Protein 3IQW (pdb70)

Structure (mmCIF, N/CA/C/O backbone):
data_3IQW
#
_entry.id   3IQW
#
_cell.length_a   46.570
_cell.length_b   105.730
_cell.length_c   136.930
_cell.angle_alpha   90.00
_cell.angle_beta   90.00
_cell.angle_gamma   90.00
#
_symmetry.space_group_name_H-M   'P 21 21 21'
#
loop_
_entity.id
_entity.type
_entity.pdbx_description
1 polymer 'Tail-anchored protein targeting factor Get3'
2 non-polymer 'PHOSPHOAMINOPHOSPHONIC ACID-ADENYLATE ESTER'
3 non-polymer 'MAGNESIUM ION'
4 non-polymer 'ZINC ION'
5 water water
#
loop_
_atom_site.group_PDB
_atom_site.id
_atom_site.type_symbol
_atom_site.label_atom_id
_atom_site.label_alt_id
_atom_site.label_comp_id
_atom_site.label_asym_id
_atom_site.label_entity_id
_atom_site.label_seq_id
_atom_site.pdbx_PDB_ins_code
_atom_site.Cartn_x
_atom_site.Cartn_y
_atom_site.Cartn_z
_atom_site.occupancy
_atom_site.B_iso_or_equiv
_atom_site.auth_seq_id
_atom_site.auth_comp_id
_atom_site.auth_asym_id
_atom_site.auth_atom_id
_atom_site.pdbx_PDB_model_num
ATOM 1 N N . SER A 1 2 ? -40.006 22.316 -11.414 1.00 45.52 13 SER A N 1
ATOM 2 C CA . SER A 1 2 ? -38.793 22.583 -12.283 1.00 41.65 13 SER A CA 1
ATOM 3 C C . SER A 1 2 ? -37.644 23.326 -11.539 1.00 38.65 13 SER A C 1
ATOM 4 O O . SER A 1 2 ? -37.809 23.897 -10.430 1.00 40.11 13 SER A O 1
ATOM 7 N N . MET A 1 3 ? -36.478 23.342 -12.147 1.00 34.83 14 MET A N 1
ATOM 8 C CA . MET A 1 3 ? -35.349 23.773 -11.382 1.00 32.17 14 MET A CA 1
ATOM 9 C C . MET A 1 3 ? -34.506 24.770 -12.108 1.00 30.56 14 MET A C 1
ATOM 10 O O . MET A 1 3 ? -34.307 24.680 -13.319 1.00 30.33 14 MET A O 1
ATOM 15 N N . GLU A 1 4 ? -34.005 25.730 -11.354 1.00 29.91 15 GLU A N 1
ATOM 16 C CA . GLU A 1 4 ? -33.275 26.799 -11.942 1.00 28.75 15 GLU A CA 1
ATOM 17 C C . GLU A 1 4 ? -32.146 26.213 -12.767 1.00 25.92 15 GLU A C 1
ATOM 18 O O . GLU A 1 4 ? -31.434 25.333 -12.278 1.00 24.01 15 GLU A O 1
ATOM 24 N N . PRO A 1 5 ? -32.022 26.651 -14.047 1.00 26.09 16 PRO A N 1
ATOM 25 C CA . PRO A 1 5 ? -31.021 26.143 -15.002 1.00 23.94 16 PRO A CA 1
ATOM 26 C C . PRO A 1 5 ? -29.609 26.700 -14.780 1.00 21.89 16 PRO A C 1
ATOM 27 O O . PRO A 1 5 ? -29.032 27.217 -15.736 1.00 21.95 16 PRO A O 1
ATOM 31 N N . THR A 1 6 ? -29.070 26.571 -13.563 1.00 20.32 17 THR A N 1
ATOM 32 C CA . THR A 1 6 ? -27.823 27.225 -13.153 1.00 18.99 17 THR A CA 1
ATOM 33 C C . THR A 1 6 ? -27.111 26.451 -12.039 1.00 17.16 17 THR A C 1
ATOM 34 O O . THR A 1 6 ? -27.679 25.569 -11.435 1.00 17.85 17 THR A O 1
ATOM 38 N N . LEU A 1 7 ? -25.884 26.797 -11.723 1.00 15.58 18 LEU A N 1
ATOM 39 C CA . LEU A 1 7 ? -25.177 26.062 -10.678 1.00 14.50 18 LEU A CA 1
ATOM 40 C C . LEU A 1 7 ? -25.088 26.873 -9.378 1.00 15.37 18 LEU A C 1
ATOM 41 O O . LEU A 1 7 ? -24.182 26.670 -8.532 1.00 14.29 18 LEU A O 1
ATOM 46 N N . GLN A 1 8 ? -26.052 27.778 -9.210 1.00 17.12 19 GLN A N 1
ATOM 47 C CA . GLN A 1 8 ? -26.130 28.568 -8.003 1.00 17.83 19 GLN A CA 1
ATOM 48 C C . GLN A 1 8 ? -26.122 27.668 -6.772 1.00 17.76 19 GLN A C 1
ATOM 49 O O . GLN A 1 8 ? -25.409 27.941 -5.788 1.00 17.37 19 GLN A O 1
ATOM 55 N N . SER A 1 9 ? -26.889 26.571 -6.829 1.00 18.16 20 SER A N 1
ATOM 56 C CA . SER A 1 9 ? -26.980 25.659 -5.671 1.00 18.11 20 SER A CA 1
ATOM 57 C C . SER A 1 9 ? -25.633 25.135 -5.279 1.00 16.10 20 SER A C 1
ATOM 58 O O . SER A 1 9 ? -25.338 25.091 -4.118 1.00 16.40 20 SER A O 1
ATOM 61 N N . ILE A 1 10 ? -24.797 24.762 -6.242 1.00 14.52 21 ILE A N 1
ATOM 62 C CA . ILE A 1 10 ? -23.471 24.330 -5.883 1.00 13.24 21 ILE A CA 1
ATOM 63 C C . ILE A 1 10 ? -22.808 25.430 -5.083 1.00 13.57 21 ILE A C 1
ATOM 64 O O . ILE A 1 10 ? -22.284 25.155 -4.020 1.00 13.85 21 ILE A O 1
ATOM 69 N N . LEU A 1 11 ? -22.829 26.673 -5.555 1.00 13.58 22 LEU A N 1
ATOM 70 C CA . LEU A 1 11 ? -22.223 27.715 -4.734 1.00 14.23 22 LEU A CA 1
ATOM 71 C C . LEU A 1 11 ? -22.877 27.808 -3.372 1.00 16.12 22 LEU A C 1
ATOM 72 O O . LEU A 1 11 ? -22.249 28.192 -2.425 1.00 16.80 22 LEU A O 1
ATOM 77 N N . ASP A 1 12 ? -24.153 27.492 -3.257 1.00 17.78 23 ASP A N 1
ATOM 78 C CA . ASP A 1 12 ? -24.834 27.740 -1.994 1.00 19.95 23 ASP A CA 1
ATOM 79 C C . ASP A 1 12 ? -24.658 26.613 -1.002 1.00 20.23 23 ASP A C 1
ATOM 80 O O . ASP A 1 12 ? -24.911 26.774 0.186 1.00 22.18 23 ASP A O 1
ATOM 85 N N . GLN A 1 13 ? -24.210 25.470 -1.515 1.00 18.85 24 GLN A N 1
ATOM 86 C CA . GLN A 1 13 ? -24.158 24.218 -0.766 1.00 19.25 24 GLN A CA 1
ATOM 87 C C . GLN A 1 13 ? -22.788 24.096 -0.142 1.00 18.60 24 GLN A C 1
ATOM 88 O O . GLN A 1 13 ? -21.864 23.455 -0.676 1.00 16.89 24 GLN A O 1
ATOM 94 N N . ARG A 1 14 ? -22.674 24.734 1.010 1.00 19.84 25 ARG A N 1
ATOM 95 C CA . ARG A 1 14 ? -21.396 25.001 1.577 1.00 19.36 25 ARG A CA 1
ATOM 96 C C . ARG A 1 14 ? -20.609 23.850 2.192 1.00 19.69 25 ARG A C 1
ATOM 97 O O . ARG A 1 14 ? -19.388 23.959 2.348 1.00 19.35 25 ARG A O 1
ATOM 105 N N . SER A 1 15 ? -21.279 22.754 2.521 1.00 20.72 26 SER A N 1
ATOM 106 C CA . SER A 1 15 ? -20.586 21.565 2.961 1.00 21.08 26 SER A CA 1
ATOM 107 C C . SER A 1 15 ? -19.876 20.811 1.854 1.00 19.61 26 SER A C 1
ATOM 108 O O . SER A 1 15 ? -19.015 19.997 2.146 1.00 20.60 26 SER A O 1
ATOM 111 N N . LEU A 1 16 ? -20.228 21.050 0.591 1.00 17.74 27 LEU A N 1
ATOM 112 C CA . LEU A 1 16 ? -19.625 20.302 -0.469 1.00 16.27 27 LEU A CA 1
ATOM 113 C C . LEU A 1 16 ? -18.124 20.413 -0.359 1.00 15.85 27 LEU A C 1
ATOM 114 O O . LEU A 1 16 ? -17.551 21.522 -0.266 1.00 14.91 27 LEU A O 1
ATOM 119 N N . ARG A 1 17 ? -17.499 19.245 -0.383 1.00 16.49 28 ARG A N 1
ATOM 120 C CA . ARG A 1 17 ? -16.062 19.124 -0.283 1.00 16.88 28 ARG A CA 1
ATOM 121 C C . ARG A 1 17 ? -15.473 18.556 -1.584 1.00 16.42 28 ARG A C 1
ATOM 122 O O . ARG A 1 17 ? -14.396 18.958 -2.038 1.00 15.88 28 ARG A O 1
ATOM 130 N N . TRP A 1 18 ? -16.202 17.632 -2.199 1.00 16.90 29 TRP A N 1
ATOM 131 C CA . TRP A 1 18 ? -15.745 16.949 -3.415 1.00 16.80 29 TRP A CA 1
ATOM 132 C C . TRP A 1 18 ? -16.752 17.083 -4.524 1.00 15.72 29 TRP A C 1
ATOM 133 O O . TRP A 1 18 ? -17.835 16.480 -4.445 1.00 17.05 29 TRP A O 1
ATOM 144 N N . ILE A 1 19 ? -16.413 17.828 -5.563 1.00 13.94 30 ILE A N 1
ATOM 145 C CA . ILE A 1 19 ? -17.287 17.947 -6.734 1.00 13.25 30 ILE A CA 1
ATOM 146 C C . ILE A 1 19 ? -16.640 17.324 -7.977 1.00 13.63 30 ILE A C 1
ATOM 147 O O . ILE A 1 19 ? -15.663 17.852 -8.522 1.00 13.33 30 ILE A O 1
ATOM 152 N N . PHE A 1 20 ? -17.185 16.197 -8.412 1.00 14.72 31 PHE A N 1
ATOM 153 C CA . PHE A 1 20 ? -16.666 15.448 -9.560 1.00 15.66 31 PHE A CA 1
ATOM 154 C C . PHE A 1 20 ? -17.289 15.876 -10.894 1.00 14.97 31 PHE A C 1
ATOM 155 O O . PHE A 1 20 ? -18.527 15.948 -11.020 1.00 14.67 31 PHE A O 1
ATOM 163 N N . VAL A 1 21 ? -16.447 16.149 -11.896 1.00 14.68 32 VAL A N 1
ATOM 164 C CA . VAL A 1 21 ? -16.976 16.555 -13.178 1.00 14.40 32 VAL A CA 1
ATOM 165 C C . VAL A 1 21 ? -16.818 15.425 -14.171 1.00 16.29 32 VAL A C 1
ATOM 166 O O . VAL A 1 21 ? -15.720 14.995 -14.430 1.00 18.40 32 VAL A O 1
ATOM 170 N N . GLY A 1 22 ? -17.910 14.916 -14.717 1.00 16.94 33 GLY A N 1
ATOM 171 C CA . GLY A 1 22 ? -17.858 13.691 -15.524 1.00 19.46 33 GLY A CA 1
ATOM 172 C C . GLY A 1 22 ? -18.627 13.843 -16.825 1.00 20.09 33 GLY A C 1
ATOM 173 O O . GLY A 1 22 ? -19.353 14.833 -16.987 1.00 19.18 33 GLY A O 1
ATOM 174 N N . GLY A 1 23 ? -18.462 12.891 -17.753 1.00 22.19 34 GLY A N 1
ATOM 175 C CA . GLY A 1 23 ? -19.026 12.988 -19.113 1.00 22.98 34 GLY A CA 1
ATOM 176 C C . GLY A 1 23 ? -18.180 12.349 -20.205 1.00 25.36 34 GLY A C 1
ATOM 177 O O . GLY A 1 23 ? -17.028 12.072 -19.982 1.00 26.38 34 GLY A O 1
ATOM 178 N N . LYS A 1 24 ? -18.752 12.098 -21.386 1.00 27.21 35 LYS A N 1
ATOM 179 C CA . LYS A 1 24 ? -17.989 11.513 -22.511 1.00 29.87 35 LYS A CA 1
ATOM 180 C C . LYS A 1 24 ? -16.801 12.346 -22.922 1.00 29.62 35 LYS A C 1
ATOM 181 O O . LYS A 1 24 ? -16.740 13.544 -22.676 1.00 27.44 35 LYS A O 1
ATOM 187 N N . GLY A 1 25 ? -15.853 11.713 -23.578 1.00 32.54 36 GLY A N 1
ATOM 188 C CA . GLY A 1 25 ? -14.697 12.440 -24.034 1.00 33.01 36 GLY A CA 1
ATOM 189 C C . GLY A 1 25 ? -15.087 13.585 -24.921 1.00 32.00 36 GLY A C 1
ATOM 190 O O . GLY A 1 25 ? -15.886 13.437 -25.833 1.00 33.23 36 GLY A O 1
ATOM 191 N N . GLY A 1 26 ? -14.521 14.740 -24.642 1.00 30.36 37 GLY A N 1
ATOM 192 C CA . GLY A 1 26 ? -14.648 15.853 -25.533 1.00 30.48 37 GLY A CA 1
ATOM 193 C C . GLY A 1 26 ? -15.787 16.774 -25.214 1.00 28.05 37 GLY A C 1
ATOM 194 O O . GLY A 1 26 ? -15.873 17.850 -25.781 1.00 28.38 37 GLY A O 1
ATOM 195 N N . VAL A 1 27 ? -16.674 16.392 -24.308 1.00 26.32 38 VAL A N 1
ATOM 196 C CA . VAL A 1 27 ? -17.857 17.214 -24.124 1.00 24.54 38 VAL A CA 1
ATOM 197 C C . VAL A 1 27 ? -17.570 18.546 -23.486 1.00 22.52 38 VAL A C 1
ATOM 198 O O . VAL A 1 27 ? -18.372 19.456 -23.598 1.00 21.86 38 VAL A O 1
ATOM 202 N N . GLY A 1 28 ? -16.431 18.666 -22.815 1.00 22.14 39 GLY A N 1
ATOM 203 C CA . GLY A 1 28 ? -16.065 19.921 -22.151 1.00 20.62 39 GLY A CA 1
ATOM 204 C C . GLY A 1 28 ? -15.975 19.732 -20.648 1.00 18.90 39 GLY A C 1
ATOM 205 O O . GLY A 1 28 ? -16.387 20.600 -19.858 1.00 17.23 39 GLY A O 1
ATOM 206 N N . LYS A 1 29 ? -15.437 18.588 -20.239 1.00 19.22 40 LYS A N 1
ATOM 207 C CA . LYS A 1 29 ? -15.292 18.337 -18.840 1.00 17.71 40 LYS A CA 1
ATOM 208 C C . LYS A 1 29 ? -14.300 19.301 -18.220 1.00 17.26 40 LYS A C 1
ATOM 209 O O . LYS A 1 29 ? -14.656 20.029 -17.315 1.00 16.06 40 LYS A O 1
ATOM 215 N N . THR A 1 30 ? -13.070 19.355 -18.700 1.00 18.88 41 THR A N 1
ATOM 216 C CA . THR A 1 30 ? -12.127 20.384 -18.199 1.00 18.71 41 THR A CA 1
ATOM 217 C C . THR A 1 30 ? -12.632 21.855 -18.227 1.00 17.75 41 THR A C 1
ATOM 218 O O . THR A 1 30 ? -12.602 22.548 -17.196 1.00 16.39 41 THR A O 1
ATOM 222 N N . THR A 1 31 ? -13.029 22.335 -19.409 1.00 18.39 42 THR A N 1
ATOM 223 C CA . THR A 1 31 ? -13.578 23.659 -19.533 1.00 17.96 42 THR A CA 1
ATOM 224 C C . THR A 1 31 ? -14.621 23.926 -18.446 1.00 16.18 42 THR A C 1
ATOM 225 O O . THR A 1 31 ? -14.733 25.030 -17.935 1.00 15.94 42 THR A O 1
ATOM 229 N N . THR A 1 32 ? -15.406 22.927 -18.074 1.00 15.10 43 THR A N 1
ATOM 230 C CA . THR A 1 32 ? -16.365 23.149 -17.006 1.00 13.37 43 THR A CA 1
ATOM 231 C C . THR A 1 32 ? -15.712 23.153 -15.623 1.00 12.67 43 THR A C 1
ATOM 232 O O . THR A 1 32 ? -15.853 24.134 -14.887 1.00 12.76 43 THR A O 1
ATOM 236 N N . SER A 1 33 ? -15.003 22.081 -15.261 1.00 12.70 44 SER A N 1
ATOM 237 C CA . SER A 1 33 ? -14.207 22.057 -14.043 1.00 12.29 44 SER A CA 1
ATOM 238 C C . SER A 1 33 ? -13.542 23.399 -13.796 1.00 12.73 44 SER A C 1
ATOM 239 O O . SER A 1 33 ? -13.838 24.098 -12.819 1.00 12.37 44 SER A O 1
ATOM 242 N N . CYS A 1 34 ? -12.667 23.807 -14.694 1.00 13.85 45 CYS A N 1
ATOM 243 C CA . CYS A 1 34 ? -12.126 25.150 -14.577 1.00 14.27 45 CYS A CA 1
ATOM 244 C C . CYS A 1 34 ? -13.163 26.223 -14.256 1.00 13.43 45 CYS A C 1
ATOM 245 O O . CYS A 1 34 ? -13.066 26.906 -13.216 1.00 12.90 45 CYS A O 1
ATOM 248 N N . SER A 1 35 ? -14.126 26.391 -15.156 1.00 13.38 46 SER A N 1
ATOM 249 C CA . SER A 1 35 ? -15.153 27.398 -14.965 1.00 13.64 46 SER A CA 1
ATOM 250 C C . SER A 1 35 ? -15.763 27.319 -13.564 1.00 12.79 46 SER A C 1
ATOM 251 O O . SER A 1 35 ? -15.806 28.350 -12.835 1.00 12.97 46 SER A O 1
ATOM 254 N N . LEU A 1 36 ? -16.206 26.107 -13.190 1.00 11.26 47 LEU A N 1
ATOM 255 C CA . LEU A 1 36 ? -16.839 25.901 -11.920 1.00 10.43 47 LEU A CA 1
ATOM 256 C C . LEU A 1 36 ? -15.953 26.347 -10.774 1.00 10.30 47 LEU A C 1
ATOM 257 O O . LEU A 1 36 ? -16.413 26.966 -9.843 1.00 10.20 47 LEU A O 1
ATOM 262 N N . ALA A 1 37 ? -14.673 26.031 -10.835 1.00 10.79 48 ALA A N 1
ATOM 263 C CA . ALA A 1 37 ? -13.802 26.332 -9.718 1.00 11.00 48 ALA A CA 1
ATOM 264 C C . ALA A 1 37 ? -13.691 27.833 -9.623 1.00 12.02 48 ALA A C 1
ATOM 265 O O . ALA A 1 37 ? -13.790 28.405 -8.559 1.00 12.37 48 ALA A O 1
ATOM 267 N N . ILE A 1 38 ? -13.495 28.494 -10.756 1.00 13.30 49 ILE A N 1
ATOM 268 C CA . ILE A 1 38 ? -13.421 29.969 -10.765 1.00 14.41 49 ILE A CA 1
ATOM 269 C C . ILE A 1 38 ? -14.626 30.599 -10.042 1.00 14.38 49 ILE A C 1
ATOM 270 O O . ILE A 1 38 ? -14.535 31.513 -9.255 1.00 15.10 49 ILE A O 1
ATOM 275 N N . GLN A 1 39 ? -15.792 30.084 -10.332 1.00 13.89 50 GLN A N 1
ATOM 276 C CA . GLN A 1 39 ? -16.960 30.604 -9.692 1.00 14.12 50 GLN A CA 1
ATOM 277 C C . GLN A 1 39 ? -16.935 30.315 -8.168 1.00 13.54 50 GLN A C 1
ATOM 278 O O . GLN A 1 39 ? -17.208 31.213 -7.365 1.00 14.97 50 GLN A O 1
ATOM 284 N N . LEU A 1 40 ? -16.608 29.088 -7.772 1.00 12.11 51 LEU A N 1
ATOM 285 C CA . LEU A 1 40 ? -16.627 28.720 -6.357 1.00 11.81 51 LEU A CA 1
ATOM 286 C C . LEU A 1 40 ? -15.620 29.565 -5.632 1.00 13.05 51 LEU A C 1
ATOM 287 O O . LEU A 1 40 ? -15.877 30.037 -4.545 1.00 14.20 51 LEU A O 1
ATOM 292 N N . ALA A 1 41 ? -14.460 29.751 -6.249 1.00 13.46 52 ALA A N 1
ATOM 293 C CA . ALA A 1 41 ? -13.327 30.375 -5.604 1.00 14.36 52 ALA A CA 1
ATOM 294 C C . ALA A 1 41 ? -13.773 31.762 -5.267 1.00 16.01 52 ALA A C 1
ATOM 295 O O . ALA A 1 41 ? -13.167 32.484 -4.498 1.00 17.77 52 ALA A O 1
ATOM 297 N N . LYS A 1 42 ? -14.865 32.156 -5.857 1.00 15.93 53 LYS A N 1
ATOM 298 C CA . LYS A 1 42 ? -15.238 33.515 -5.694 1.00 17.92 53 LYS A CA 1
ATOM 299 C C . LYS A 1 42 ? -16.037 33.634 -4.395 1.00 18.67 53 LYS A C 1
ATOM 300 O O . LYS A 1 42 ? -16.286 34.730 -3.910 1.00 20.98 53 LYS A O 1
ATOM 306 N N . VAL A 1 43 ? -16.426 32.494 -3.833 1.00 17.24 54 VAL A N 1
ATOM 307 C CA . VAL A 1 43 ? -17.339 32.448 -2.702 1.00 17.70 54 VAL A CA 1
ATOM 308 C C . VAL A 1 43 ? -16.929 31.287 -1.815 1.00 16.80 54 VAL A C 1
ATOM 309 O O . VAL A 1 43 ? -17.765 30.652 -1.182 1.00 17.16 54 VAL A O 1
ATOM 313 N N . ARG A 1 44 ? -15.634 30.996 -1.790 1.00 16.35 55 ARG A N 1
ATOM 314 C CA . ARG A 1 44 ? -15.071 30.098 -0.791 1.00 16.06 55 ARG A CA 1
ATOM 315 C C . ARG A 1 44 ? -13.736 30.603 -0.319 1.00 16.93 55 ARG A C 1
ATOM 316 O O . ARG A 1 44 ? -13.122 31.464 -0.940 1.00 16.99 55 ARG A O 1
ATOM 324 N N . ARG A 1 45 ? -13.290 30.047 0.792 1.00 17.71 56 ARG A N 1
ATOM 325 C CA . ARG A 1 45 ? -12.038 30.452 1.352 1.00 19.22 56 ARG A CA 1
ATOM 326 C C . ARG A 1 45 ? -10.928 30.087 0.391 1.00 18.49 56 ARG A C 1
ATOM 327 O O . ARG A 1 45 ? -9.969 30.806 0.263 1.00 19.47 56 ARG A O 1
ATOM 335 N N . SER A 1 46 ? -11.063 28.962 -0.290 1.00 17.05 57 SER A N 1
ATOM 336 C CA . SER A 1 46 ? -10.061 28.537 -1.240 1.00 16.66 57 SER A CA 1
ATOM 337 C C . SER A 1 46 ? -10.669 27.331 -1.901 1.00 15.37 57 SER A C 1
ATOM 338 O O . SER A 1 46 ? -11.585 26.749 -1.354 1.00 14.46 57 SER A O 1
ATOM 341 N N . VAL A 1 47 ? -10.138 26.975 -3.073 1.00 15.16 58 VAL A N 1
ATOM 342 C CA . VAL A 1 47 ? -10.644 25.904 -3.943 1.00 14.00 58 VAL A CA 1
ATOM 343 C C . VAL A 1 47 ? -9.510 25.194 -4.727 1.00 15.29 58 VAL A C 1
ATOM 344 O O . VAL A 1 47 ? -8.589 25.815 -5.315 1.00 16.71 58 VAL A O 1
ATOM 348 N N . LEU A 1 48 ? -9.558 23.884 -4.780 1.00 15.11 59 LEU A N 1
ATOM 349 C CA . LEU A 1 48 ? -8.467 23.211 -5.388 1.00 16.17 59 LEU A CA 1
ATOM 350 C C . LEU A 1 48 ? -9.070 22.590 -6.589 1.00 15.65 59 LEU A C 1
ATOM 351 O O . LEU A 1 48 ? -10.160 22.038 -6.506 1.00 14.60 59 LEU A O 1
ATOM 356 N N . LEU A 1 49 ? -8.340 22.657 -7.700 1.00 16.62 60 LEU A N 1
ATOM 357 C CA . LEU A 1 49 ? -8.768 22.124 -8.966 1.00 15.94 60 LEU A CA 1
ATOM 358 C C . LEU A 1 49 ? -7.828 20.997 -9.247 1.00 17.65 60 LEU A C 1
ATOM 359 O O . LEU A 1 49 ? -6.659 21.215 -9.478 1.00 19.58 60 LEU A O 1
ATOM 364 N N . LEU A 1 50 ? -8.337 19.780 -9.209 1.00 17.78 61 LEU A N 1
ATOM 365 C CA . LEU A 1 50 ? -7.482 18.623 -9.198 1.00 20.19 61 LEU A CA 1
ATOM 366 C C . LEU A 1 50 ? -7.745 17.792 -10.408 1.00 21.31 61 LEU A C 1
ATOM 367 O O . LEU A 1 50 ? -8.846 17.296 -10.547 1.00 20.73 61 LEU A O 1
ATOM 372 N N . SER A 1 51 ? -6.754 17.625 -11.280 1.00 23.63 62 SER A N 1
ATOM 373 C CA . SER A 1 51 ? -6.948 16.828 -12.483 1.00 24.97 62 SER A CA 1
ATOM 374 C C . SER A 1 51 ? -6.135 15.549 -12.455 1.00 28.59 62 SER A C 1
ATOM 375 O O . SER A 1 51 ? -4.935 15.564 -12.183 1.00 30.76 62 SER A O 1
ATOM 378 N N . THR A 1 52 ? -6.792 14.438 -12.777 1.00 29.85 63 THR A N 1
ATOM 379 C CA . THR A 1 52 ? -6.101 13.146 -12.897 1.00 34.07 63 THR A CA 1
ATOM 380 C C . THR A 1 52 ? -5.843 12.758 -14.349 1.00 37.31 63 THR A C 1
ATOM 381 O O . THR A 1 52 ? -5.126 11.780 -14.611 1.00 40.53 63 THR A O 1
ATOM 385 N N . ASP A 1 53 ? -6.441 13.470 -15.306 1.00 37.92 64 ASP A N 1
ATOM 386 C CA . ASP A 1 53 ? -6.168 13.055 -16.666 1.00 42.69 64 ASP A CA 1
ATOM 387 C C . ASP A 1 53 ? -4.641 12.975 -16.817 1.00 47.14 64 ASP A C 1
ATOM 388 O O . ASP A 1 53 ? -3.907 13.923 -16.462 1.00 47.31 64 ASP A O 1
ATOM 393 N N . PRO A 1 54 ? -4.157 11.813 -17.282 1.00 52.00 65 PRO A N 1
ATOM 394 C CA . PRO A 1 54 ? -2.719 11.672 -17.605 1.00 56.75 65 PRO A CA 1
ATOM 395 C C . PRO A 1 54 ? -2.415 12.767 -18.620 1.00 56.77 65 PRO A C 1
ATOM 396 O O . PRO A 1 54 ? -1.256 13.087 -18.932 1.00 59.58 65 PRO A O 1
ATOM 400 N N . ALA A 1 55 ? -3.494 13.341 -19.136 1.00 53.85 66 ALA A N 1
ATOM 401 C CA . ALA A 1 55 ? -3.395 14.573 -19.904 1.00 53.39 66 ALA A CA 1
ATOM 402 C C . ALA A 1 55 ? -3.05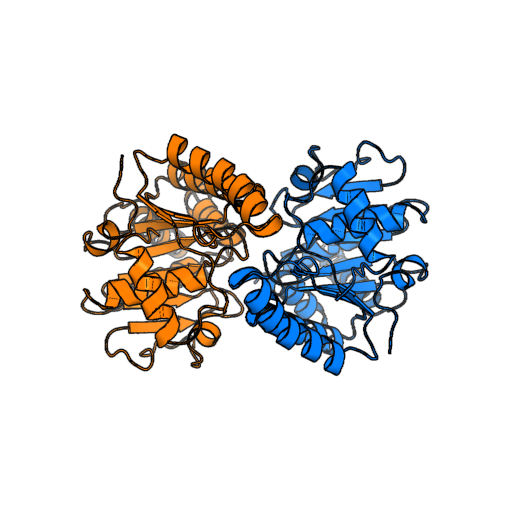1 15.809 -18.989 1.00 50.61 66 ALA A C 1
ATOM 403 O O . ALA A 1 55 ? -3.513 15.946 -17.823 1.00 47.00 66 ALA A O 1
ATOM 405 N N . HIS A 1 56 ? -2.196 16.685 -19.524 1.00 51.30 67 HIS A N 1
ATOM 406 C CA . HIS A 1 56 ? -1.949 17.938 -18.854 1.00 47.72 67 HIS A CA 1
ATOM 407 C C . HIS A 1 56 ? -2.944 19.003 -19.332 1.00 43.13 67 HIS A C 1
ATOM 408 O O . HIS A 1 56 ? -2.513 20.069 -19.782 1.00 44.13 67 HIS A O 1
ATOM 415 N N . ASN A 1 57 ? -4.256 18.734 -19.259 1.00 37.15 68 ASN A N 1
ATOM 416 C CA . ASN A 1 57 ? -5.215 19.716 -19.789 1.00 33.75 68 ASN A CA 1
ATOM 417 C C . ASN A 1 57 ? -5.503 20.940 -18.900 1.00 30.60 68 ASN A C 1
ATOM 418 O O . ASN A 1 57 ? -5.902 21.996 -19.387 1.00 29.93 68 ASN A O 1
ATOM 423 N N . LEU A 1 58 ? -5.276 20.802 -17.603 1.00 28.93 69 LEU A N 1
ATOM 424 C CA . LEU A 1 58 ? -5.363 21.937 -16.692 1.00 26.73 69 LEU A CA 1
ATOM 425 C C . LEU A 1 58 ? -4.371 23.026 -17.043 1.00 28.80 69 LEU A C 1
ATOM 426 O O . LEU A 1 58 ? -4.713 24.200 -17.084 1.00 27.93 69 LEU A O 1
ATOM 431 N N . SER A 1 59 ? -3.130 22.649 -17.294 1.00 31.97 70 SER A N 1
ATOM 432 C CA . SER A 1 59 ? -2.166 23.647 -17.644 1.00 34.21 70 SER A CA 1
ATOM 433 C C . SER A 1 59 ? -2.551 24.186 -18.997 1.00 35.10 70 SER A C 1
ATOM 434 O O . SER A 1 59 ? -2.461 25.367 -19.247 1.00 35.73 70 SER A O 1
ATOM 437 N N . ASP A 1 60 ? -3.001 23.327 -19.884 1.00 35.49 71 ASP A N 1
ATOM 438 C CA . ASP A 1 60 ? -3.316 23.833 -21.199 1.00 37.28 71 ASP A CA 1
ATOM 439 C C . ASP A 1 60 ? -4.436 24.846 -21.081 1.00 34.41 71 ASP A C 1
ATOM 440 O O . ASP A 1 60 ? -4.431 25.876 -21.755 1.00 35.89 71 ASP A O 1
ATOM 445 N N . ALA A 1 61 ? -5.386 24.548 -20.205 1.00 30.72 72 ALA A N 1
ATOM 446 C CA . ALA A 1 61 ? -6.549 25.397 -20.036 1.00 28.35 72 ALA A CA 1
ATOM 447 C C . ALA A 1 61 ? -6.147 26.790 -19.616 1.00 29.05 72 ALA A C 1
ATOM 448 O O . ALA A 1 61 ? -6.738 27.761 -20.055 1.00 29.43 72 ALA A O 1
ATOM 450 N N . PHE A 1 62 ? -5.150 26.880 -18.746 1.00 29.67 73 PHE A N 1
ATOM 451 C CA . PHE A 1 62 ? -4.791 28.134 -18.137 1.00 30.10 73 PHE A CA 1
ATOM 452 C C . PHE A 1 62 ? -3.459 28.658 -18.632 1.00 34.35 73 PHE A C 1
ATOM 453 O O . PHE A 1 62 ? -2.929 29.612 -18.073 1.00 35.57 73 PHE A O 1
ATOM 461 N N . SER A 1 63 ? -2.896 28.042 -19.660 1.00 36.89 74 SER A N 1
ATOM 462 C CA . SER A 1 63 ? -1.563 28.425 -20.093 1.00 40.94 74 SER A CA 1
ATOM 463 C C . SER A 1 63 ? -0.642 28.667 -18.905 1.00 41.22 74 SER A C 1
ATOM 464 O O . SER A 1 63 ? -0.030 29.724 -18.776 1.00 43.24 74 SER A O 1
ATOM 467 N N . GLN A 1 64 ? -0.542 27.657 -18.049 1.00 39.56 75 GLN A N 1
ATOM 468 C CA . GLN A 1 64 ? 0.328 27.701 -16.887 1.00 40.37 75 GLN A CA 1
ATOM 469 C C . GLN A 1 64 ? 0.689 26.296 -16.423 1.00 40.29 75 GLN A C 1
ATOM 470 O O . GLN A 1 64 ? -0.149 25.405 -16.412 1.00 37.80 75 GLN A O 1
ATOM 476 N N . LYS A 1 65 ? 1.950 26.109 -16.045 1.00 43.49 76 LYS A N 1
ATOM 477 C CA . LYS A 1 65 ? 2.497 24.788 -15.781 1.00 44.77 76 LYS A CA 1
ATOM 478 C C . LYS A 1 65 ? 1.975 24.319 -14.441 1.00 41.90 76 LYS A C 1
ATOM 479 O O . LYS A 1 65 ? 2.319 24.914 -13.418 1.00 42.30 76 LYS A O 1
ATOM 485 N N . PHE A 1 66 ? 1.160 23.270 -14.400 1.00 39.64 77 PHE A N 1
ATOM 486 C CA . PHE A 1 66 ? 0.802 22.690 -13.102 1.00 37.42 77 PHE A CA 1
ATOM 487 C C . PHE A 1 66 ? 1.442 21.351 -12.929 1.00 39.96 77 PHE A C 1
ATOM 488 O O . PHE A 1 66 ? 2.094 20.856 -13.827 1.00 43.17 77 PHE A O 1
ATOM 496 N N . GLY A 1 67 ? 1.243 20.758 -11.763 1.00 39.04 78 GLY A N 1
ATOM 497 C CA . GLY A 1 67 ? 1.977 19.557 -11.401 1.00 42.08 78 GLY A CA 1
ATOM 498 C C . GLY A 1 67 ? 1.454 18.928 -10.136 1.00 40.51 78 GLY A C 1
ATOM 499 O O . GLY A 1 67 ? 0.408 19.330 -9.641 1.00 36.78 78 GLY A O 1
ATOM 500 N N . LYS A 1 68 ? 2.185 17.948 -9.607 1.00 43.76 79 LYS A N 1
ATOM 501 C CA . LYS A 1 68 ? 1.690 17.138 -8.487 1.00 43.23 79 LYS A CA 1
ATOM 502 C C . LYS A 1 68 ? 1.709 17.933 -7.186 1.00 41.89 79 LYS A C 1
ATOM 503 O O . LYS A 1 68 ? 1.331 17.470 -6.122 1.00 41.31 79 LYS A O 1
ATOM 509 N N . GLU A 1 69 ? 2.131 19.171 -7.323 1.00 41.75 80 GLU A N 1
ATOM 510 C CA . GLU A 1 69 ? 2.304 20.087 -6.235 1.00 40.96 80 GLU A CA 1
ATOM 511 C C . GLU A 1 69 ? 1.313 21.181 -6.455 1.00 36.82 80 GLU A C 1
ATOM 512 O O . GLU A 1 69 ? 1.391 21.893 -7.456 1.00 36.63 80 GLU A O 1
ATOM 518 N N . ALA A 1 70 ? 0.395 21.368 -5.535 1.00 34.09 81 ALA A N 1
ATOM 519 C CA . ALA A 1 70 ? -0.614 22.394 -5.784 1.00 30.81 81 ALA A CA 1
ATOM 520 C C . ALA A 1 70 ? 0.054 23.731 -5.973 1.00 31.76 81 ALA A C 1
ATOM 521 O O . ALA A 1 70 ? 1.072 23.992 -5.346 1.00 34.38 81 ALA A O 1
ATOM 523 N N . ARG A 1 71 ? -0.499 24.564 -6.853 1.00 30.17 82 ARG A N 1
ATOM 524 C CA . ARG A 1 71 ? -0.131 25.969 -6.851 1.00 30.80 82 ARG A CA 1
ATOM 525 C C . ARG A 1 71 ? -1.221 26.950 -7.226 1.00 28.23 82 ARG A C 1
ATOM 526 O O . ARG A 1 71 ? -2.260 26.589 -7.765 1.00 26.06 82 ARG A O 1
ATOM 534 N N . LEU A 1 72 ? -0.964 28.207 -6.903 1.00 29.12 83 LEU A N 1
ATOM 535 C CA . LEU A 1 72 ? -1.925 29.268 -7.096 1.00 27.45 83 LEU A CA 1
ATOM 536 C C . LEU A 1 72 ? -2.077 29.498 -8.571 1.00 27.55 83 LEU A C 1
ATOM 537 O O . LEU A 1 72 ? -1.083 29.632 -9.278 1.00 30.36 83 LEU A O 1
ATOM 542 N N . VAL A 1 73 ? -3.304 29.534 -9.048 1.00 25.14 84 VAL A N 1
ATOM 543 C CA . VAL A 1 73 ? -3.535 29.838 -10.448 1.00 25.90 84 VAL A CA 1
ATOM 544 C C . VAL A 1 73 ? -3.283 31.322 -10.668 1.00 27.75 84 VAL A C 1
ATOM 545 O O . VAL A 1 73 ? -3.875 32.134 -9.974 1.00 26.97 84 VAL A O 1
ATOM 549 N N . GLU A 1 74 ? -2.427 31.672 -11.631 1.00 30.27 85 GLU A N 1
ATOM 550 C CA . GLU A 1 74 ? -2.090 33.065 -11.874 1.00 32.94 85 GLU A CA 1
ATOM 551 C C . GLU A 1 74 ? -3.295 33.929 -12.104 1.00 32.02 85 GLU A C 1
ATOM 552 O O . GLU A 1 74 ? -4.123 33.629 -12.940 1.00 31.06 85 GLU A O 1
ATOM 558 N N . GLY A 1 75 ? -3.406 35.008 -11.354 1.00 33.00 86 GLY A N 1
ATOM 559 C CA . GLY A 1 75 ? -4.551 35.887 -11.496 1.00 32.84 86 GLY A CA 1
ATOM 560 C C . GLY A 1 75 ? -5.633 35.703 -10.451 1.00 30.06 86 GLY A C 1
ATOM 561 O O . GLY A 1 75 ? -6.610 36.417 -10.450 1.00 30.16 86 GLY A O 1
ATOM 562 N N . PHE A 1 76 ? -5.456 34.72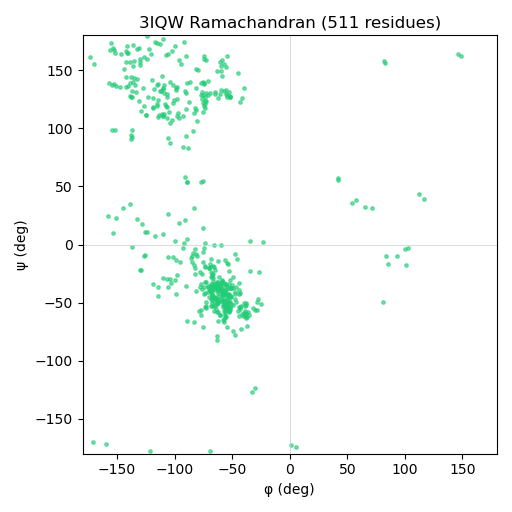5 -9.577 1.00 28.42 87 PHE A N 1
ATOM 563 C CA . PHE A 1 76 ? -6.345 34.471 -8.441 1.00 26.16 87 PHE A CA 1
ATOM 564 C C . PHE A 1 76 ? -5.492 34.420 -7.174 1.00 26.88 87 PHE A C 1
ATOM 565 O O . PHE A 1 76 ? -4.274 34.263 -7.258 1.00 28.87 87 PHE A O 1
ATOM 573 N N . ASP A 1 77 ? -6.089 34.570 -6.007 1.00 25.72 88 ASP A N 1
ATOM 574 C CA . ASP A 1 77 ? -5.285 34.465 -4.812 1.00 27.07 88 ASP A CA 1
ATOM 575 C C . ASP A 1 77 ? -5.865 33.448 -3.879 1.00 25.07 88 ASP A C 1
ATOM 576 O O . ASP A 1 77 ? -5.420 33.273 -2.773 1.00 25.73 88 ASP A O 1
ATOM 581 N N . ASN A 1 78 ? -6.816 32.726 -4.429 1.00 22.93 89 ASN A N 1
ATOM 582 C CA . ASN A 1 78 ? -7.703 31.832 -3.787 1.00 20.59 89 ASN A CA 1
ATOM 583 C C . ASN A 1 78 ? -7.792 30.439 -4.454 1.00 19.49 89 ASN A C 1
ATOM 584 O O . ASN A 1 78 ? -8.265 29.474 -3.846 1.00 18.36 89 ASN A O 1
ATOM 589 N N . LEU A 1 79 ? -7.420 30.347 -5.738 1.00 19.85 90 LEU A N 1
ATOM 590 C CA . LEU A 1 79 ? -7.648 29.130 -6.535 1.00 18.34 90 LEU A CA 1
ATOM 591 C C . LEU A 1 79 ? -6.348 28.397 -6.831 1.00 19.70 90 LEU A C 1
ATOM 592 O O . LEU A 1 79 ? -5.405 29.009 -7.280 1.00 21.37 90 LEU A O 1
ATOM 597 N N . TYR A 1 80 ? -6.308 27.090 -6.584 1.00 19.06 91 TYR A N 1
ATOM 598 C CA . TYR A 1 80 ? -5.095 26.317 -6.788 1.00 20.59 91 TYR A CA 1
ATOM 599 C C . TYR A 1 80 ? -5.400 25.188 -7.720 1.00 20.00 91 TYR A C 1
ATOM 600 O O . TYR A 1 80 ? -6.538 24.804 -7.866 1.00 18.46 91 TYR A O 1
ATOM 609 N N . ALA A 1 81 ? -4.388 24.625 -8.341 1.00 21.81 92 ALA A N 1
ATOM 610 C CA . ALA A 1 81 ? -4.634 23.474 -9.167 1.00 21.65 92 ALA A CA 1
ATOM 611 C C . ALA A 1 81 ? -3.492 22.499 -9.071 1.00 24.21 92 ALA A C 1
ATOM 612 O O . ALA A 1 81 ? -2.339 22.865 -8.806 1.00 26.24 92 ALA A O 1
ATOM 614 N N . MET A 1 82 ? -3.822 21.236 -9.260 1.00 24.38 93 MET A N 1
ATOM 615 C CA . MET A 1 82 ? -2.781 20.253 -9.380 1.00 27.78 93 MET A CA 1
ATOM 616 C C . MET A 1 82 ? -3.093 19.190 -10.409 1.00 28.45 93 MET A C 1
ATOM 617 O O . MET A 1 82 ? -4.245 18.973 -10.763 1.00 26.22 93 MET A O 1
ATOM 622 N N . GLU A 1 83 ? -2.035 18.565 -10.907 1.00 31.94 94 GLU A N 1
ATOM 623 C CA . GLU A 1 83 ? -2.140 17.489 -11.863 1.00 33.54 94 GLU A CA 1
ATOM 624 C C . GLU A 1 83 ? -1.321 16.300 -11.398 1.00 37.06 94 GLU A C 1
ATOM 625 O O . GLU A 1 83 ? -0.111 16.381 -11.307 1.00 40.25 94 GLU A O 1
ATOM 631 N N . ILE A 1 84 ? -1.981 15.191 -11.100 1.00 37.13 95 ILE A N 1
ATOM 632 C CA . ILE A 1 84 ? -1.273 14.001 -10.661 1.00 41.25 95 ILE A CA 1
ATOM 633 C C . ILE A 1 84 ? -1.507 12.769 -11.534 1.00 43.78 95 ILE A C 1
ATOM 634 O O . ILE A 1 84 ? -2.218 12.828 -12.558 1.00 42.56 95 ILE A O 1
ATOM 639 N N . ASP A 1 85 ? -0.894 11.665 -11.093 1.00 47.78 96 ASP A N 1
ATOM 640 C CA . ASP A 1 85 ? -1.107 10.309 -11.626 1.00 50.99 96 ASP A CA 1
ATOM 641 C C . ASP A 1 85 ? -1.211 9.213 -10.530 1.00 53.44 96 ASP A C 1
ATOM 642 O O . ASP A 1 85 ? -0.175 8.670 -10.097 1.00 57.82 96 ASP A O 1
ATOM 647 N N . PRO A 1 86 ? -2.453 8.873 -10.087 1.00 51.14 97 PRO A N 1
ATOM 648 C CA . PRO A 1 86 ? -2.660 7.798 -9.106 1.00 53.55 97 PRO A CA 1
ATOM 649 C C . PRO A 1 86 ? -1.605 6.706 -9.208 1.00 60.04 97 PRO A C 1
ATOM 650 O O . PRO A 1 86 ? -1.820 5.724 -9.934 1.00 63.32 97 PRO A O 1
ATOM 654 N N . PRO A 1 119 ? -5.565 -7.379 -11.484 1.00 159.71 130 PRO A N 1
ATOM 655 C CA . PRO A 1 119 ? -6.608 -6.444 -11.931 1.00 153.40 130 PRO A CA 1
ATOM 656 C C . PRO A 1 119 ? -6.196 -4.975 -11.716 1.00 142.52 130 PRO A C 1
ATOM 657 O O . PRO A 1 119 ? -5.038 -4.715 -11.362 1.00 140.83 130 PRO A O 1
ATOM 661 N N . GLY A 1 120 ? -7.136 -4.029 -11.940 1.00 136.06 131 GLY A N 1
ATOM 662 C CA . GLY A 1 120 ? -6.876 -2.597 -11.727 1.00 126.28 131 GLY A CA 1
ATOM 663 C C . GLY A 1 120 ? -7.042 -2.177 -10.272 1.00 117.16 131 GLY A C 1
ATOM 664 O O . GLY A 1 120 ? -7.410 -1.033 -9.961 1.00 108.75 131 GLY A O 1
ATOM 665 N N . ILE A 1 121 ? -6.736 -3.122 -9.387 1.00 119.87 132 ILE A N 1
ATOM 666 C CA . ILE A 1 121 ? -6.988 -3.003 -7.956 1.00 113.67 132 ILE A CA 1
ATOM 667 C C . ILE A 1 121 ? -6.239 -1.891 -7.227 1.00 105.61 132 ILE A C 1
ATOM 668 O O . ILE A 1 121 ? -6.802 -0.791 -6.961 1.00 97.57 132 ILE A O 1
ATOM 673 N N . ASP A 1 122 ? -4.981 -2.190 -6.874 1.00 108.49 133 ASP A N 1
ATOM 674 C CA . ASP A 1 122 ? -4.203 -1.211 -6.128 1.00 102.19 133 ASP A CA 1
ATOM 675 C C . ASP A 1 122 ? -4.499 0.184 -6.681 1.00 95.38 133 ASP A C 1
ATOM 676 O O . ASP A 1 122 ? -4.822 1.104 -5.927 1.00 87.95 133 ASP A O 1
ATOM 681 N N . GLU A 1 123 ? -4.404 0.330 -8.000 1.00 98.80 134 GLU A N 1
ATOM 682 C CA . GLU A 1 123 ? -4.553 1.636 -8.639 1.00 94.08 134 GLU A CA 1
ATOM 683 C C . GLU A 1 123 ? -5.815 2.353 -8.205 1.00 86.97 134 GLU A C 1
ATOM 684 O O . GLU A 1 123 ? -5.805 3.563 -7.942 1.00 80.70 134 GLU A O 1
ATOM 690 N N . ALA A 1 124 ? -6.918 1.618 -8.167 1.00 88.65 135 ALA A N 1
ATOM 691 C CA . ALA A 1 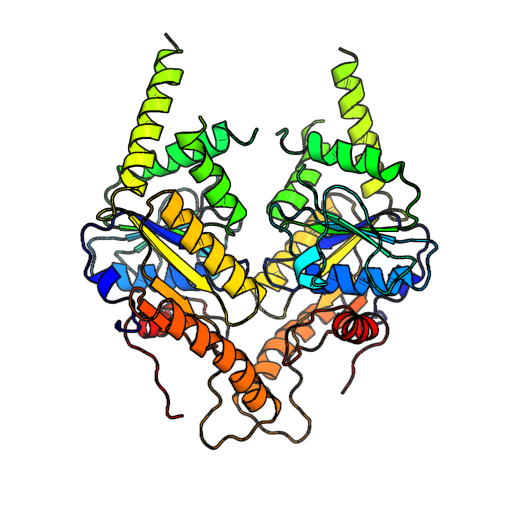124 ? -8.102 2.136 -7.515 1.00 82.39 135 ALA A CA 1
ATOM 692 C C . ALA A 1 124 ? -7.717 2.313 -6.052 1.00 77.59 135 ALA A C 1
ATOM 693 O O . ALA A 1 124 ? -8.129 3.259 -5.389 1.00 70.93 135 ALA A O 1
ATOM 695 N N . MET A 1 125 ? -6.893 1.399 -5.561 1.00 81.90 136 MET A N 1
ATOM 696 C CA . MET A 1 125 ? -6.381 1.508 -4.219 1.00 79.07 136 MET A CA 1
ATOM 697 C C . MET A 1 125 ? -5.648 2.835 -4.090 1.00 73.83 136 MET A C 1
ATOM 698 O O . MET A 1 125 ? -5.960 3.627 -3.215 1.00 68.08 136 MET A O 1
ATOM 703 N N . SER A 1 126 ? -4.689 3.075 -4.985 1.00 76.57 137 SER A N 1
ATOM 704 C CA . SER A 1 126 ? -3.969 4.349 -5.054 1.00 72.85 137 SER A CA 1
ATOM 705 C C . SER A 1 126 ? -4.904 5.512 -5.179 1.00 66.67 137 SER A C 1
ATOM 706 O O . SER A 1 126 ? -4.746 6.497 -4.491 1.00 61.93 137 SER A O 1
ATOM 709 N N . PHE A 1 127 ? -5.871 5.414 -6.077 1.00 67.51 138 PHE A N 1
ATOM 710 C CA . PHE A 1 127 ? -6.816 6.499 -6.249 1.00 62.53 138 PHE A CA 1
ATOM 711 C C . PHE A 1 127 ? -7.366 6.919 -4.912 1.00 56.72 138 PHE A C 1
ATOM 712 O O . PHE A 1 127 ? -7.607 8.094 -4.678 1.00 52.12 138 PHE A O 1
ATOM 720 N N . ALA A 1 128 ? -7.583 5.960 -4.026 1.00 57.65 139 ALA A N 1
ATOM 721 C CA . ALA A 1 128 ? -8.128 6.291 -2.712 1.00 53.10 139 ALA A CA 1
ATOM 722 C C . ALA A 1 128 ? -7.119 7.054 -1.879 1.00 50.84 139 ALA A C 1
ATOM 723 O O . ALA A 1 128 ? -7.491 7.975 -1.180 1.00 46.38 139 ALA A O 1
ATOM 725 N N . GLU A 1 129 ? -5.846 6.682 -1.961 1.00 54.59 140 GLU A N 1
ATOM 726 C CA . GLU A 1 129 ? -4.797 7.402 -1.258 1.00 53.62 140 GLU A CA 1
ATOM 727 C C . GLU A 1 129 ? -4.743 8.839 -1.660 1.00 49.98 140 GLU A C 1
ATOM 728 O O . GLU A 1 129 ? -4.605 9.706 -0.840 1.00 47.16 140 GLU A O 1
ATOM 734 N N . VAL A 1 130 ? -4.832 9.103 -2.942 1.00 50.94 141 VAL A N 1
ATOM 735 C CA . VAL A 1 130 ? -4.885 10.475 -3.405 1.00 48.34 141 VAL A CA 1
ATOM 736 C C . VAL A 1 130 ? -6.047 11.199 -2.758 1.00 43.28 141 VAL A C 1
ATOM 737 O O . VAL A 1 130 ? -5.873 12.267 -2.178 1.00 40.75 141 VAL A O 1
ATOM 741 N N . LEU A 1 131 ? -7.234 10.622 -2.852 1.00 42.45 142 LEU A N 1
ATOM 742 C CA . LEU A 1 131 ? -8.387 11.255 -2.244 1.00 38.21 142 LEU A CA 1
ATOM 743 C C . LEU A 1 131 ? -8.126 11.566 -0.802 1.00 36.00 142 LEU A C 1
ATOM 744 O O . LEU A 1 131 ? -8.360 12.687 -0.378 1.00 33.19 142 LEU A O 1
ATOM 749 N N . LYS A 1 132 ? -7.640 10.594 -0.042 1.00 38.09 143 LYS A N 1
ATOM 750 C CA . LYS A 1 132 ? -7.432 10.808 1.374 1.00 37.14 143 LYS A CA 1
ATOM 751 C C . LYS A 1 132 ? -6.403 11.918 1.620 1.00 36.93 143 LYS A C 1
ATOM 752 O O . LYS A 1 132 ? -6.641 12.865 2.390 1.00 34.73 143 LYS A O 1
ATOM 758 N N . GLN A 1 133 ? -5.264 11.800 0.951 1.00 39.91 144 GLN A N 1
ATOM 759 C CA . GLN A 1 133 ? -4.179 12.726 1.134 1.00 40.93 144 GLN A CA 1
ATOM 760 C C . GLN A 1 133 ? -4.697 14.138 0.948 1.00 37.81 144 GLN A C 1
ATOM 761 O O . GLN A 1 133 ? -4.601 15.001 1.815 1.00 36.97 144 GLN A O 1
ATOM 767 N N . VAL A 1 134 ? -5.271 14.347 -0.215 1.00 36.94 145 VAL A N 1
ATOM 768 C CA . VAL A 1 134 ? -5.816 15.624 -0.579 1.00 34.98 145 VAL A CA 1
ATOM 769 C C . VAL A 1 134 ? -6.816 16.127 0.435 1.00 31.70 145 VAL A C 1
ATOM 770 O O . VAL A 1 134 ? -6.716 17.253 0.889 1.00 31.23 145 VAL A O 1
ATOM 774 N N . ASN A 1 135 ? -7.785 15.300 0.787 1.00 30.12 146 ASN A N 1
ATOM 775 C CA . ASN A 1 135 ? -8.844 15.703 1.705 1.00 27.48 146 ASN A CA 1
ATOM 776 C C . ASN A 1 135 ? -8.422 16.309 3.063 1.00 27.66 146 ASN A C 1
ATOM 777 O O . ASN A 1 135 ? -9.192 17.012 3.726 1.00 26.10 146 ASN A O 1
ATOM 782 N N . SER A 1 136 ? -7.207 16.007 3.494 1.00 30.33 147 SER A N 1
ATOM 783 C CA . SER A 1 136 ? -6.711 16.510 4.746 1.00 31.81 147 SER A CA 1
ATOM 784 C C . SER A 1 136 ? -6.027 17.852 4.572 1.00 32.97 147 SER A C 1
ATOM 785 O O . SER A 1 136 ? -5.467 18.357 5.506 1.00 35.22 147 SER A O 1
ATOM 788 N N . LEU A 1 137 ? -6.040 18.432 3.384 1.00 32.38 148 LEU A N 1
ATOM 789 C CA . LEU A 1 137 ? -5.459 19.754 3.223 1.00 34.24 148 LEU A CA 1
ATOM 790 C C . LEU A 1 137 ? -6.562 20.743 3.437 1.00 32.37 148 LEU A C 1
ATOM 791 O O . LEU A 1 137 ? -7.704 20.377 3.550 1.00 29.61 148 LEU A O 1
ATOM 796 N N . SER A 1 138 ? -6.219 22.015 3.444 1.00 34.52 149 SER A N 1
ATOM 797 C CA . SER A 1 138 ? -7.097 23.004 4.024 1.00 34.08 149 SER A CA 1
ATOM 798 C C . SER A 1 138 ? -8.056 23.615 3.012 1.00 33.65 149 SER A C 1
ATOM 799 O O . SER A 1 138 ? -8.874 24.479 3.364 1.00 34.10 149 SER A O 1
ATOM 802 N N . TYR A 1 139 ? -7.971 23.137 1.766 1.00 20.28 150 TYR A N 1
ATOM 803 C CA . TYR A 1 139 ? -8.810 23.642 0.677 1.00 18.73 150 TYR A CA 1
ATOM 804 C C . TYR A 1 139 ? -10.280 23.394 0.943 1.00 17.72 150 TYR A C 1
ATOM 805 O O . TYR A 1 139 ? -10.717 22.301 1.211 1.00 18.33 150 TYR A O 1
ATOM 814 N N . GLU A 1 140 ? -11.060 24.431 0.887 1.00 17.00 151 GLU A N 1
ATOM 815 C CA . GLU A 1 140 ? -12.392 24.280 1.395 1.00 17.27 151 GLU A CA 1
ATOM 816 C C . GLU A 1 140 ? -13.166 23.375 0.466 1.00 16.22 151 GLU A C 1
ATOM 817 O O . GLU A 1 140 ? -13.949 22.572 0.915 1.00 17.15 151 GLU A O 1
ATOM 823 N N . THR A 1 141 ? -12.947 23.512 -0.832 1.00 15.21 152 THR A N 1
ATOM 824 C CA . THR A 1 141 ? -13.672 22.742 -1.841 1.00 14.34 152 THR A CA 1
ATOM 825 C C . THR A 1 141 ? -12.737 22.190 -2.950 1.00 14.35 152 THR A C 1
ATOM 826 O O . THR A 1 141 ? -11.810 22.860 -3.409 1.00 14.29 152 THR A O 1
ATOM 830 N N . ILE A 1 142 ? -12.985 20.959 -3.384 1.00 14.60 153 ILE A N 1
ATOM 831 C CA . ILE A 1 142 ? -12.184 20.366 -4.445 1.00 14.70 153 ILE A CA 1
ATOM 832 C C . ILE A 1 142 ? -13.046 20.032 -5.655 1.00 13.84 153 ILE A C 1
ATOM 833 O O . ILE A 1 142 ? -14.050 19.353 -5.544 1.00 14.43 153 ILE A O 1
ATOM 838 N N . VAL A 1 143 ? -12.650 20.521 -6.811 1.00 13.39 154 VAL A N 1
ATOM 839 C CA . VAL A 1 143 ? -13.291 20.188 -8.070 1.00 12.74 154 VAL A CA 1
ATOM 840 C C . VAL A 1 143 ? -12.382 19.240 -8.876 1.00 14.29 154 VAL A C 1
ATOM 841 O O . VAL A 1 143 ? -11.311 19.632 -9.370 1.00 14.62 154 VAL A O 1
ATOM 845 N N . PHE A 1 144 ? -12.821 17.989 -8.970 1.00 15.05 155 PHE A N 1
ATOM 846 C CA . PHE A 1 144 ? -12.081 16.947 -9.645 1.00 16.98 155 PHE A CA 1
ATOM 847 C C . PHE A 1 144 ? -12.411 16.915 -11.120 1.00 17.22 155 PHE A C 1
ATOM 848 O O . PHE A 1 144 ? -13.578 16.744 -11.523 1.00 16.65 155 PHE A O 1
ATOM 856 N N . ASP A 1 145 ? -11.386 17.060 -11.937 1.00 18.49 156 ASP A N 1
ATOM 857 C CA . ASP A 1 145 ? -11.529 16.815 -13.352 1.00 19.80 156 ASP A CA 1
ATOM 858 C C . ASP A 1 145 ? -11.133 15.362 -13.563 1.00 23.31 156 ASP A C 1
ATOM 859 O O . ASP A 1 145 ? -9.964 14.979 -13.396 1.00 25.15 156 ASP A O 1
ATOM 864 N N . THR A 1 146 ? -12.082 14.515 -13.896 1.00 26.23 157 THR A N 1
ATOM 865 C CA . THR A 1 146 ? -11.653 13.138 -14.129 1.00 32.18 157 THR A CA 1
ATOM 866 C C . THR A 1 146 ? -12.207 12.593 -15.441 1.00 34.97 157 THR A C 1
ATOM 867 O O . THR A 1 146 ? -13.085 13.241 -16.064 1.00 33.73 157 THR A O 1
ATOM 871 N N . ALA A 1 147 ? -11.683 11.428 -15.832 1.00 104.80 158 ALA A N 1
ATOM 872 C CA . ALA A 1 147 ? -11.805 10.875 -17.187 1.00 116.06 158 ALA A CA 1
ATOM 873 C C . ALA A 1 147 ? -13.214 10.423 -17.573 1.00 120.64 158 ALA A C 1
ATOM 874 O O . ALA A 1 147 ? -14.161 10.580 -16.793 1.00 115.16 158 ALA A O 1
ATOM 876 N N . PRO A 1 148 ? -13.355 9.869 -18.800 1.00 131.70 159 PRO A N 1
ATOM 877 C CA . PRO A 1 148 ? -14.647 9.351 -19.278 1.00 137.87 159 PRO A CA 1
ATOM 878 C C . PRO A 1 148 ? -15.202 8.215 -18.384 1.00 135.32 159 PRO A C 1
ATOM 879 O O . PRO A 1 148 ? -14.422 7.494 -17.703 1.00 132.16 159 PRO A O 1
ATOM 883 N N . THR A 1 149 ? -16.543 8.077 -18.384 1.00 137.56 160 THR A N 1
ATOM 884 C CA . THR A 1 149 ? -17.256 7.214 -17.420 1.00 134.18 160 THR A CA 1
ATOM 885 C C . THR A 1 149 ? -16.408 6.013 -16.985 1.00 134.27 160 THR A C 1
ATOM 886 O O . THR A 1 149 ? -16.172 5.806 -15.768 1.00 126.60 160 THR A O 1
ATOM 890 N N . GLY A 1 150 ? -15.960 5.232 -17.983 1.00 143.62 161 GLY A N 1
ATOM 891 C CA . GLY A 1 150 ? -15.119 4.064 -17.728 1.00 145.34 161 GLY A CA 1
ATOM 892 C C . GLY A 1 150 ? -14.207 4.201 -16.518 1.00 135.80 161 GLY A C 1
ATOM 893 O O . GLY A 1 150 ? -14.261 3.365 -15.609 1.00 133.66 161 GLY A O 1
ATOM 894 N N . HIS A 1 151 ? -13.390 5.260 -16.474 1.00 130.60 162 HIS A N 1
ATOM 895 C CA . HIS A 1 151 ? -12.283 5.320 -15.490 1.00 123.31 162 HIS A CA 1
ATOM 896 C C . HIS A 1 151 ? -12.563 5.609 -14.001 1.00 112.76 162 HIS A C 1
ATOM 897 O O . HIS A 1 151 ? -11.893 5.053 -13.132 1.00 110.21 162 HIS A O 1
ATOM 904 N N . THR A 1 152 ? -13.520 6.469 -13.680 1.00 107.19 163 THR A N 1
ATOM 905 C CA . THR A 1 152 ? -13.863 6.580 -12.265 1.00 98.21 163 THR A CA 1
ATOM 906 C C . THR A 1 152 ? -14.622 5.296 -11.923 1.00 100.83 163 THR A C 1
ATOM 907 O O . THR A 1 152 ? -14.237 4.566 -11.000 1.00 99.14 163 THR A O 1
ATOM 911 N N . LEU A 1 153 ? -15.661 5.001 -12.710 1.00 105.90 164 LEU A N 1
ATOM 912 C CA . LEU A 1 153 ? -16.549 3.866 -12.449 1.00 109.21 164 LEU A CA 1
ATOM 913 C C . LEU A 1 153 ? -15.829 2.631 -11.903 1.00 111.04 164 LEU A C 1
ATOM 914 O O . LEU A 1 153 ? -16.009 2.248 -10.727 1.00 107.27 164 LEU A O 1
ATOM 919 N N . ARG A 1 154 ? -15.031 1.992 -12.763 1.00 117.58 165 ARG A N 1
ATOM 920 C CA . ARG A 1 154 ? -14.290 0.825 -12.333 1.00 120.00 165 ARG A CA 1
ATOM 921 C C . ARG A 1 154 ? -14.017 0.960 -10.842 1.00 111.24 165 ARG A C 1
ATOM 922 O O . ARG A 1 154 ? -14.395 0.086 -10.063 1.00 111.94 165 ARG A O 1
ATOM 930 N N . PHE A 1 155 ? -13.373 2.059 -10.443 1.00 103.26 166 PHE A N 1
ATOM 931 C CA . PHE A 1 155 ? -13.090 2.252 -9.021 1.00 96.04 166 PHE A CA 1
ATOM 932 C C . PHE A 1 155 ? -14.330 2.202 -8.122 1.00 91.82 166 PHE A C 1
ATOM 933 O O . PHE A 1 155 ? -14.369 1.474 -7.149 1.00 91.67 166 PHE A O 1
ATOM 941 N N . LEU A 1 156 ? -15.332 3.002 -8.430 1.00 88.77 167 LEU A N 1
ATOM 942 C CA . LEU A 1 156 ? -16.568 2.967 -7.676 1.00 86.06 167 LEU A CA 1
ATOM 943 C C . LEU A 1 156 ? -17.015 1.535 -7.508 1.00 92.54 167 LEU A C 1
ATOM 944 O O . LEU A 1 156 ? -17.381 1.104 -6.421 1.00 90.95 167 LEU A O 1
ATOM 949 N N . GLN A 1 157 ? -16.988 0.791 -8.601 1.00 100.84 168 GLN A N 1
ATOM 950 C CA . GLN A 1 157 ? -17.413 -0.592 -8.557 1.00 108.60 168 GLN A CA 1
ATOM 951 C C . GLN A 1 157 ? -16.646 -1.328 -7.484 1.00 108.03 168 GLN A C 1
ATOM 952 O O . GLN A 1 157 ? -17.034 -2.409 -7.060 1.00 113.35 168 GLN A O 1
ATOM 958 N N . PHE A 1 158 ? -15.559 -0.725 -7.035 1.00 102.41 169 PHE A N 1
ATOM 959 C CA . PHE A 1 158 ? -14.605 -1.443 -6.223 1.00 103.76 169 PHE A CA 1
ATOM 960 C C . PHE A 1 158 ? -15.017 -1.745 -4.780 1.00 101.76 169 PHE A C 1
ATOM 961 O O . PHE A 1 158 ? -14.963 -2.898 -4.364 1.00 108.10 169 PHE A O 1
ATOM 969 N N . PRO A 1 159 ? -15.413 -0.726 -3.997 1.00 94.08 170 PRO A N 1
ATOM 970 C CA . PRO A 1 159 ? -15.734 -1.062 -2.602 1.00 93.24 170 PRO A CA 1
ATOM 971 C C . PRO A 1 159 ? -16.646 -2.296 -2.448 1.00 101.01 170 PRO A C 1
ATOM 972 O O . PRO A 1 159 ? -16.173 -3.410 -2.116 1.00 107.05 170 PRO A O 1
ATOM 976 N N . THR A 1 160 ? -17.942 -2.109 -2.684 1.00 101.21 171 THR A N 1
ATOM 977 C CA . THR A 1 160 ? -18.859 -3.222 -2.514 1.00 108.79 171 THR A CA 1
ATOM 978 C C . THR A 1 160 ? -18.151 -4.541 -2.766 1.00 117.89 171 THR A C 1
ATOM 979 O O . THR A 1 160 ? -18.242 -5.450 -1.939 1.00 123.07 171 THR A O 1
ATOM 983 N N . VAL A 1 161 ? -17.430 -4.626 -3.893 1.00 120.85 172 VAL A N 1
ATOM 984 C CA . VAL A 1 161 ? -16.903 -5.917 -4.422 1.00 131.25 172 VAL A CA 1
ATOM 985 C C . VAL A 1 161 ? -15.602 -6.387 -3.745 1.00 132.63 172 VAL A C 1
ATOM 986 O O . VAL A 1 161 ? -15.409 -7.594 -3.498 1.00 141.29 172 VAL A O 1
ATOM 990 N N . LEU A 1 162 ? -14.712 -5.431 -3.486 1.00 124.68 173 LEU A N 1
ATOM 991 C CA . LEU A 1 162 ? -13.514 -5.662 -2.693 1.00 124.71 173 LEU A CA 1
ATOM 992 C C . LEU A 1 162 ? -13.333 -7.137 -2.303 1.00 135.08 173 LEU A C 1
ATOM 993 O O . LEU A 1 162 ? -12.384 -7.496 -1.583 1.00 137.05 173 LEU A O 1
ATOM 998 N N . ASP A 1 198 ? 4.063 -7.157 11.244 1.00 185.07 209 ASP A N 1
ATOM 999 C CA . ASP A 1 198 ? 4.201 -5.718 11.454 1.00 175.71 209 ASP A CA 1
ATOM 1000 C C . ASP A 1 198 ? 3.834 -4.936 10.193 1.00 164.02 209 ASP A C 1
ATOM 1001 O O . ASP A 1 198 ? 3.922 -3.707 10.165 1.00 155.89 209 ASP A O 1
ATOM 1006 N N . VAL A 1 199 ? 3.401 -5.658 9.162 1.00 164.13 210 VAL A N 1
ATOM 1007 C CA . VAL A 1 199 ? 3.073 -5.054 7.869 1.00 154.95 210 VAL A CA 1
ATOM 1008 C C . VAL A 1 199 ? 1.581 -5.164 7.523 1.00 149.03 210 VAL A C 1
ATOM 1009 O O . VAL A 1 199 ? 0.979 -4.188 7.042 1.00 139.04 210 VAL A O 1
ATOM 1013 N N . MET A 1 200 ? 0.994 -6.346 7.755 1.00 155.97 211 MET A N 1
ATOM 1014 C CA . MET A 1 200 ? -0.445 -6.547 7.547 1.00 151.98 211 MET A CA 1
ATOM 1015 C C . MET A 1 200 ? -1.242 -5.368 8.114 1.00 142.05 211 MET A C 1
ATOM 1016 O O . MET A 1 200 ? -2.291 -5.001 7.584 1.00 134.57 211 MET A O 1
ATOM 1021 N N . GLU A 1 201 ? -0.734 -4.794 9.204 1.00 142.78 212 GLU A N 1
ATOM 1022 C CA . GLU A 1 201 ? -1.291 -3.577 9.787 1.00 134.39 212 GLU A CA 1
ATOM 1023 C C . GLU A 1 201 ? -1.576 -2.550 8.689 1.00 123.94 212 GLU A C 1
ATOM 1024 O O . GLU A 1 201 ? -2.249 -1.517 8.926 1.00 115.93 212 GLU A O 1
ATOM 1030 N N . LYS A 1 202 ? -1.053 -2.816 7.488 1.00 124.55 213 LYS A N 1
ATOM 1031 C CA . LYS A 1 202 ? -1.340 -1.907 6.385 1.00 115.89 213 LYS A CA 1
ATOM 1032 C C . LYS A 1 202 ? -2.470 -2.453 5.512 1.00 114.09 213 LYS A C 1
ATOM 1033 O O . LYS A 1 202 ? -3.381 -1.705 5.120 1.00 106.20 213 LYS A O 1
ATOM 1039 N N . LEU A 1 203 ? -2.427 -3.758 5.235 1.00 121.69 214 LEU A N 1
ATOM 1040 C CA . LEU A 1 203 ? -3.567 -4.413 4.608 1.00 121.60 214 LEU A CA 1
ATOM 1041 C C . LEU A 1 203 ? -4.825 -3.767 5.214 1.00 114.54 214 LEU A C 1
ATOM 1042 O O . LEU A 1 203 ? -5.620 -3.114 4.522 1.00 107.59 214 LEU A O 1
ATOM 1047 N N . ASP A 1 204 ? -4.968 -3.924 6.528 1.00 116.82 215 ASP A N 1
ATOM 1048 C CA . ASP A 1 204 ? -6.070 -3.333 7.278 1.00 111.02 215 ASP A CA 1
ATOM 1049 C C . ASP A 1 204 ? -6.153 -1.821 7.077 1.00 100.62 215 ASP A C 1
ATOM 1050 O O . ASP A 1 204 ? -7.152 -1.331 6.547 1.00 94.63 215 ASP A O 1
ATOM 1055 N N . SER A 1 205 ? -5.111 -1.088 7.478 1.00 99.16 216 SER A N 1
ATOM 1056 C CA . SER A 1 205 ? -5.123 0.389 7.377 1.00 90.34 216 SER A CA 1
ATOM 1057 C C . SER A 1 205 ? -5.602 0.848 6.004 1.00 84.02 216 SER A C 1
ATOM 1058 O O . SER A 1 205 ? -5.832 2.033 5.762 1.00 77.10 216 SER A O 1
ATOM 1061 N N . LEU A 1 206 ? -5.756 -0.115 5.107 1.00 87.29 217 LEU A N 1
ATOM 1062 C CA . LEU A 1 206 ? -6.181 0.175 3.766 1.00 83.01 217 LEU A CA 1
ATOM 1063 C C . LEU A 1 206 ? -7.702 0.134 3.749 1.00 79.83 217 LEU A C 1
ATOM 1064 O O . LEU A 1 206 ? -8.364 1.162 3.539 1.00 72.67 217 LEU A O 1
ATOM 1069 N N . ARG A 1 207 ? -8.247 -1.058 3.988 1.00 85.44 218 ARG A N 1
ATOM 1070 C CA . ARG A 1 207 ? -9.686 -1.236 3.958 1.00 83.81 218 A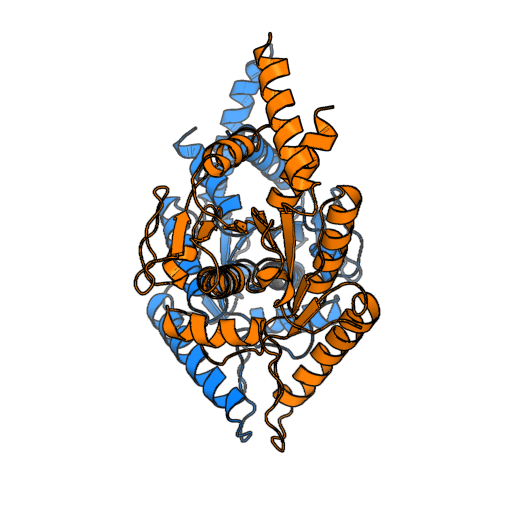RG A CA 1
ATOM 1071 C C . ARG A 1 207 ? -10.331 -0.072 4.687 1.00 76.03 218 ARG A C 1
ATOM 1072 O O . ARG A 1 207 ? -11.361 0.459 4.296 1.00 70.98 218 ARG A O 1
ATOM 1080 N N . VAL A 1 208 ? -9.679 0.319 5.761 1.00 75.61 219 VAL A N 1
ATOM 1081 C CA . VAL A 1 208 ? -10.137 1.401 6.585 1.00 69.97 219 VAL A CA 1
ATOM 1082 C C . VAL A 1 208 ? -10.278 2.670 5.790 1.00 62.28 219 VAL A C 1
ATOM 1083 O O . VAL A 1 208 ? -11.319 3.309 5.852 1.00 58.16 219 VAL A O 1
ATOM 1087 N N . THR A 1 209 ? -9.230 3.056 5.059 1.00 61.20 220 THR A N 1
ATOM 1088 C CA . THR A 1 209 ? -9.278 4.335 4.352 1.00 54.94 220 THR A CA 1
ATOM 1089 C C . THR A 1 209 ? -10.158 4.207 3.124 1.00 53.68 220 THR A C 1
ATOM 1090 O O . THR A 1 209 ? -10.570 5.216 2.567 1.00 48.98 220 THR A O 1
ATOM 1094 N N . ILE A 1 210 ? -10.468 2.979 2.713 1.00 58.68 221 ILE A N 1
ATOM 1095 C CA . ILE A 1 210 ? -11.454 2.801 1.648 1.00 58.57 221 ILE A CA 1
ATOM 1096 C C . ILE A 1 210 ? -12.876 2.975 2.175 1.00 56.30 221 ILE A C 1
ATOM 1097 O O . ILE A 1 210 ? -13.748 3.520 1.496 1.00 53.51 221 ILE A O 1
ATOM 1102 N N . SER A 1 211 ? -13.095 2.507 3.398 1.00 58.24 222 SER A N 1
ATOM 1103 C CA . SER A 1 211 ? -14.342 2.745 4.121 1.00 56.40 222 SER A CA 1
ATOM 1104 C C . SER A 1 211 ? -14.668 4.215 4.128 1.00 49.56 222 SER A C 1
ATOM 1105 O O . SER A 1 211 ? -15.757 4.631 3.759 1.00 47.27 222 SER A O 1
ATOM 1108 N N . GLU A 1 212 ? -13.701 4.996 4.577 1.00 47.07 223 GLU A N 1
ATOM 1109 C CA . GLU A 1 212 ? -13.874 6.414 4.684 1.00 41.54 223 GLU A CA 1
ATOM 1110 C C . GLU A 1 212 ? -14.125 7.076 3.334 1.00 38.72 223 GLU A C 1
ATOM 1111 O O . GLU A 1 212 ? -14.930 7.992 3.218 1.00 35.28 223 GLU A O 1
ATOM 1117 N N . VAL A 1 213 ? -13.431 6.640 2.300 1.00 40.86 224 VAL A N 1
ATOM 1118 C CA . VAL A 1 213 ? -13.678 7.270 1.039 1.00 39.22 224 VAL A CA 1
ATOM 1119 C C . VAL A 1 213 ? -15.108 6.978 0.692 1.00 39.86 224 VAL A C 1
ATOM 1120 O O . VAL A 1 213 ? -15.900 7.881 0.514 1.00 36.90 224 VAL A O 1
ATOM 1124 N N . ASN A 1 214 ? -15.434 5.700 0.625 1.00 44.47 225 ASN A N 1
ATOM 1125 C CA . ASN A 1 214 ? -16.725 5.294 0.140 1.00 46.49 225 ASN A CA 1
ATOM 1126 C C . ASN A 1 214 ? -17.838 5.933 0.955 1.00 43.31 225 ASN A C 1
ATOM 1127 O O . ASN A 1 214 ? -18.881 6.257 0.443 1.00 43.05 225 ASN A O 1
ATOM 1132 N N . ALA A 1 215 ? -17.583 6.139 2.234 1.00 41.51 226 ALA A N 1
ATOM 1133 C CA . ALA A 1 215 ? -18.514 6.824 3.118 1.00 38.83 226 ALA A CA 1
ATOM 1134 C C . ALA A 1 215 ? -18.809 8.199 2.603 1.00 34.55 226 ALA A C 1
ATOM 1135 O O . ALA A 1 215 ? -19.947 8.609 2.558 1.00 33.84 226 ALA A O 1
ATOM 1137 N N . GLN A 1 216 ? -17.751 8.910 2.243 1.00 32.38 227 GLN A N 1
ATOM 1138 C CA . GLN A 1 216 ? -17.814 10.290 1.847 1.00 28.97 227 GLN A CA 1
ATOM 1139 C C . GLN A 1 216 ? -18.428 10.496 0.501 1.00 29.95 227 GLN A C 1
ATOM 1140 O O . GLN A 1 216 ? -18.996 11.524 0.242 1.00 28.23 227 GLN A O 1
ATOM 1146 N N . PHE A 1 217 ? -18.245 9.546 -0.394 1.00 33.50 228 PHE A N 1
ATOM 1147 C CA . PHE A 1 217 ? -18.840 9.650 -1.692 1.00 35.76 228 PHE A CA 1
ATOM 1148 C C . PHE A 1 217 ? -20.317 9.567 -1.487 1.00 36.60 228 PHE A C 1
ATOM 1149 O O . PHE A 1 217 ? -21.075 10.107 -2.284 1.00 37.62 228 PHE A O 1
ATOM 1157 N N . LYS A 1 218 ? -20.729 8.863 -0.438 1.00 36.99 229 LYS A N 1
ATOM 1158 C CA . LYS A 1 218 ? -22.139 8.540 -0.249 1.00 39.05 229 LYS A CA 1
ATOM 1159 C C . LYS A 1 218 ? -22.853 9.566 0.610 1.00 35.65 229 LYS A C 1
ATOM 1160 O O . LYS A 1 218 ? -24.064 9.497 0.807 1.00 37.20 229 LYS A O 1
ATOM 1166 N N . ASP A 1 219 ? -22.109 10.539 1.090 1.00 31.68 230 ASP A N 1
ATOM 1167 C CA . ASP A 1 219 ? -22.670 11.572 1.909 1.00 29.05 230 ASP A CA 1
ATOM 1168 C C . ASP A 1 219 ? -22.951 12.722 1.017 1.00 28.19 230 ASP A C 1
ATOM 1169 O O . ASP A 1 219 ? -22.052 13.329 0.487 1.00 26.92 230 ASP A O 1
ATOM 1174 N N . GLU A 1 220 ? -24.210 13.040 0.834 1.00 29.57 231 GLU A N 1
ATOM 1175 C CA . GLU A 1 220 ? -24.548 14.056 -0.135 1.00 30.13 231 GLU A CA 1
ATOM 1176 C C . GLU A 1 220 ? -24.228 15.446 0.366 1.00 28.49 231 GLU A C 1
ATOM 1177 O O . GLU A 1 220 ? -24.349 16.417 -0.358 1.00 29.69 231 GLU A O 1
ATOM 1183 N N . ARG A 1 221 ? -23.832 15.586 1.605 1.00 26.13 232 ARG A N 1
ATOM 1184 C CA . ARG A 1 221 ? -23.517 16.916 1.984 1.00 25.32 232 ARG A CA 1
ATOM 1185 C C . ARG A 1 221 ? -22.135 17.156 1.529 1.00 23.23 232 ARG A C 1
ATOM 1186 O O . ARG A 1 221 ? -21.719 18.269 1.442 1.00 21.96 232 ARG A O 1
ATOM 1194 N N . LEU A 1 222 ? -21.402 16.096 1.249 1.00 24.09 233 LEU A N 1
ATOM 1195 C CA . LEU A 1 222 ? -19.968 16.231 1.031 1.00 22.90 233 LEU A CA 1
ATOM 1196 C C . LEU A 1 222 ? -19.568 16.091 -0.430 1.00 21.34 233 LEU A C 1
ATOM 1197 O O . LEU A 1 222 ? -18.596 16.728 -0.861 1.00 19.94 233 LEU A O 1
ATOM 1202 N N . THR A 1 223 ? -20.330 15.303 -1.203 1.00 21.76 234 THR A N 1
ATOM 1203 C CA . THR A 1 223 ? -19.966 14.984 -2.605 1.00 20.48 234 THR A CA 1
ATOM 1204 C C . THR A 1 223 ? -21.119 15.096 -3.633 1.00 19.79 234 THR A C 1
ATOM 1205 O O . THR A 1 223 ? -22.223 14.635 -3.386 1.00 21.66 234 THR A O 1
ATOM 1209 N N . THR A 1 224 ? -20.895 15.666 -4.799 1.00 17.64 235 THR A N 1
ATOM 1210 C CA . THR A 1 224 ? -21.906 15.523 -5.846 1.00 17.69 235 THR A CA 1
ATOM 1211 C C . THR A 1 224 ? -21.143 15.344 -7.115 1.00 17.03 235 THR A C 1
ATOM 1212 O O . THR A 1 224 ? -19.951 15.656 -7.172 1.00 16.22 235 THR A O 1
ATOM 1216 N N . PHE A 1 225 ? -21.848 14.889 -8.144 1.00 17.51 236 PHE A N 1
ATOM 1217 C CA . PHE A 1 225 ? -21.304 14.884 -9.478 1.00 16.99 236 PHE A CA 1
ATOM 1218 C C . PHE A 1 225 ? -22.039 15.894 -10.332 1.00 16.03 236 PHE A C 1
ATOM 1219 O O . PHE A 1 225 ? -23.289 16.068 -10.188 1.00 16.65 236 PHE A O 1
ATOM 1227 N N . VAL A 1 226 ? -21.273 16.519 -11.233 1.00 14.67 237 VAL A N 1
ATOM 1228 C CA . VAL A 1 226 ? -21.830 17.307 -12.313 1.00 13.85 237 VAL A CA 1
ATOM 1229 C C . VAL A 1 226 ? -21.669 16.527 -13.608 1.00 14.77 237 VAL A C 1
ATOM 1230 O O . VAL A 1 226 ? -20.579 16.091 -13.911 1.00 15.08 237 VAL A O 1
ATOM 1234 N N . CYS A 1 227 ? -22.746 16.326 -14.358 1.00 15.53 238 CYS A N 1
ATOM 1235 C CA . CYS A 1 227 ? -22.634 15.663 -15.638 1.00 16.65 238 CYS A CA 1
ATOM 1236 C C . CYS A 1 227 ? -22.580 16.633 -16.763 1.00 16.58 238 CYS A C 1
ATOM 1237 O O . CYS A 1 227 ? -23.486 17.476 -16.897 1.00 16.65 238 CYS A O 1
ATOM 1240 N N . VAL A 1 228 ? -21.536 16.510 -17.587 1.00 16.79 239 VAL A N 1
ATOM 1241 C CA . VAL A 1 228 ? -21.405 17.347 -18.759 1.00 17.09 239 VAL A CA 1
ATOM 1242 C C . VAL A 1 228 ? -21.755 16.533 -19.983 1.00 19.24 239 VAL A C 1
ATOM 1243 O O . VAL A 1 228 ? -21.404 15.376 -20.065 1.00 21.00 239 VAL A O 1
ATOM 1247 N N . CYS A 1 229 ? -22.465 17.128 -20.930 1.00 19.82 240 CYS A N 1
ATOM 1248 C CA . CYS A 1 229 ? -22.722 16.444 -22.176 1.00 22.05 240 CYS A CA 1
ATOM 1249 C C . CYS A 1 229 ? -23.005 17.460 -23.266 1.00 22.65 240 CYS A C 1
ATOM 1250 O O . CYS A 1 229 ? -23.234 18.635 -22.983 1.00 21.46 240 CYS A O 1
ATOM 1253 N N . ILE A 1 230 ? -23.001 16.996 -24.507 1.00 24.67 241 ILE A N 1
ATOM 1254 C CA . ILE A 1 230 ? -23.461 17.805 -25.599 1.00 25.88 241 ILE A CA 1
ATOM 1255 C C . ILE A 1 230 ? -24.681 17.148 -26.174 1.00 27.75 241 ILE A C 1
ATOM 1256 O O . ILE A 1 230 ? -25.051 16.050 -25.765 1.00 27.88 241 ILE A O 1
ATOM 1261 N N . PRO A 1 231 ? -25.333 17.830 -27.111 1.00 29.42 242 PRO A N 1
ATOM 1262 C CA . PRO A 1 231 ? -26.600 17.309 -27.517 1.00 31.56 242 PRO A CA 1
ATOM 1263 C C . PRO A 1 231 ? -26.435 16.375 -28.684 1.00 34.49 242 PRO A C 1
ATOM 1264 O O . PRO A 1 231 ? -27.010 16.626 -29.727 1.00 37.32 242 PRO A O 1
ATOM 1268 N N . GLU A 1 232 ? -25.648 15.318 -28.530 1.00 34.55 243 GLU A N 1
ATOM 1269 C CA . GLU A 1 232 ? -25.660 14.253 -29.524 1.00 37.54 243 GLU A CA 1
ATOM 1270 C C . GLU A 1 232 ? -26.013 12.912 -28.893 1.00 38.06 243 GLU A C 1
ATOM 1271 O O . GLU A 1 232 ? -26.055 12.759 -27.682 1.00 35.81 243 GLU A O 1
ATOM 1277 N N . PHE A 1 233 ? -26.287 11.933 -29.735 1.00 41.40 244 PHE A N 1
ATOM 1278 C CA . PHE A 1 233 ? -26.833 10.702 -29.237 1.00 42.75 244 PHE A CA 1
ATOM 1279 C C . PHE A 1 233 ? -25.969 10.053 -28.164 1.00 41.51 244 PHE A C 1
ATOM 1280 O O . PHE A 1 233 ? -26.411 9.857 -27.038 1.00 40.07 244 PHE A O 1
ATOM 1288 N N . LEU A 1 234 ? -24.736 9.711 -28.521 1.00 42.46 245 LEU A N 1
ATOM 1289 C CA . LEU A 1 234 ? -23.879 8.956 -27.614 1.00 42.07 245 LEU A CA 1
ATOM 1290 C C . LEU A 1 234 ? -23.648 9.683 -26.292 1.00 38.26 245 LEU A C 1
ATOM 1291 O O . LEU A 1 234 ? -23.481 9.065 -25.266 1.00 38.10 245 LEU A O 1
ATOM 1296 N N . SER A 1 235 ? -23.644 11.000 -26.311 1.00 35.81 246 SER A N 1
ATOM 1297 C CA . SER A 1 235 ? -23.305 11.718 -25.115 1.00 32.62 246 SER A CA 1
ATOM 1298 C C . SER A 1 235 ? -24.455 11.600 -24.157 1.00 31.82 246 SER A C 1
ATOM 1299 O O . SER A 1 235 ? -24.248 11.274 -23.003 1.00 31.30 246 SER A O 1
ATOM 1302 N N . LEU A 1 236 ? -25.671 11.867 -24.613 1.00 32.45 247 LEU A N 1
ATOM 1303 C CA . LEU A 1 236 ? -26.826 11.768 -23.721 1.00 32.07 247 LEU A CA 1
ATOM 1304 C C . LEU A 1 236 ? -26.982 10.381 -23.171 1.00 33.98 247 LEU A C 1
ATOM 1305 O O . LEU A 1 236 ? -27.432 10.193 -22.049 1.00 33.92 247 LEU A O 1
ATOM 1310 N N . TYR A 1 237 ? -26.627 9.400 -23.967 1.00 36.35 248 TYR A N 1
ATOM 1311 C CA . TYR A 1 237 ? -26.864 8.050 -23.583 1.00 38.97 248 TYR A CA 1
ATOM 1312 C C . TYR A 1 237 ? -25.945 7.685 -22.473 1.00 37.81 248 TYR A C 1
ATOM 1313 O O . TYR A 1 237 ? -26.292 6.916 -21.599 1.00 39.05 248 TYR A O 1
ATOM 1322 N N . GLU A 1 238 ? -24.741 8.206 -22.533 1.00 36.15 249 GLU A N 1
ATOM 1323 C CA . GLU A 1 238 ? -23.792 7.943 -21.478 1.00 35.79 249 GLU A CA 1
ATOM 1324 C C . GLU A 1 238 ? -24.173 8.677 -20.191 1.00 33.01 249 GLU A C 1
ATOM 1325 O O . GLU A 1 238 ? -24.057 8.131 -19.090 1.00 33.46 249 GLU A O 1
ATOM 1331 N N . THR A 1 239 ? -24.628 9.914 -20.339 1.00 30.47 250 THR A N 1
ATOM 1332 C CA . THR A 1 239 ? -25.151 10.671 -19.232 1.00 28.10 250 THR A CA 1
ATOM 1333 C C . THR A 1 239 ? -26.281 9.909 -18.556 1.00 29.67 250 THR A C 1
ATOM 1334 O O . THR A 1 239 ? -26.385 9.861 -17.350 1.00 29.11 250 THR A O 1
ATOM 1338 N N . GLU A 1 240 ? -27.121 9.272 -19.328 1.00 32.12 251 GLU A N 1
ATOM 1339 C CA . GLU A 1 240 ? -28.105 8.474 -18.684 1.00 34.62 251 GLU A CA 1
ATOM 1340 C C . GLU A 1 240 ? -27.437 7.415 -17.857 1.00 35.99 251 GLU A C 1
ATOM 1341 O O . GLU A 1 240 ? -27.772 7.231 -16.717 1.00 36.58 251 GLU A O 1
ATOM 1347 N N . ARG A 1 241 ? -26.486 6.710 -18.428 1.00 37.37 252 ARG A N 1
ATOM 1348 C CA . ARG A 1 241 ? -25.926 5.566 -17.748 1.00 39.74 252 ARG A CA 1
ATOM 1349 C C . ARG A 1 241 ? -25.264 6.009 -16.470 1.00 37.33 252 ARG A C 1
ATOM 1350 O O . ARG A 1 241 ? -25.314 5.341 -15.450 1.00 39.01 252 ARG A O 1
ATOM 1358 N N . MET A 1 242 ? -24.633 7.156 -16.532 1.00 34.05 253 MET A N 1
ATOM 1359 C CA . MET A 1 242 ? -23.876 7.632 -15.404 1.00 32.21 253 MET A CA 1
ATOM 1360 C C . MET A 1 242 ? -24.836 7.976 -14.269 1.00 31.74 253 MET A C 1
ATOM 1361 O O . MET A 1 242 ? -24.671 7.497 -13.140 1.00 32.85 253 MET A O 1
ATOM 1366 N N . ILE A 1 243 ? -25.838 8.806 -14.571 1.00 30.43 254 ILE A N 1
ATOM 1367 C CA . ILE A 1 243 ? -26.850 9.182 -13.598 1.00 30.09 254 ILE A CA 1
ATOM 1368 C C . ILE A 1 243 ? -27.394 7.956 -12.877 1.00 33.44 254 ILE A C 1
ATOM 1369 O O . ILE A 1 243 ? -27.565 7.960 -11.676 1.00 33.76 254 ILE A O 1
ATOM 1374 N N . GLN A 1 244 ? -27.639 6.906 -13.638 1.00 36.26 255 GLN A N 1
ATOM 1375 C CA . GLN A 1 244 ? -28.138 5.637 -13.153 1.00 40.36 255 GLN A CA 1
ATOM 1376 C C . GLN A 1 244 ? -27.135 4.875 -12.298 1.00 41.79 255 GLN A C 1
ATOM 1377 O O . GLN A 1 244 ? -27.509 4.189 -11.353 1.00 44.30 255 GLN A O 1
ATOM 1383 N N . GLU A 1 245 ? -25.861 4.962 -12.667 1.00 40.70 256 GLU A N 1
ATOM 1384 C CA . GLU A 1 245 ? -24.796 4.346 -11.896 1.00 41.96 256 GLU A CA 1
ATOM 1385 C C . GLU A 1 245 ? -24.721 5.049 -10.578 1.00 40.02 256 GLU A C 1
ATOM 1386 O O . GLU A 1 245 ? -24.747 4.414 -9.538 1.00 42.65 256 GLU A O 1
ATOM 1392 N N . LEU A 1 246 ? -24.614 6.367 -10.625 1.00 35.75 257 LEU A N 1
ATOM 1393 C CA . LEU A 1 246 ? -24.452 7.117 -9.405 1.00 34.09 257 LEU A CA 1
ATOM 1394 C C . LEU A 1 246 ? -25.600 6.810 -8.446 1.00 36.32 257 LEU A C 1
ATOM 1395 O O . LEU A 1 246 ? -25.398 6.717 -7.249 1.00 37.10 257 LEU A O 1
ATOM 1400 N N . ALA A 1 247 ? -26.801 6.624 -8.979 1.00 37.64 258 ALA A N 1
ATOM 1401 C CA . ALA A 1 247 ? -27.931 6.270 -8.159 1.00 40.27 258 ALA A CA 1
ATOM 1402 C C . ALA A 1 247 ? -27.670 4.935 -7.502 1.00 44.50 258 ALA A C 1
ATOM 1403 O O . ALA A 1 247 ? -27.828 4.781 -6.298 1.00 46.22 258 ALA A O 1
ATOM 1405 N N . ASN A 1 248 ? -27.265 3.959 -8.294 1.00 46.61 259 ASN A N 1
ATOM 1406 C CA . ASN A 1 248 ? -27.061 2.627 -7.757 1.00 51.29 259 ASN A CA 1
ATOM 1407 C C . ASN A 1 248 ? -26.039 2.621 -6.669 1.00 51.17 259 ASN A C 1
ATOM 1408 O O . ASN A 1 248 ? -26.164 1.890 -5.716 1.00 54.92 259 ASN A O 1
ATOM 1413 N N . TYR A 1 249 ? -25.007 3.426 -6.829 1.00 47.58 260 TYR A N 1
ATOM 1414 C CA . TYR A 1 249 ? -23.967 3.538 -5.816 1.00 47.48 260 TYR A CA 1
ATOM 1415 C C . TYR A 1 249 ? -24.362 4.478 -4.706 1.00 45.78 260 TYR A C 1
ATOM 1416 O O . TYR A 1 249 ? -23.633 4.615 -3.739 1.00 46.23 260 TYR A O 1
ATOM 1425 N N . GLY A 1 250 ? -25.516 5.123 -4.832 1.00 44.48 261 GLY A N 1
ATOM 1426 C CA . GLY A 1 250 ? -25.942 6.100 -3.834 1.00 42.95 261 GLY A CA 1
ATOM 1427 C C . GLY A 1 250 ? -25.048 7.337 -3.775 1.00 38.65 261 GLY A C 1
ATOM 1428 O O . GLY A 1 250 ? -24.869 7.937 -2.719 1.00 38.19 261 GLY A O 1
ATOM 1429 N N . ILE A 1 251 ? -24.488 7.723 -4.913 1.00 35.88 262 ILE A N 1
ATOM 1430 C CA . ILE A 1 251 ? -23.789 8.996 -5.016 1.00 32.03 262 ILE A CA 1
ATOM 1431 C C . ILE A 1 251 ? -24.675 10.084 -5.611 1.00 29.27 262 ILE A C 1
ATOM 1432 O O . ILE A 1 251 ? -25.378 9.860 -6.575 1.00 29.73 262 ILE A O 1
ATOM 1437 N N . ASP A 1 252 ? -24.636 11.258 -5.009 1.00 27.18 263 ASP A N 1
ATOM 1438 C CA . ASP A 1 252 ? -25.568 12.304 -5.334 1.00 25.71 263 ASP A CA 1
ATOM 1439 C C . ASP A 1 252 ? -25.260 12.971 -6.624 1.00 23.44 263 ASP A C 1
ATOM 1440 O O . ASP A 1 252 ? -24.116 13.263 -6.965 1.00 21.79 263 ASP A O 1
ATOM 1445 N N . THR A 1 253 ? -26.294 13.264 -7.370 1.00 23.94 264 THR A N 1
ATOM 1446 C CA . THR A 1 253 ? -26.064 14.061 -8.553 1.00 22.01 264 THR A CA 1
ATOM 1447 C C . THR A 1 253 ? -27.322 14.825 -8.881 1.00 22.28 264 THR A C 1
ATOM 1448 O O . THR A 1 253 ? -28.426 14.292 -8.762 1.00 24.59 264 THR A O 1
ATOM 1452 N N . HIS A 1 254 ? -27.162 16.087 -9.251 1.00 20.23 265 HIS A N 1
ATOM 1453 C CA . HIS A 1 254 ? -28.334 16.884 -9.500 1.00 20.66 265 HIS A CA 1
ATOM 1454 C C . HIS A 1 254 ? -28.023 18.052 -10.400 1.00 19.16 265 HIS A C 1
ATOM 1455 O O . HIS A 1 254 ? -28.723 19.038 -10.382 1.00 19.97 265 HIS A O 1
ATOM 1462 N N . CYS A 1 255 ? -26.979 17.947 -11.199 1.00 17.53 266 CYS A N 1
ATOM 1463 C CA . CYS A 1 255 ? -26.704 18.981 -12.174 1.00 16.36 266 CYS A CA 1
ATOM 1464 C C . CYS A 1 255 ? -26.304 18.434 -13.521 1.00 16.79 266 CYS A C 1
ATOM 1465 O O . CYS A 1 255 ? -25.337 17.675 -13.605 1.00 16.59 266 CYS A O 1
ATOM 1468 N N . ILE A 1 256 ? -26.973 18.856 -14.590 1.00 17.41 267 ILE A N 1
ATOM 1469 C CA . ILE A 1 256 ? -26.454 18.567 -15.907 1.00 16.97 267 ILE A CA 1
ATOM 1470 C C . ILE A 1 256 ? -26.022 19.848 -16.593 1.00 16.26 267 ILE A C 1
ATOM 1471 O O . ILE A 1 256 ? -26.743 20.845 -16.603 1.00 16.65 267 ILE A O 1
ATOM 1476 N N . VAL A 1 257 ? -24.826 19.836 -17.151 1.00 15.59 268 VAL A N 1
ATOM 1477 C CA . VAL A 1 257 ? -24.416 20.949 -17.973 1.00 15.76 268 VAL A CA 1
ATOM 1478 C C . VAL A 1 257 ? -24.473 20.540 -19.446 1.00 17.37 268 VAL A C 1
ATOM 1479 O O . VAL A 1 257 ? -23.725 19.651 -19.887 1.00 17.75 268 VAL A O 1
ATOM 1483 N N . VAL A 1 258 ? -25.365 21.156 -20.214 1.00 18.56 269 VAL A N 1
ATOM 1484 C CA . VAL A 1 258 ? -25.439 20.800 -21.613 1.00 20.22 269 VAL A CA 1
ATOM 1485 C C . VAL A 1 258 ? -24.650 21.819 -22.385 1.00 20.66 269 VAL A C 1
ATOM 1486 O O . VAL A 1 258 ? -25.043 22.979 -22.519 1.00 21.24 269 VAL A O 1
ATOM 1490 N N . ASN A 1 259 ? -23.530 21.362 -22.909 1.00 20.72 270 ASN A N 1
ATOM 1491 C CA . ASN A 1 259 ? -22.570 22.242 -23.453 1.00 20.89 270 ASN A CA 1
ATOM 1492 C C . ASN A 1 259 ? -22.636 22.269 -24.954 1.00 23.41 270 ASN A C 1
ATOM 1493 O O . ASN A 1 259 ? -23.254 21.419 -25.560 1.00 24.66 270 ASN A O 1
ATOM 1498 N N . GLN A 1 260 ? -21.975 23.268 -25.532 1.00 24.77 271 GLN A N 1
ATOM 1499 C CA . GLN A 1 260 ? -21.811 23.483 -26.987 1.00 27.22 271 GLN A CA 1
ATOM 1500 C C . GLN A 1 260 ? -23.104 23.597 -27.748 1.00 29.07 271 GLN A C 1
ATOM 1501 O O . GLN A 1 260 ? -23.213 23.122 -28.857 1.00 31.44 271 GLN A O 1
ATOM 1507 N N . LEU A 1 261 ? -24.086 24.254 -27.149 1.00 28.80 272 LEU A N 1
ATOM 1508 C CA . LEU A 1 261 ? -25.350 24.518 -27.829 1.00 30.99 272 LEU A CA 1
ATOM 1509 C C . LEU A 1 261 ? -25.242 25.645 -28.844 1.00 33.79 272 LEU A C 1
ATOM 1510 O O . LEU A 1 261 ? -24.805 26.744 -28.529 1.00 33.72 272 LEU A O 1
ATOM 1515 N N . LEU A 1 262 ? -25.628 25.351 -30.076 1.00 36.63 273 LEU A N 1
ATOM 1516 C CA . LEU A 1 262 ? -25.629 26.349 -31.131 1.00 40.11 273 LEU A CA 1
ATOM 1517 C C . LEU A 1 262 ? -26.932 27.122 -30.987 1.00 41.59 273 LEU A C 1
ATOM 1518 O O . LEU A 1 262 ? -27.986 26.549 -31.140 1.00 42.54 273 LEU A O 1
ATOM 1523 N N . PHE A 1 263 ? -26.880 28.400 -30.639 1.00 42.23 274 PHE A N 1
ATOM 1524 C CA . PHE A 1 263 ? -28.082 29.228 -30.711 1.00 44.75 274 PHE A CA 1
ATOM 1525 C C . PHE A 1 263 ? -27.924 30.100 -31.946 1.00 49.16 274 PHE A C 1
ATOM 1526 O O . PHE A 1 263 ? -27.157 31.055 -31.892 1.00 50.39 274 PHE A O 1
ATOM 1534 N N . PRO A 1 264 ? -28.630 29.812 -33.058 1.00 52.23 275 PRO A N 1
ATOM 1535 C CA . PRO A 1 264 ? -28.429 30.727 -34.189 1.00 56.58 275 PRO A CA 1
ATOM 1536 C C . PRO A 1 264 ? -28.719 32.163 -33.759 1.00 58.61 275 PRO A C 1
ATOM 1537 O O . PRO A 1 264 ? -29.506 32.388 -32.831 1.00 57.73 275 PRO A O 1
ATOM 1541 N N . LYS A 1 265 ? -28.092 33.132 -34.412 1.00 61.83 276 LYS A N 1
ATOM 1542 C CA . LYS A 1 265 ? -28.451 34.518 -34.162 1.00 64.84 276 LYS A CA 1
ATOM 1543 C C . LYS A 1 265 ? -29.801 34.868 -34.824 1.00 69.36 276 LYS A C 1
ATOM 1544 O O . LYS A 1 265 ? -30.079 34.471 -35.963 1.00 71.87 276 LYS A O 1
ATOM 1550 N N . PRO A 1 266 ? -30.626 35.618 -34.084 1.00 70.42 277 PRO A N 1
ATOM 1551 C CA . PRO A 1 266 ? -32.018 35.934 -34.337 1.00 74.14 277 PRO A CA 1
ATOM 1552 C C . PRO A 1 266 ? -32.083 36.755 -35.574 1.00 80.07 277 PRO A C 1
ATOM 1553 O O . PRO A 1 266 ? -31.330 37.722 -35.689 1.00 81.99 277 PRO A O 1
ATOM 1557 N N . GLY A 1 267 ? -32.980 36.370 -36.482 1.00 83.24 278 GLY A N 1
ATOM 1558 C CA . GLY A 1 267 ? -33.126 37.051 -37.762 1.00 89.55 278 GLY A CA 1
ATOM 1559 C C . GLY A 1 267 ? -32.160 36.516 -38.786 1.00 89.67 278 GLY A C 1
ATOM 1560 O O . GLY A 1 267 ? -32.297 36.714 -39.976 1.00 94.62 278 GLY A O 1
ATOM 1561 N N . SER A 1 268 ? -31.146 35.821 -38.309 1.00 84.92 279 SER A N 1
ATOM 1562 C CA . SER A 1 268 ? -30.146 35.207 -39.172 1.00 84.88 279 SER A CA 1
ATOM 1563 C C . SER A 1 268 ? -30.748 33.910 -39.672 1.00 83.95 279 SER A C 1
ATOM 1564 O O . SER A 1 268 ? -30.996 32.990 -38.871 1.00 79.41 279 SER A O 1
ATOM 1567 N N . ASP A 1 269 ? -30.962 33.813 -40.979 1.00 88.17 280 ASP A N 1
ATOM 1568 C CA . ASP A 1 269 ? -31.419 32.563 -41.520 1.00 87.70 280 ASP A CA 1
ATOM 1569 C C . ASP A 1 269 ? -30.228 31.834 -42.137 1.00 86.86 280 ASP A C 1
ATOM 1570 O O . ASP A 1 269 ? -29.540 32.374 -43.000 1.00 90.45 280 ASP A O 1
ATOM 1575 N N . CYS A 1 270 ? -30.001 30.603 -41.686 1.00 82.36 281 CYS A N 1
ATOM 1576 C CA . CYS A 1 270 ? -28.919 29.775 -42.154 1.00 81.23 281 CYS A CA 1
ATOM 1577 C C . CYS A 1 270 ? -29.498 28.383 -42.311 1.00 80.47 281 CYS A C 1
ATOM 1578 O O . CYS A 1 270 ? -30.089 27.874 -41.370 1.00 77.23 281 CYS A O 1
ATOM 1581 N N . GLU A 1 271 ? -29.362 27.753 -43.472 1.00 83.79 282 GLU A N 1
ATOM 1582 C CA . GLU A 1 271 ? -29.566 26.309 -43.522 1.00 82.27 282 GLU A CA 1
ATOM 1583 C C . GLU A 1 271 ? -28.913 25.597 -42.305 1.00 76.45 282 GLU A C 1
ATOM 1584 O O . GLU A 1 271 ? -29.580 25.108 -41.387 1.00 73.24 282 GLU A O 1
ATOM 1590 N N . GLN A 1 272 ? -27.586 25.533 -42.320 1.00 75.27 283 GLN A N 1
ATOM 1591 C CA . GLN A 1 272 ? -26.876 24.702 -41.390 1.00 70.57 283 GLN A CA 1
ATOM 1592 C C . GLN A 1 272 ? -27.267 25.161 -40.019 1.00 66.49 283 GLN A C 1
ATOM 1593 O O . GLN A 1 272 ? -27.866 24.428 -39.234 1.00 63.77 283 GLN A O 1
ATOM 1599 N N . CYS A 1 273 ? -26.886 26.389 -39.713 1.00 66.45 284 CYS A N 1
ATOM 1600 C CA . CYS A 1 273 ? -27.221 26.943 -38.437 1.00 62.66 284 CYS A CA 1
ATOM 1601 C C . CYS A 1 273 ? -28.628 26.553 -37.997 1.00 62.02 284 CYS A C 1
ATOM 1602 O O . CYS A 1 273 ? -28.817 26.030 -36.906 1.00 58.26 284 CYS A O 1
ATOM 1605 N N . THR A 1 274 ? -29.619 26.783 -38.841 1.00 65.90 285 THR A N 1
ATOM 1606 C CA . THR A 1 274 ? -30.976 26.479 -38.426 1.00 65.88 285 THR A CA 1
ATOM 1607 C C . THR A 1 274 ? -31.155 25.011 -38.103 1.00 63.64 285 THR A C 1
ATOM 1608 O O . THR A 1 274 ? -31.523 24.654 -36.984 1.00 60.46 285 THR A O 1
ATOM 1612 N N . ALA A 1 275 ? -30.910 24.175 -39.108 1.00 65.75 286 ALA A N 1
ATOM 1613 C CA . ALA A 1 275 ? -31.058 22.732 -39.009 1.00 64.35 286 ALA A CA 1
ATOM 1614 C C . ALA A 1 275 ? -30.341 22.223 -37.810 1.00 59.65 286 ALA A C 1
ATOM 1615 O O . ALA A 1 275 ? -30.753 21.266 -37.182 1.00 58.03 286 ALA A O 1
ATOM 1617 N N . ARG A 1 276 ? -29.229 22.847 -37.499 1.00 57.77 287 ARG A N 1
ATOM 1618 C CA . ARG A 1 276 ? -28.413 22.282 -36.505 1.00 53.79 287 ARG A CA 1
ATOM 1619 C C . ARG A 1 276 ? -29.014 22.535 -35.133 1.00 50.74 287 ARG A C 1
ATOM 1620 O O . ARG A 1 276 ? -28.981 21.677 -34.257 1.00 48.36 287 ARG A O 1
ATOM 1628 N N . ARG A 1 277 ? -29.584 23.717 -34.951 1.00 51.46 288 ARG A N 1
ATOM 1629 C CA . ARG A 1 277 ? -30.312 24.037 -33.745 1.00 48.97 288 ARG A CA 1
ATOM 1630 C C . ARG A 1 277 ? -31.561 23.176 -33.708 1.00 49.91 288 ARG A C 1
ATOM 1631 O O . ARG A 1 277 ? -32.078 22.845 -32.668 1.00 47.92 288 ARG A O 1
ATOM 1639 N N . ARG A 1 278 ? -32.044 22.786 -34.867 1.00 53.47 289 ARG A N 1
ATOM 1640 C CA . ARG A 1 278 ? -33.215 21.955 -34.896 1.00 54.99 289 ARG A CA 1
ATOM 1641 C C . ARG A 1 278 ? -32.910 20.627 -34.225 1.00 52.32 289 ARG A C 1
ATOM 1642 O O . ARG A 1 278 ? -33.632 20.221 -33.345 1.00 51.22 289 ARG A O 1
ATOM 1650 N N . MET A 1 279 ? -31.827 19.964 -34.624 1.00 51.83 290 MET A N 1
ATOM 1651 C CA . MET A 1 279 ? -31.505 18.619 -34.114 1.00 50.20 290 MET A CA 1
ATOM 1652 C C . MET A 1 279 ? -31.115 18.640 -32.640 1.00 46.01 290 MET A C 1
ATOM 1653 O O . MET A 1 279 ? -31.596 17.847 -31.856 1.00 45.08 290 MET A O 1
ATOM 1658 N N . GLN A 1 280 ? -30.250 19.557 -32.257 1.00 43.83 291 GLN A N 1
ATOM 1659 C CA . GLN A 1 280 ? -29.956 19.734 -30.848 1.00 40.68 291 GLN A CA 1
ATOM 1660 C C . GLN A 1 280 ? -31.196 19.978 -29.985 1.00 40.50 291 GLN A C 1
ATOM 1661 O O . GLN A 1 280 ? -31.274 19.524 -28.833 1.00 38.37 291 GLN A O 1
ATOM 1667 N N . LYS A 1 281 ? -32.145 20.743 -30.515 1.00 43.09 292 LYS A N 1
ATOM 1668 C CA . LYS A 1 281 ? -33.276 21.172 -29.701 1.00 43.21 292 LYS A CA 1
ATOM 1669 C C . LYS A 1 281 ? -34.131 19.966 -29.378 1.00 43.72 292 LYS A C 1
ATOM 1670 O O . LYS A 1 281 ? -34.663 19.840 -28.280 1.00 42.57 292 LYS A O 1
ATOM 1676 N N . LYS A 1 282 ? -34.209 19.060 -30.333 1.00 45.55 293 LYS A N 1
ATOM 1677 C CA . LYS A 1 282 ? -34.844 17.802 -30.099 1.00 46.65 293 LYS A CA 1
ATOM 1678 C C . LYS A 1 282 ? -34.161 16.993 -28.995 1.00 43.54 293 LYS A C 1
ATOM 1679 O O . LYS A 1 282 ? -34.811 16.207 -28.357 1.00 44.18 293 LYS A O 1
ATOM 1685 N N . TYR A 1 283 ? -32.866 17.165 -28.769 1.00 40.82 294 TYR A N 1
ATOM 1686 C CA . TYR A 1 283 ? -32.237 16.528 -27.615 1.00 38.16 294 TYR A CA 1
ATOM 1687 C C . TYR A 1 283 ? -32.538 17.256 -26.324 1.00 36.21 294 TYR A C 1
ATOM 1688 O O . TYR A 1 283 ? -33.111 16.693 -25.412 1.00 36.38 294 TYR A O 1
ATOM 1697 N N . LEU A 1 284 ? -32.139 18.515 -26.238 1.00 35.02 295 LEU A N 1
ATOM 1698 C CA . LEU A 1 284 ? -32.507 19.387 -25.107 1.00 33.61 295 LEU A CA 1
ATOM 1699 C C . LEU A 1 284 ? -33.908 19.166 -24.536 1.00 35.23 295 LEU A C 1
ATOM 1700 O O . LEU A 1 284 ? -34.061 18.870 -23.365 1.00 33.50 295 LEU A O 1
ATOM 1705 N N . ASP A 1 285 ? -34.924 19.364 -25.380 1.00 38.52 296 ASP A N 1
ATOM 1706 C CA . ASP A 1 285 ? -36.309 19.059 -25.031 1.00 41.17 296 ASP A CA 1
ATOM 1707 C C . ASP A 1 285 ? -36.405 17.784 -24.208 1.00 40.70 296 ASP A C 1
ATOM 1708 O O . ASP A 1 285 ? -37.032 17.758 -23.138 1.00 40.82 296 ASP A O 1
ATOM 1713 N N . GLN A 1 286 ? -35.791 16.725 -24.719 1.00 40.27 297 GLN A N 1
ATOM 1714 C CA . GLN A 1 286 ? -35.760 15.463 -24.013 1.00 40.42 297 GLN A CA 1
ATOM 1715 C C . GLN A 1 286 ? -35.005 15.539 -22.697 1.00 37.56 297 GLN A C 1
ATOM 1716 O O . GLN A 1 286 ? -35.473 15.070 -21.657 1.00 38.05 297 GLN A O 1
ATOM 1722 N N . ILE A 1 287 ? -33.831 16.143 -22.723 1.00 34.88 298 ILE A N 1
ATOM 1723 C CA . ILE A 1 287 ? -33.107 16.280 -21.489 1.00 32.15 298 ILE A CA 1
ATOM 1724 C C . ILE A 1 287 ? -33.975 16.933 -20.423 1.00 32.36 298 ILE A C 1
ATOM 1725 O O . ILE A 1 287 ? -34.036 16.450 -19.309 1.00 32.20 298 ILE A O 1
ATOM 1730 N N . GLU A 1 288 ? -34.677 18.006 -20.747 1.00 33.40 299 GLU A N 1
ATOM 1731 C CA . GLU A 1 288 ? -35.462 18.647 -19.694 1.00 34.17 299 GLU A CA 1
ATOM 1732 C C . GLU A 1 288 ? -36.686 17.848 -19.333 1.00 37.05 299 GLU A C 1
ATOM 1733 O O . GLU A 1 288 ? -37.121 17.860 -18.188 1.00 37.74 299 GLU A O 1
ATOM 1739 N N . GLU A 1 289 ? -37.262 17.151 -20.298 1.00 39.44 300 GLU A N 1
ATOM 1740 C CA . GLU A 1 289 ? -38.471 16.419 -19.972 1.00 42.73 300 GLU A CA 1
ATOM 1741 C C . GLU A 1 289 ? -38.139 15.329 -18.991 1.00 42.08 300 GLU A C 1
ATOM 1742 O O . GLU A 1 289 ? -38.979 14.830 -18.283 1.00 44.56 300 GLU A O 1
ATOM 1748 N N . LEU A 1 290 ? -36.876 14.986 -18.923 1.00 39.26 301 LEU A N 1
ATOM 1749 C CA . LEU A 1 290 ? -36.488 13.845 -18.141 1.00 39.29 301 LEU A CA 1
ATOM 1750 C C . LEU A 1 290 ? -35.845 14.165 -16.803 1.00 37.06 301 LEU A C 1
ATOM 1751 O O . LEU A 1 290 ? -35.950 13.369 -15.877 1.00 38.35 301 LEU A O 1
ATOM 1756 N N . TYR A 1 291 ? -35.164 15.303 -16.710 1.00 33.99 302 TYR A N 1
ATOM 1757 C CA . TYR A 1 291 ? -34.357 15.600 -15.553 1.00 31.77 302 TYR A CA 1
ATOM 1758 C C . TYR A 1 291 ? -34.758 16.958 -14.998 1.00 31.66 302 TYR A C 1
ATOM 1759 O O . TYR A 1 291 ? -34.320 17.385 -13.905 1.00 30.37 302 TYR A O 1
ATOM 1768 N N . ASP A 1 292 ? -35.575 17.638 -15.793 1.00 33.15 303 ASP A N 1
ATOM 1769 C CA . ASP A 1 292 ? -36.239 18.875 -15.422 1.00 34.04 303 ASP A CA 1
ATOM 1770 C C . ASP A 1 292 ? -36.448 19.087 -13.939 1.00 34.39 303 ASP A C 1
ATOM 1771 O O . ASP A 1 292 ? -36.143 20.149 -13.408 1.00 33.68 303 ASP A O 1
ATOM 1776 N N . GLU A 1 293 ? -37.026 18.099 -13.273 1.00 36.19 304 GLU A N 1
ATOM 1777 C CA . GLU A 1 293 ? -37.495 18.332 -11.945 1.00 37.32 304 GLU A CA 1
ATOM 1778 C C . GLU A 1 293 ? -36.521 17.930 -10.898 1.00 35.45 304 GLU A C 1
ATOM 1779 O O . GLU A 1 293 ? -36.656 18.355 -9.776 1.00 36.55 304 GLU A O 1
ATOM 1785 N N . GLU A 1 294 ? -35.510 17.148 -11.223 1.00 33.35 305 GLU A N 1
ATOM 1786 C CA . GLU A 1 294 ? -34.513 16.900 -10.189 1.00 31.77 305 GLU A CA 1
ATOM 1787 C C . GLU A 1 294 ? -33.092 17.147 -10.579 1.00 28.35 305 GLU A C 1
ATOM 1788 O O . GLU A 1 294 ? -32.192 16.663 -9.902 1.00 27.38 305 GLU A O 1
ATOM 1794 N N .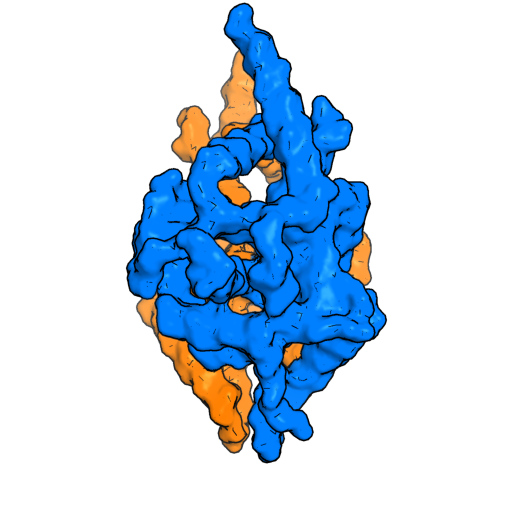 PHE A 1 295 ? -32.890 17.894 -11.662 1.00 27.12 306 PHE A N 1
ATOM 1795 C CA . PHE A 1 295 ? -31.577 18.408 -11.980 1.00 23.72 306 PHE A CA 1
ATOM 1796 C C . PHE A 1 295 ? -31.634 19.856 -12.388 1.00 22.96 306 PHE A C 1
ATOM 1797 O O . PHE A 1 295 ? -32.590 20.295 -13.043 1.00 24.61 306 PHE A O 1
ATOM 1805 N N . ASN A 1 296 ? -30.611 20.599 -11.988 1.00 20.71 307 ASN A N 1
ATOM 1806 C CA . ASN A 1 296 ? -30.340 21.852 -12.624 1.00 20.31 307 ASN A CA 1
ATOM 1807 C C . ASN A 1 296 ? -29.741 21.545 -13.951 1.00 19.69 307 ASN A C 1
ATOM 1808 O O . ASN A 1 296 ? -28.700 20.888 -14.019 1.00 18.27 307 ASN A O 1
ATOM 1813 N N . VAL A 1 297 ? -30.418 21.978 -15.015 1.00 21.05 308 VAL A N 1
ATOM 1814 C CA . VAL A 1 297 ? -29.944 21.736 -16.376 1.00 20.42 308 VAL A CA 1
ATOM 1815 C C . VAL A 1 297 ? -29.394 23.050 -16.948 1.00 19.93 308 VAL A C 1
ATOM 1816 O O . VAL A 1 297 ? -30.125 23.857 -17.484 1.00 21.72 308 VAL A O 1
ATOM 1820 N N . VAL A 1 298 ? -28.106 23.290 -16.789 1.00 17.86 309 VAL A N 1
ATOM 1821 C CA . VAL A 1 298 ? -27.504 24.483 -17.364 1.00 18.53 309 VAL A CA 1
ATOM 1822 C C . VAL A 1 298 ? -27.317 24.379 -18.893 1.00 19.97 309 VAL A C 1
ATOM 1823 O O . VAL A 1 298 ? -27.281 23.277 -19.477 1.00 20.63 309 VAL A O 1
ATOM 1827 N N . LYS A 1 299 ? -27.180 25.497 -19.584 1.00 20.96 310 LYS A N 1
ATOM 1828 C CA . LYS A 1 299 ? -27.098 25.382 -21.048 1.00 22.25 310 LYS A CA 1
ATOM 1829 C C . LYS A 1 299 ? -26.020 26.288 -21.632 1.00 22.35 310 LYS A C 1
ATOM 1830 O O . LYS A 1 299 ? -26.275 27.426 -21.912 1.00 24.38 310 LYS A O 1
ATOM 1836 N N . MET A 1 300 ? -24.811 25.808 -21.814 1.00 21.02 311 MET A N 1
ATOM 1837 C CA . MET A 1 300 ? -23.770 26.699 -22.269 1.00 21.57 311 MET A CA 1
ATOM 1838 C C . MET A 1 300 ? -23.797 26.763 -23.760 1.00 24.15 311 MET A C 1
ATOM 1839 O O . MET A 1 300 ? -23.973 25.725 -24.409 1.00 24.68 311 MET A O 1
ATOM 1844 N N . PRO A 1 301 ? -23.598 27.973 -24.324 1.00 26.16 312 PRO A N 1
ATOM 1845 C CA . PRO A 1 301 ? -23.562 28.160 -25.765 1.00 28.86 312 PRO A CA 1
ATOM 1846 C C . PRO A 1 301 ? -22.202 27.792 -26.314 1.00 28.85 312 PRO A C 1
ATOM 1847 O O . PRO A 1 301 ? -21.196 27.904 -25.633 1.00 27.19 312 PRO A O 1
ATOM 1851 N N . LEU A 1 302 ? -22.189 27.351 -27.556 1.00 31.12 313 LEU A N 1
ATOM 1852 C CA . LEU A 1 302 ? -20.966 27.080 -28.284 1.00 32.20 313 LEU A CA 1
ATOM 1853 C C . LEU A 1 302 ? -20.308 28.387 -28.681 1.00 34.24 313 LEU A C 1
ATOM 1854 O O . LEU A 1 302 ? -20.921 29.189 -29.363 1.00 36.54 313 LEU A O 1
ATOM 1859 N N . LEU A 1 303 ? -19.065 28.602 -28.285 1.00 33.52 314 LEU A N 1
ATOM 1860 C CA . LEU A 1 303 ? -18.405 29.848 -28.646 1.00 36.45 314 LEU A CA 1
ATOM 1861 C C . LEU A 1 303 ? -17.519 29.740 -29.896 1.00 39.87 314 LEU A C 1
ATOM 1862 O O . LEU A 1 303 ? -17.086 28.647 -30.273 1.00 40.04 314 LEU A O 1
ATOM 1867 N N . VAL A 1 304 ? -17.231 30.862 -30.544 1.00 43.07 315 VAL A N 1
ATOM 1868 C CA . VAL A 1 304 ? -16.449 30.756 -31.750 1.00 46.70 315 VAL A CA 1
ATOM 1869 C C . VAL A 1 304 ? -15.001 30.392 -31.469 1.00 46.59 315 VAL A C 1
ATOM 1870 O O . VAL A 1 304 ? -14.390 29.659 -32.231 1.00 48.63 315 VAL A O 1
ATOM 1874 N N . GLU A 1 305 ? -14.433 30.878 -30.378 1.00 44.89 316 GLU A N 1
ATOM 1875 C CA . GLU A 1 305 ? -13.080 30.428 -30.061 1.00 44.64 316 GLU A CA 1
ATOM 1876 C C . GLU A 1 305 ? -13.001 29.434 -28.897 1.00 40.62 316 GLU A C 1
ATOM 1877 O O . GLU A 1 305 ? -13.987 29.242 -28.151 1.00 37.43 316 GLU A O 1
ATOM 1883 N N . GLU A 1 306 ? -11.866 28.739 -28.776 1.00 40.70 317 GLU A N 1
ATOM 1884 C CA . GLU A 1 306 ? -11.768 27.781 -27.691 1.00 37.31 317 GLU A CA 1
ATOM 1885 C C . GLU A 1 306 ? -11.866 28.652 -26.450 1.00 35.05 317 GLU A C 1
ATOM 1886 O O . GLU A 1 306 ? -11.449 29.803 -26.490 1.00 37.16 317 GLU A O 1
ATOM 1892 N N . VAL A 1 307 ? -12.410 28.115 -25.372 1.00 31.13 318 VAL A N 1
ATOM 1893 C CA . VAL A 1 307 ? -12.383 28.799 -24.111 1.00 29.38 318 VAL A CA 1
ATOM 1894 C C . VAL A 1 307 ? -11.041 28.521 -23.411 1.00 29.45 318 VAL A C 1
ATOM 1895 O O . VAL A 1 307 ? -10.873 27.479 -22.774 1.00 28.19 318 VAL A O 1
ATOM 1899 N N . ARG A 1 308 ? -10.085 29.439 -23.525 1.00 31.60 319 ARG A N 1
ATOM 1900 C CA . ARG A 1 308 ? -8.804 29.284 -22.838 1.00 31.86 319 ARG A CA 1
ATOM 1901 C C . ARG A 1 308 ? -8.330 30.548 -22.150 1.00 32.70 319 ARG A C 1
ATOM 1902 O O . ARG A 1 308 ? -8.706 31.659 -22.515 1.00 34.33 319 ARG A O 1
ATOM 1910 N N . GLY A 1 309 ? -7.460 30.388 -21.167 1.00 32.07 320 GLY A N 1
ATOM 1911 C CA . GLY A 1 309 ? -6.951 31.542 -20.460 1.00 33.04 320 GLY A CA 1
ATOM 1912 C C . GLY A 1 309 ? -7.913 32.003 -19.393 1.00 30.41 320 GLY A C 1
ATOM 1913 O O . GLY A 1 309 ? -9.107 31.727 -19.427 1.00 28.38 320 GLY A O 1
ATOM 1914 N N . LYS A 1 310 ? -7.381 32.717 -18.424 1.00 30.94 321 LYS A N 1
ATOM 1915 C CA . LYS A 1 310 ? -8.178 33.138 -17.292 1.00 28.73 321 LYS A CA 1
ATOM 1916 C C . LYS A 1 310 ? -9.398 33.866 -17.790 1.00 28.82 321 LYS A C 1
ATOM 1917 O O . LYS A 1 310 ? -10.514 33.577 -17.388 1.00 26.37 321 LYS A O 1
ATOM 1923 N N . GLU A 1 311 ? -9.164 34.818 -18.680 1.00 32.12 322 GLU A N 1
ATOM 1924 C CA . GLU A 1 311 ? -10.185 35.754 -19.069 1.00 33.34 322 GLU A CA 1
ATOM 1925 C C . GLU A 1 311 ? -11.353 35.030 -19.721 1.00 32.13 322 GLU A C 1
ATOM 1926 O O . GLU A 1 311 ? -12.490 34.992 -19.178 1.00 30.32 322 GLU A O 1
ATOM 1932 N N . ARG A 1 312 ? -11.098 34.436 -20.883 1.00 32.94 323 ARG A N 1
ATOM 1933 C CA . ARG A 1 312 ? -12.173 33.715 -21.515 1.00 31.42 323 ARG A CA 1
ATOM 1934 C C . ARG A 1 312 ? -12.804 32.695 -20.549 1.00 27.57 323 ARG A C 1
ATOM 1935 O O . ARG A 1 312 ? -14.002 32.497 -20.558 1.00 26.95 323 ARG A O 1
ATOM 1943 N N . LEU A 1 313 ? -12.045 32.029 -19.707 1.00 25.47 324 LEU A N 1
ATOM 1944 C CA . LEU A 1 313 ? -12.729 31.047 -18.928 1.00 22.42 324 LEU A CA 1
ATOM 1945 C C . LEU A 1 313 ? -13.649 31.730 -17.947 1.00 21.43 324 LEU A C 1
ATOM 1946 O O . LEU A 1 313 ? -14.755 31.291 -17.737 1.00 20.00 324 LEU A O 1
ATOM 1951 N N . GLU A 1 314 ? -13.212 32.827 -17.355 1.00 22.89 325 GLU A N 1
ATOM 1952 C CA . GLU A 1 314 ? -14.114 33.599 -16.491 1.00 22.91 325 GLU A CA 1
ATOM 1953 C C . GLU A 1 314 ? -15.438 33.996 -17.136 1.00 23.75 325 GLU A C 1
ATOM 1954 O O . GLU A 1 314 ? -16.496 33.768 -16.551 1.00 22.21 325 GLU A O 1
ATOM 1960 N N . LYS A 1 315 ? -15.384 34.610 -18.320 1.00 26.26 326 LYS A N 1
ATOM 1961 C CA . LYS A 1 315 ? -16.624 34.981 -18.971 1.00 27.58 326 LYS A CA 1
ATOM 1962 C C . LYS A 1 315 ? -17.491 33.782 -19.156 1.00 25.56 326 LYS A C 1
ATOM 1963 O O . LYS A 1 315 ? -18.675 33.821 -18.872 1.00 25.93 326 LYS A O 1
ATOM 1969 N N . PHE A 1 316 ? -16.919 32.696 -19.626 1.00 24.30 327 PHE A N 1
ATOM 1970 C CA . PHE A 1 316 ? -17.706 31.515 -19.830 1.00 22.41 327 PHE A CA 1
ATOM 1971 C C . PHE A 1 316 ? -18.374 31.123 -18.511 1.00 20.15 327 PHE A C 1
ATOM 1972 O O . PHE A 1 316 ? -19.575 30.929 -18.483 1.00 20.13 327 PHE A O 1
ATOM 1980 N N . SER A 1 317 ? -17.620 31.054 -17.414 1.00 18.68 328 SER A N 1
ATOM 1981 C CA . SER A 1 317 ? -18.163 30.554 -16.149 1.00 16.53 328 SER A CA 1
ATOM 1982 C C . SER A 1 317 ? -19.367 31.360 -15.656 1.00 17.48 328 SER A C 1
ATOM 1983 O O . SER A 1 317 ? -20.281 30.824 -15.041 1.00 16.58 328 SER A O 1
ATOM 1986 N N . GLU A 1 318 ? -19.393 32.646 -15.943 1.00 19.65 329 GLU A N 1
ATOM 1987 C CA . GLU A 1 318 ? -20.526 33.455 -15.563 1.00 21.28 329 GLU A CA 1
ATOM 1988 C C . GLU A 1 318 ? -21.842 32.827 -16.021 1.00 21.56 329 GLU A C 1
ATOM 1989 O O . GLU A 1 318 ? -22.864 32.907 -15.342 1.00 21.95 329 GLU A O 1
ATOM 1995 N N . MET A 1 319 ? -21.831 32.226 -17.202 1.00 21.63 330 MET A N 1
ATOM 1996 C CA . MET A 1 319 ? -23.045 31.652 -17.761 1.00 21.90 330 MET A CA 1
ATOM 1997 C C . MET A 1 319 ? -23.535 30.393 -17.028 1.00 19.94 330 MET A C 1
ATOM 1998 O O . MET A 1 319 ? -24.705 29.999 -17.149 1.00 20.82 330 MET A O 1
ATOM 2003 N N . LEU A 1 320 ? -22.615 29.770 -16.294 1.00 17.83 331 LEU A N 1
ATOM 2004 C CA . LEU A 1 320 ? -22.881 28.657 -15.402 1.00 16.13 331 LEU A CA 1
ATOM 2005 C C . LEU A 1 320 ? -23.828 29.164 -14.278 1.00 16.95 331 LEU A C 1
ATOM 2006 O O . LEU A 1 320 ? -24.659 28.453 -13.760 1.00 17.15 331 LEU A O 1
ATOM 2011 N N . ILE A 1 321 ? -23.720 30.415 -13.893 1.00 18.20 332 ILE A N 1
ATOM 2012 C CA . ILE A 1 321 ? -24.444 30.858 -12.719 1.00 18.92 332 ILE A CA 1
ATOM 2013 C C . ILE A 1 321 ? -25.581 31.798 -13.105 1.00 22.04 332 ILE A C 1
ATOM 2014 O O . ILE A 1 321 ? -26.584 31.919 -12.406 1.00 23.33 332 ILE A O 1
ATOM 2019 N N . LYS A 1 322 ? -25.405 32.513 -14.206 1.00 23.65 333 LYS A N 1
ATOM 2020 C CA . LYS A 1 322 ? -26.538 33.212 -14.795 1.00 26.67 333 LYS A CA 1
ATOM 2021 C C . LYS A 1 322 ? -26.860 32.657 -16.125 1.00 26.99 333 LYS A C 1
ATOM 2022 O O . LYS A 1 322 ? -26.042 32.740 -17.058 1.00 26.87 333 LYS A O 1
ATOM 2028 N N . PRO A 1 323 ? -28.086 32.181 -16.256 1.00 27.86 334 PRO A N 1
ATOM 2029 C CA . PRO A 1 323 ? -28.491 31.530 -17.455 1.00 28.00 334 PRO A CA 1
ATOM 2030 C C . PRO A 1 323 ? -28.251 32.446 -18.650 1.00 30.36 334 PRO A C 1
ATOM 2031 O O . PRO A 1 323 ? -28.563 33.641 -18.609 1.00 33.03 334 PRO A O 1
ATOM 2035 N N . PHE A 1 324 ? -27.653 31.867 -19.685 1.00 29.58 335 PHE A N 1
ATOM 2036 C CA . PHE A 1 324 ? -27.517 32.509 -20.956 1.00 31.71 335 PHE A CA 1
ATOM 2037 C C . PHE A 1 324 ? -28.872 32.402 -21.614 1.00 34.29 335 PHE A C 1
ATOM 2038 O O . PHE A 1 324 ? -29.451 31.327 -21.686 1.00 33.12 335 PHE A O 1
ATOM 2046 N N . VAL A 1 325 ? -29.403 33.520 -22.081 1.00 38.19 336 VAL A N 1
ATOM 2047 C CA . VAL A 1 325 ? -30.680 33.468 -22.780 1.00 41.42 336 VAL A CA 1
ATOM 2048 C C . VAL A 1 325 ? -30.767 34.603 -23.770 1.00 45.79 336 VAL A C 1
ATOM 2049 O O . VAL A 1 325 ? -31.093 35.733 -23.409 1.00 48.93 336 VAL A O 1
ATOM 2053 N N . PRO A 1 326 ? -30.479 34.306 -25.029 1.00 46.61 337 PRO A N 1
ATOM 2054 C CA . PRO A 1 326 ? -30.506 35.257 -26.117 1.00 51.02 337 PRO A CA 1
ATOM 2055 C C . PRO A 1 326 ? -31.785 35.022 -26.853 1.00 54.38 337 PRO A C 1
ATOM 2056 O O . PRO A 1 326 ? -32.132 33.871 -27.099 1.00 52.89 337 PRO A O 1
ATOM 2060 N N . PRO A 1 327 ? -32.476 36.091 -27.235 1.00 60.06 338 PRO A N 1
ATOM 2061 C CA . PRO A 1 327 ? -33.785 35.998 -27.905 1.00 64.50 338 PRO A CA 1
ATOM 2062 C C . PRO A 1 327 ? -33.924 34.853 -28.949 1.00 64.60 338 PRO A C 1
ATOM 2063 O O . PRO A 1 327 ? -33.021 34.656 -29.765 1.00 63.86 338 PRO A O 1
ATOM 2067 N N . GLU A 1 328 ? -35.045 34.116 -28.907 1.00 66.18 339 GLU A N 1
ATOM 2068 C CA . GLU A 1 328 ? -35.324 32.986 -29.844 1.00 67.12 339 GLU A CA 1
ATOM 2069 C C . GLU A 1 328 ? -35.976 33.410 -31.168 1.00 72.69 339 GLU A C 1
ATOM 2070 O O . GLU A 1 328 ? -37.190 33.645 -31.247 1.00 76.76 339 GLU A O 1
ATOM 2076 N N . SER B 1 2 ? 3.600 17.062 -52.093 1.00 103.77 13 SER B N 1
ATOM 2077 C CA . SER B 1 2 ? 2.296 16.997 -51.364 1.00 96.26 13 SER B CA 1
ATOM 2078 C C . SER B 1 2 ? 1.564 15.686 -51.624 1.00 92.66 13 SER B C 1
ATOM 2079 O O . SER B 1 2 ? 1.894 14.964 -52.569 1.00 96.62 13 SER B O 1
ATOM 2082 N N . MET B 1 3 ? 0.567 15.383 -50.800 1.00 85.76 14 MET B N 1
ATOM 2083 C CA . MET B 1 3 ? -0.014 14.046 -50.814 1.00 82.24 14 MET B CA 1
ATOM 2084 C C . MET B 1 3 ? -1.517 14.000 -50.959 1.00 78.81 14 MET B C 1
ATOM 2085 O O . MET B 1 3 ? -2.235 14.729 -50.291 1.00 75.66 14 MET B O 1
ATOM 2090 N N . GLU B 1 4 ? -2.000 13.118 -51.822 1.00 79.85 15 GLU B N 1
ATOM 2091 C CA . GLU B 1 4 ? -3.438 12.975 -51.997 1.00 77.20 15 GLU B CA 1
ATOM 2092 C C . GLU B 1 4 ? -4.179 12.985 -50.643 1.00 70.45 15 GLU B C 1
ATOM 2093 O O . GLU B 1 4 ? -3.897 12.159 -49.780 1.00 67.16 15 GLU B O 1
ATOM 2099 N N . PRO B 1 5 ? -5.129 13.922 -50.466 1.00 68.99 16 PRO B N 1
ATOM 2100 C CA . PRO B 1 5 ? -5.898 14.074 -49.239 1.00 63.77 16 PRO B CA 1
ATOM 2101 C C . PRO B 1 5 ? -6.978 12.995 -49.074 1.00 60.72 16 PRO B C 1
ATOM 2102 O O . PRO B 1 5 ? -8.150 13.323 -48.859 1.00 58.95 16 PRO B O 1
ATOM 2106 N N . THR B 1 6 ? -6.568 11.726 -49.149 1.00 60.63 17 THR B N 1
ATOM 2107 C CA . THR B 1 6 ? -7.488 10.573 -49.109 1.00 58.81 17 THR B CA 1
ATOM 2108 C C . THR B 1 6 ? -6.852 9.296 -48.536 1.00 57.31 17 THR B C 1
ATOM 2109 O O . THR B 1 6 ? -5.620 9.173 -48.456 1.00 58.79 17 THR B O 1
ATOM 2113 N N . LEU B 1 7 ? -7.684 8.320 -48.189 1.00 54.95 18 LEU B N 1
ATOM 2114 C CA . LEU B 1 7 ? -7.143 7.106 -47.625 1.00 53.83 18 LEU B CA 1
ATOM 2115 C C . LEU B 1 7 ? -6.977 6.044 -48.684 1.00 57.53 18 LEU B C 1
ATOM 2116 O O . LEU B 1 7 ? -6.866 4.857 -48.374 1.00 57.42 18 LEU B O 1
ATOM 2121 N N . GLN B 1 8 ? -6.961 6.465 -49.943 1.00 61.37 19 GLN B N 1
ATOM 2122 C CA . GLN B 1 8 ? -6.785 5.512 -51.029 1.00 65.36 19 GLN B CA 1
ATOM 2123 C C . GLN B 1 8 ? -5.613 4.561 -50.732 1.00 66.17 19 GLN B C 1
ATOM 2124 O O . GLN B 1 8 ? -5.705 3.353 -50.981 1.00 67.59 19 GLN B O 1
ATOM 2130 N N . SER B 1 9 ? -4.527 5.105 -50.178 1.00 65.62 20 SER B N 1
ATOM 2131 C CA . SER B 1 9 ? -3.308 4.331 -49.964 1.00 67.28 20 SER B CA 1
ATOM 2132 C C . SER B 1 9 ? -3.507 3.197 -48.997 1.00 64.49 20 SER B C 1
ATOM 2133 O O . SER B 1 9 ? -2.893 2.149 -49.144 1.00 66.81 20 SER B O 1
ATOM 2136 N N . ILE B 1 10 ? -4.359 3.404 -48.004 1.00 60.02 21 ILE B N 1
ATOM 2137 C CA . ILE B 1 10 ? -4.672 2.330 -47.076 1.00 57.98 21 ILE B CA 1
ATOM 2138 C C . ILE B 1 10 ? -5.350 1.219 -47.833 1.00 60.08 21 ILE B C 1
ATOM 2139 O O . ILE B 1 10 ? -5.026 0.047 -47.635 1.00 61.42 21 ILE B O 1
ATOM 2144 N N . LEU B 1 11 ? -6.302 1.579 -48.687 1.00 60.76 22 LEU B N 1
ATOM 2145 C CA . LEU B 1 11 ? -6.921 0.597 -49.562 1.00 63.89 22 LEU B CA 1
ATOM 2146 C C . LEU B 1 11 ? -5.887 -0.163 -50.412 1.00 68.69 22 LEU B C 1
ATOM 2147 O O . LEU B 1 11 ? -5.975 -1.380 -50.582 1.00 70.87 22 LEU B O 1
ATOM 2152 N N . ASP B 1 12 ? -4.907 0.557 -50.946 1.00 71.05 23 ASP B N 1
ATOM 2153 C CA . ASP B 1 12 ? -3.930 -0.018 -51.875 1.00 76.39 23 ASP B CA 1
ATOM 2154 C C . ASP B 1 12 ? -2.843 -0.875 -51.253 1.00 77.15 23 ASP B C 1
ATOM 2155 O O . ASP B 1 12 ? -2.275 -1.746 -51.896 1.00 81.54 23 ASP B O 1
ATOM 2160 N N . GLN B 1 13 ? -2.551 -0.612 -49.992 1.00 73.53 24 GLN B N 1
ATOM 2161 C CA . GLN B 1 13 ? -1.504 -1.325 -49.284 1.00 74.41 24 GLN B CA 1
ATOM 2162 C C . GLN B 1 13 ? -2.020 -2.600 -48.618 1.00 73.43 24 GLN B C 1
ATOM 2163 O O . GLN B 1 13 ? -2.328 -2.644 -47.428 1.00 69.71 24 GLN B O 1
ATOM 2169 N N . ARG B 1 14 ? -2.086 -3.648 -49.417 1.00 77.22 25 ARG B N 1
ATOM 2170 C CA . ARG B 1 14 ? -2.731 -4.877 -49.030 1.00 77.17 25 ARG B CA 1
ATOM 2171 C C . ARG B 1 14 ? -2.067 -5.708 -47.954 1.00 77.43 25 ARG B C 1
ATOM 2172 O O . ARG B 1 14 ? -2.702 -6.583 -47.389 1.00 77.00 25 ARG B O 1
ATOM 2180 N N . SER B 1 15 ? -0.796 -5.456 -47.666 1.00 78.91 26 SER B N 1
ATOM 2181 C CA . SER B 1 15 ? -0.119 -6.190 -46.596 1.00 79.47 26 SER B CA 1
ATOM 2182 C C . SER B 1 15 ? -0.706 -5.808 -45.261 1.00 74.61 26 SER B C 1
ATOM 2183 O O . SER B 1 15 ? -0.624 -6.577 -44.312 1.00 75.04 26 SER B O 1
ATOM 2186 N N . LEU B 1 16 ? -1.284 -4.612 -45.189 1.00 70.54 27 LEU B N 1
ATOM 2187 C CA . LEU B 1 16 ? -1.789 -4.116 -43.929 1.00 66.22 27 LEU B CA 1
ATOM 2188 C C . LEU B 1 16 ? -2.705 -5.130 -43.289 1.00 65.54 27 LEU B C 1
ATOM 2189 O O . LEU B 1 16 ? -3.646 -5.615 -43.899 1.00 65.76 27 LEU B O 1
ATOM 2194 N N . ARG B 1 17 ? -2.398 -5.434 -42.039 1.00 65.14 28 ARG B N 1
ATOM 2195 C CA . ARG B 1 17 ? -3.116 -6.417 -41.268 1.00 65.43 28 ARG B CA 1
ATOM 2196 C C . ARG B 1 17 ? -3.754 -5.761 -40.039 1.00 61.94 28 ARG B C 1
ATOM 2197 O O . ARG B 1 17 ? -4.848 -6.147 -39.610 1.00 60.93 28 ARG B O 1
ATOM 2205 N N . TRP B 1 18 ? -3.061 -4.763 -39.485 1.00 60.61 29 TRP B N 1
ATOM 2206 C CA . TRP B 1 18 ? -3.537 -4.011 -38.331 1.00 57.36 29 TRP B CA 1
ATOM 2207 C C . TRP B 1 18 ? -3.567 -2.522 -38.601 1.00 54.30 29 TRP B C 1
ATOM 2208 O O . TRP B 1 18 ? -2.527 -1.890 -38.708 1.00 55.28 29 TRP B O 1
ATOM 2219 N N . ILE B 1 19 ? -4.759 -1.955 -38.669 1.00 51.28 30 ILE B N 1
ATOM 2220 C CA . ILE B 1 19 ? -4.899 -0.508 -38.738 1.00 48.63 30 ILE B CA 1
ATOM 2221 C C . ILE B 1 19 ? -5.496 0.077 -37.449 1.00 46.39 30 ILE B C 1
ATOM 2222 O O . ILE B 1 19 ? -6.681 -0.114 -37.148 1.00 45.35 30 ILE B O 1
ATOM 2227 N N . PHE B 1 20 ? -4.685 0.800 -36.693 1.00 46.20 31 PHE B N 1
ATOM 2228 C CA . PHE B 1 20 ? -5.170 1.429 -35.476 1.00 44.52 31 PHE B CA 1
ATOM 2229 C C . PHE B 1 20 ? -5.740 2.833 -35.706 1.00 41.78 31 PHE B C 1
ATOM 2230 O O . PHE B 1 20 ? -5.200 3.630 -36.469 1.00 41.67 31 PHE B O 1
ATOM 2238 N N . VAL B 1 21 ? -6.844 3.137 -35.048 1.00 39.99 32 VAL B N 1
ATOM 2239 C CA . VAL B 1 21 ? -7.408 4.469 -35.174 1.00 37.96 32 VAL B CA 1
ATOM 2240 C C . VAL B 1 21 ? -7.337 5.174 -33.830 1.00 37.39 32 VAL B C 1
ATOM 2241 O O . VAL B 1 21 ? -7.831 4.671 -32.842 1.00 38.00 32 VAL B O 1
ATOM 2245 N N . GLY B 1 22 ? -6.715 6.342 -33.802 1.00 37.25 33 GLY B N 1
ATOM 2246 C CA . GLY B 1 22 ? -6.463 7.046 -32.540 1.00 38.09 33 GLY B CA 1
ATOM 2247 C C . GLY B 1 22 ? -6.755 8.537 -32.568 1.00 37.11 33 GLY B C 1
ATOM 2248 O O . GLY B 1 22 ? -7.030 9.097 -33.628 1.00 36.70 33 GLY B O 1
ATOM 2249 N N . GLY B 1 23 ? -6.699 9.188 -31.411 1.00 37.70 34 GLY B N 1
ATOM 2250 C CA . GLY B 1 23 ? -7.114 10.593 -31.295 1.00 36.92 34 GLY B CA 1
ATOM 2251 C C . GLY B 1 23 ? -7.701 10.927 -29.930 1.00 37.43 34 GLY B C 1
ATOM 2252 O O . GLY B 1 23 ? -8.070 10.032 -29.176 1.00 38.19 34 GLY B O 1
ATOM 2253 N N . LYS B 1 24 ? -7.771 12.214 -29.596 1.00 37.83 35 LYS B N 1
ATOM 2254 C CA . LYS B 1 24 ? -8.486 12.654 -28.381 1.00 38.38 35 LYS B CA 1
ATOM 2255 C C . LYS B 1 24 ? -9.920 12.167 -28.304 1.00 37.03 35 LYS B C 1
ATOM 2256 O O . LYS B 1 24 ? -10.531 11.776 -29.301 1.00 35.09 35 LYS B O 1
ATOM 2262 N N . GLY B 1 25 ? -10.460 12.226 -27.099 1.00 38.53 36 GLY B N 1
ATOM 2263 C CA . GLY B 1 25 ? -11.834 11.844 -26.900 1.00 38.31 36 GLY B CA 1
ATOM 2264 C C . GLY B 1 25 ? -1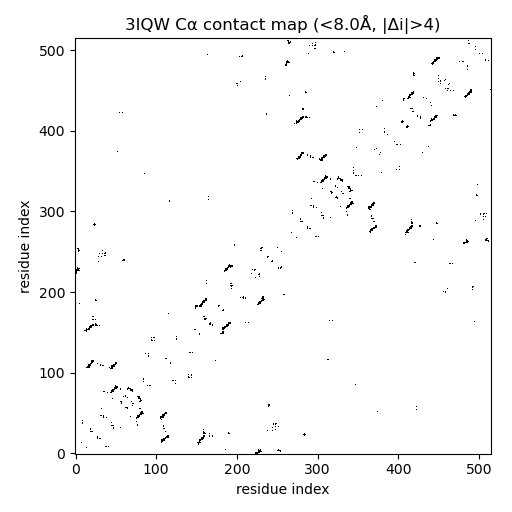2.762 12.722 -27.708 1.00 36.65 36 GLY B C 1
ATOM 2265 O O . GLY B 1 25 ? -12.675 13.943 -27.650 1.00 36.85 36 GLY B O 1
ATOM 2266 N N . GLY B 1 26 ? -13.656 12.107 -28.468 1.00 35.35 37 GLY B N 1
ATOM 2267 C CA . GLY B 1 26 ? -14.706 12.873 -29.066 1.00 34.85 37 GLY B CA 1
ATOM 2268 C C . GLY B 1 26 ? -14.489 13.200 -30.511 1.00 33.63 37 GLY B C 1
ATOM 2269 O O . GLY B 1 26 ? -15.438 13.529 -31.207 1.00 33.59 37 GLY B O 1
ATOM 2270 N N . VAL B 1 27 ? -13.252 13.092 -30.984 1.00 33.31 38 VAL B N 1
ATOM 2271 C CA . VAL B 1 27 ? -12.936 13.586 -32.325 1.00 32.55 38 VAL B CA 1
ATOM 2272 C C . VAL B 1 27 ? -13.605 12.817 -33.449 1.00 31.93 38 VAL B C 1
ATOM 2273 O O . VAL B 1 27 ? -13.730 13.318 -34.570 1.00 31.71 38 VAL B O 1
ATOM 2277 N N . GLY B 1 28 ? -14.055 11.604 -33.141 1.00 32.03 39 GLY B N 1
ATOM 2278 C CA . GLY B 1 28 ? -14.769 10.784 -34.127 1.00 32.16 39 GLY B CA 1
ATOM 2279 C C . GLY B 1 28 ? -13.936 9.578 -34.506 1.00 32.22 39 GLY B C 1
ATOM 2280 O O . GLY B 1 28 ? -13.806 9.223 -35.685 1.00 32.40 39 GLY B O 1
ATOM 2281 N N . LYS B 1 29 ? -13.347 8.955 -33.495 1.00 32.40 40 LYS B N 1
ATOM 2282 C CA . LYS B 1 29 ? -12.525 7.771 -33.709 1.00 32.90 40 LYS B CA 1
ATOM 2283 C C . LYS B 1 29 ? -13.380 6.624 -34.261 1.00 33.55 40 LYS B C 1
ATOM 2284 O O . LYS B 1 29 ? -13.099 6.077 -35.326 1.00 33.66 40 LYS B O 1
ATOM 2290 N N . THR B 1 30 ? -14.440 6.281 -33.539 1.00 34.22 41 THR B N 1
ATOM 2291 C CA . THR B 1 30 ? -15.321 5.231 -33.987 1.00 35.51 41 THR B CA 1
ATOM 2292 C C . THR B 1 30 ? -15.885 5.562 -35.388 1.00 35.61 41 THR B C 1
ATOM 2293 O O . THR B 1 30 ? -15.730 4.785 -36.358 1.00 36.28 41 THR B O 1
ATOM 2297 N N . THR B 1 31 ? -16.540 6.714 -35.493 1.00 34.85 42 THR B N 1
ATOM 2298 C CA . THR B 1 31 ? -17.159 7.059 -36.733 1.00 35.38 42 THR B CA 1
ATOM 2299 C C . THR B 1 31 ? -16.187 6.706 -37.823 1.00 35.52 42 THR B C 1
ATOM 2300 O O . THR B 1 31 ? -16.577 6.150 -38.841 1.00 37.25 42 THR B O 1
ATOM 2304 N N . THR B 1 32 ? -14.909 6.998 -37.603 1.00 34.47 43 THR B N 1
ATOM 2305 C CA . THR B 1 32 ? -13.902 6.781 -38.644 1.00 34.89 43 THR B CA 1
ATOM 2306 C C . THR B 1 32 ? -13.603 5.292 -38.840 1.00 36.33 43 THR B C 1
ATOM 2307 O O . THR B 1 32 ? -13.709 4.768 -39.976 1.00 38.03 43 THR B O 1
ATOM 2311 N N . SER B 1 33 ? -13.236 4.617 -37.746 1.00 35.88 44 SER B N 1
ATOM 2312 C CA . SER B 1 33 ? -12.989 3.182 -37.797 1.00 37.48 44 SER B CA 1
ATOM 2313 C C . SER B 1 33 ? -14.098 2.518 -38.603 1.00 39.21 44 SER B C 1
ATOM 2314 O O . SER B 1 33 ? -13.838 1.794 -39.574 1.00 40.83 44 SER B O 1
ATOM 2317 N N . CYS B 1 34 ? -15.342 2.780 -38.217 1.00 39.07 45 CYS B N 1
ATOM 2318 C CA . CYS B 1 34 ? -16.440 2.216 -38.964 1.00 41.23 45 CYS B CA 1
ATOM 2319 C C . CYS B 1 34 ? -16.337 2.556 -40.445 1.00 42.17 45 CYS B C 1
ATOM 2320 O O . CYS B 1 34 ? -16.368 1.669 -41.316 1.00 44.34 45 CYS B O 1
ATOM 2323 N N . SER B 1 35 ? -16.221 3.843 -40.740 1.00 40.79 46 SER B N 1
ATOM 2324 C CA . SER B 1 35 ? -16.123 4.252 -42.126 1.00 42.21 46 SER B CA 1
ATOM 2325 C C . SER B 1 35 ? -15.026 3.483 -42.830 1.00 43.37 46 SER B C 1
ATOM 2326 O O . SER B 1 35 ? -15.250 2.839 -43.853 1.00 46.04 46 SER B O 1
ATOM 2329 N N . LEU B 1 36 ? -13.832 3.550 -42.264 1.00 41.71 47 LEU B N 1
ATOM 2330 C CA . LEU B 1 36 ? -12.684 2.926 -42.884 1.00 43.02 47 LEU B CA 1
ATOM 2331 C C . LEU B 1 36 ? -12.900 1.447 -43.194 1.00 45.24 47 LEU B C 1
ATOM 2332 O O . LEU B 1 36 ? -12.547 0.979 -44.263 1.00 47.65 47 LEU B O 1
ATOM 2337 N N . ALA B 1 37 ? -13.462 0.704 -42.257 1.00 44.97 48 ALA B N 1
ATOM 2338 C CA . ALA B 1 37 ? -13.639 -0.716 -42.472 1.00 47.69 48 ALA B CA 1
ATOM 2339 C C . ALA B 1 37 ? -14.645 -0.976 -43.592 1.00 50.61 48 ALA B C 1
ATOM 2340 O O . ALA B 1 37 ? -14.494 -1.903 -44.389 1.00 53.75 48 ALA B O 1
ATOM 2342 N N . ILE B 1 38 ? -15.684 -0.157 -43.644 1.00 50.18 49 ILE B N 1
ATOM 2343 C CA . ILE B 1 38 ? -16.638 -0.246 -44.721 1.00 53.18 49 ILE B CA 1
ATOM 2344 C C . ILE B 1 38 ? -15.924 -0.058 -46.044 1.00 55.09 49 ILE B C 1
ATOM 2345 O O . ILE B 1 38 ? -16.199 -0.755 -47.011 1.00 59.09 49 ILE B O 1
ATOM 2350 N N . GLN B 1 39 ? -15.010 0.891 -46.112 1.00 53.01 50 GLN B N 1
ATOM 2351 C CA . GLN B 1 39 ? -14.321 1.088 -47.361 1.00 55.37 50 GLN B CA 1
ATOM 2352 C C . GLN B 1 39 ? -13.417 -0.104 -47.690 1.00 57.51 50 GLN B C 1
ATOM 2353 O O . GLN B 1 39 ? -13.391 -0.584 -48.817 1.00 61.70 50 GLN B O 1
ATOM 2359 N N . LEU B 1 40 ? -12.690 -0.596 -46.699 1.00 55.58 51 LEU B N 1
ATOM 2360 C CA . LEU B 1 40 ? -11.760 -1.700 -46.897 1.00 57.45 51 LEU B CA 1
ATOM 2361 C C . LEU B 1 40 ? -12.489 -2.948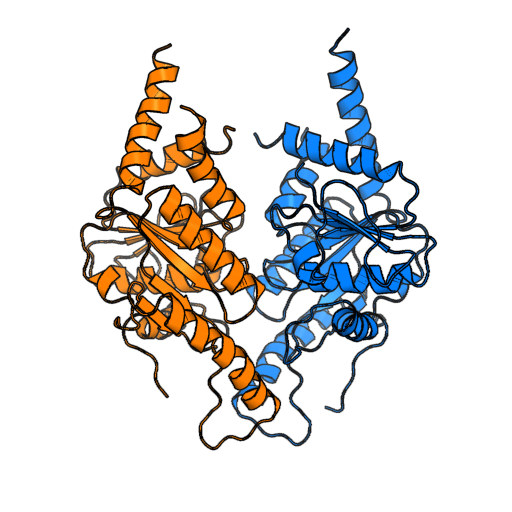 -47.248 1.00 60.70 51 LEU B C 1
ATOM 2362 O O . LEU B 1 40 ? -12.078 -3.685 -48.134 1.00 64.46 51 LEU B O 1
ATOM 2367 N N . ALA B 1 41 ? -13.556 -3.200 -46.505 1.00 59.87 52 ALA B N 1
ATOM 2368 C CA . ALA B 1 41 ? -14.386 -4.372 -46.723 1.00 63.58 52 ALA B CA 1
ATOM 2369 C C . ALA B 1 41 ? -14.848 -4.461 -48.176 1.00 67.65 52 ALA B C 1
ATOM 2370 O O . ALA B 1 41 ? -15.305 -5.496 -48.642 1.00 71.70 52 ALA B O 1
ATOM 2372 N N . LYS B 1 42 ? -14.729 -3.348 -48.877 1.00 67.03 53 LYS B N 1
ATOM 2373 C CA . LYS B 1 42 ? -15.186 -3.259 -50.230 1.00 71.24 53 LYS B CA 1
ATOM 2374 C C . LYS B 1 42 ? -14.137 -3.836 -51.186 1.00 74.67 53 LYS B C 1
ATOM 2375 O O . LYS B 1 42 ? -14.457 -4.240 -52.309 1.00 79.53 53 LYS B O 1
ATOM 2381 N N . VAL B 1 43 ? -12.898 -3.910 -50.708 1.00 72.56 54 VAL B N 1
ATOM 2382 C CA . VAL B 1 43 ? -11.762 -4.334 -51.519 1.00 75.70 54 VAL B CA 1
ATOM 2383 C C . VAL B 1 43 ? -10.817 -5.267 -50.753 1.00 75.16 54 VAL B C 1
ATOM 2384 O O . VAL B 1 43 ? -9.605 -5.213 -50.917 1.00 75.79 54 VAL B O 1
ATOM 2388 N N . ARG B 1 44 ? -11.379 -6.103 -49.890 1.00 74.50 55 ARG B N 1
ATOM 2389 C CA . ARG B 1 44 ? -10.610 -7.146 -49.231 1.00 74.97 55 ARG B CA 1
ATOM 2390 C C . ARG B 1 44 ? -11.494 -8.351 -49.148 1.00 77.88 55 ARG B C 1
ATOM 2391 O O . ARG B 1 44 ? -12.702 -8.266 -49.355 1.00 78.30 55 ARG B O 1
ATOM 2399 N N . ARG B 1 45 ? -10.888 -9.480 -48.826 1.00 80.28 56 ARG B N 1
ATOM 2400 C CA . ARG B 1 45 ? -11.634 -10.711 -48.677 1.00 83.90 56 ARG B CA 1
ATOM 2401 C C . ARG B 1 45 ? -12.575 -10.649 -47.476 1.00 81.17 56 ARG B C 1
ATOM 2402 O O . ARG B 1 45 ? -13.683 -11.190 -47.515 1.00 83.67 56 ARG B O 1
ATOM 2410 N N . SER B 1 46 ? -12.120 -10.000 -46.409 1.00 76.59 57 SER B N 1
ATOM 2411 C CA . SER B 1 46 ? -12.906 -9.833 -45.198 1.00 74.03 57 SER B CA 1
ATOM 2412 C C . SER B 1 46 ? -12.191 -8.848 -44.270 1.00 69.28 57 SER B C 1
ATOM 2413 O O . SER B 1 46 ? -10.971 -8.685 -44.341 1.00 68.53 57 SER B O 1
ATOM 2416 N N . VAL B 1 47 ? -12.961 -8.203 -43.403 1.00 66.31 58 VAL B N 1
ATOM 2417 C CA . VAL B 1 47 ? -12.440 -7.177 -42.531 1.00 62.17 58 VAL B CA 1
ATOM 2418 C C . VAL B 1 47 ? -13.105 -7.265 -41.166 1.00 61.37 58 VAL B C 1
ATOM 2419 O O . VAL B 1 47 ? -14.323 -7.414 -41.052 1.00 62.48 58 VAL B O 1
ATOM 2423 N N . LEU B 1 48 ? -12.295 -7.154 -40.127 1.00 59.86 59 LEU B N 1
ATOM 2424 C CA . LEU B 1 48 ? -12.794 -7.243 -38.789 1.00 59.38 59 LEU B CA 1
ATOM 2425 C C . LEU B 1 48 ? -12.693 -5.869 -38.189 1.00 55.51 59 LEU B C 1
ATOM 2426 O O . LEU B 1 48 ? -11.676 -5.185 -38.324 1.00 53.77 59 LEU B O 1
ATOM 2431 N N . LEU B 1 49 ? -13.757 -5.461 -37.521 1.00 54.68 60 LEU B N 1
ATOM 2432 C CA . LEU B 1 49 ? -13.775 -4.192 -36.840 1.00 51.13 60 LEU B CA 1
ATOM 2433 C C . LEU B 1 49 ? -13.794 -4.506 -35.353 1.00 51.94 60 LEU B C 1
ATOM 2434 O O . LEU B 1 49 ? -14.771 -5.041 -34.835 1.00 54.04 60 LEU B O 1
ATOM 2439 N N . LEU B 1 50 ? -12.708 -4.183 -34.671 1.00 50.78 61 LEU B N 1
ATOM 2440 C CA . LEU B 1 50 ? -12.523 -4.649 -33.325 1.00 52.70 61 LEU B CA 1
ATOM 2441 C C . LEU B 1 50 ? -12.439 -3.473 -32.408 1.00 50.78 61 LEU B C 1
ATOM 2442 O O . LEU B 1 50 ? -11.515 -2.670 -32.556 1.00 48.96 61 LEU B O 1
ATOM 2447 N N . SER B 1 51 ? -13.374 -3.375 -31.454 1.00 51.87 62 SER B N 1
ATOM 2448 C CA . SER B 1 51 ? -13.397 -2.259 -30.490 1.00 50.39 62 SER B CA 1
ATOM 2449 C C . SER B 1 51 ? -13.044 -2.670 -29.098 1.00 53.42 62 SER B C 1
ATOM 2450 O O . SER B 1 51 ? -13.565 -3.650 -28.574 1.00 56.89 62 SER B O 1
ATOM 2453 N N . THR B 1 52 ? -12.181 -1.877 -28.483 1.00 52.79 63 THR B N 1
ATOM 2454 C CA . THR B 1 52 ? -11.797 -2.127 -27.110 1.00 56.58 63 THR B CA 1
ATOM 2455 C C . THR B 1 52 ? -12.378 -1.186 -26.066 1.00 57.32 63 THR B C 1
ATOM 2456 O O . THR B 1 52 ? -12.223 -1.457 -24.870 1.00 60.75 63 THR B O 1
ATOM 2460 N N . ASP B 1 53 ? -13.014 -0.079 -26.464 1.00 55.29 64 ASP B N 1
ATOM 2461 C CA . ASP B 1 53 ? -13.636 0.781 -25.434 1.00 57.46 64 ASP B CA 1
ATOM 2462 C C . ASP B 1 53 ? -14.305 -0.147 -24.406 1.00 62.62 64 ASP B C 1
ATOM 2463 O O . ASP B 1 53 ? -15.069 -1.038 -24.772 1.00 64.00 64 ASP B O 1
ATOM 2468 N N . PRO B 1 54 ? -13.970 0.019 -23.118 1.00 66.17 65 PRO B N 1
ATOM 2469 C CA . PRO B 1 54 ? -14.683 -0.677 -22.031 1.00 71.64 65 PRO B CA 1
ATOM 2470 C C . PRO B 1 54 ? -16.239 -0.674 -22.193 1.00 72.34 65 PRO B C 1
ATOM 2471 O O . PRO B 1 54 ? -16.904 -1.701 -21.928 1.00 75.95 65 PRO B O 1
ATOM 2475 N N . ALA B 1 55 ? -16.792 0.485 -22.593 1.00 69.03 66 ALA B N 1
ATOM 2476 C CA . ALA B 1 55 ? -18.149 0.584 -23.153 1.00 68.73 66 ALA B CA 1
ATOM 2477 C C . ALA B 1 55 ? -17.939 0.407 -24.644 1.00 65.07 66 ALA B C 1
ATOM 2478 O O . ALA B 1 55 ? -16.808 0.541 -25.129 1.00 62.59 66 ALA B O 1
ATOM 2480 N N . HIS B 1 56 ? -18.977 0.090 -25.408 1.00 64.99 67 HIS B N 1
ATOM 2481 C CA . HIS B 1 56 ? -18.718 0.076 -26.836 1.00 60.76 67 HIS B CA 1
ATOM 2482 C C . HIS B 1 56 ? -19.749 0.775 -27.664 1.00 58.07 67 HIS B C 1
ATOM 2483 O O . HIS B 1 56 ? -20.955 0.547 -27.590 1.00 60.85 67 HIS B O 1
ATOM 2490 N N . ASN B 1 57 ? -19.204 1.596 -28.515 1.00 52.35 68 ASN B N 1
ATOM 2491 C CA . ASN B 1 57 ? -19.969 2.384 -29.411 1.00 49.82 68 ASN B CA 1
ATOM 2492 C C . ASN B 1 57 ? -20.005 1.770 -30.795 1.00 48.79 68 ASN B C 1
ATOM 2493 O O . ASN B 1 57 ? -20.580 2.340 -31.706 1.00 47.93 68 ASN B O 1
ATOM 2498 N N . LEU B 1 58 ? -19.397 0.607 -30.958 1.00 49.44 69 LEU B N 1
ATOM 2499 C CA . LEU B 1 58 ? -19.506 -0.099 -32.214 1.00 49.43 69 LEU B CA 1
ATOM 2500 C C . LEU B 1 58 ? -20.954 -0.478 -32.454 1.00 52.48 69 LEU B C 1
ATOM 2501 O O . LEU B 1 58 ? -21.478 -0.272 -33.531 1.00 52.23 69 LEU B O 1
ATOM 2506 N N . SER B 1 59 ? -21.607 -1.024 -31.436 1.00 55.92 70 SER B N 1
ATOM 2507 C CA . SER B 1 59 ? -22.986 -1.421 -31.600 1.00 59.66 70 SER B CA 1
ATOM 2508 C C . SER B 1 59 ? -23.834 -0.181 -31.786 1.00 58.69 70 SER B C 1
ATOM 2509 O O . SER B 1 59 ? -24.722 -0.149 -32.640 1.00 60.23 70 SER B O 1
ATOM 2512 N N . ASP B 1 60 ? -23.554 0.850 -30.998 1.00 56.49 71 ASP B N 1
ATOM 2513 C CA . ASP B 1 60 ? -24.330 2.071 -31.092 1.00 56.08 71 ASP B CA 1
ATOM 2514 C C . ASP B 1 60 ? -24.190 2.664 -32.477 1.00 53.60 71 ASP B C 1
ATOM 2515 O O . ASP B 1 60 ? -25.122 3.262 -33.001 1.00 54.86 71 ASP B O 1
ATOM 2520 N N . ALA B 1 61 ? -23.014 2.500 -33.069 1.00 50.59 72 ALA B N 1
ATOM 2521 C CA . ALA B 1 61 ? -22.739 3.064 -34.377 1.00 48.48 72 ALA B CA 1
ATOM 2522 C C . ALA B 1 61 ? -23.595 2.437 -35.455 1.00 51.61 72 ALA B C 1
ATOM 2523 O O . ALA B 1 61 ? -23.961 3.102 -36.416 1.00 51.80 72 ALA B O 1
ATOM 2525 N N . PHE B 1 62 ? -23.896 1.153 -35.307 1.00 54.62 73 PHE B N 1
ATOM 2526 C CA . PHE B 1 62 ? -24.528 0.399 -36.362 1.00 57.69 73 PHE B CA 1
ATOM 2527 C C . PHE B 1 62 ? -25.884 -0.077 -35.921 1.00 62.71 73 PHE B C 1
ATOM 2528 O O . PHE B 1 62 ? -26.521 -0.882 -36.615 1.00 66.48 73 PHE B O 1
ATOM 2536 N N . SER B 1 63 ? -26.313 0.383 -34.748 1.00 63.19 74 SER B N 1
ATOM 2537 C CA . SER B 1 63 ? -27.562 -0.112 -34.148 1.00 68.41 74 SER B CA 1
ATOM 2538 C C . SER B 1 63 ? -27.683 -1.622 -34.301 1.00 72.07 74 SER B C 1
ATOM 2539 O O . SER B 1 63 ? -28.643 -2.128 -34.867 1.00 76.35 74 SER B O 1
ATOM 2542 N N . GLN B 1 64 ? -26.685 -2.327 -33.794 1.00 70.75 75 GLN B N 1
ATOM 2543 C CA . GLN B 1 64 ? -26.673 -3.776 -33.824 1.00 74.68 75 GLN B CA 1
ATOM 2544 C C . GLN B 1 64 ? -25.818 -4.288 -32.678 1.00 74.20 75 GLN B C 1
ATOM 2545 O O . GLN B 1 64 ? -24.754 -3.762 -32.388 1.00 69.96 75 GLN B O 1
ATOM 2551 N N . LYS B 1 65 ? -26.298 -5.314 -32.013 1.00 79.31 76 LY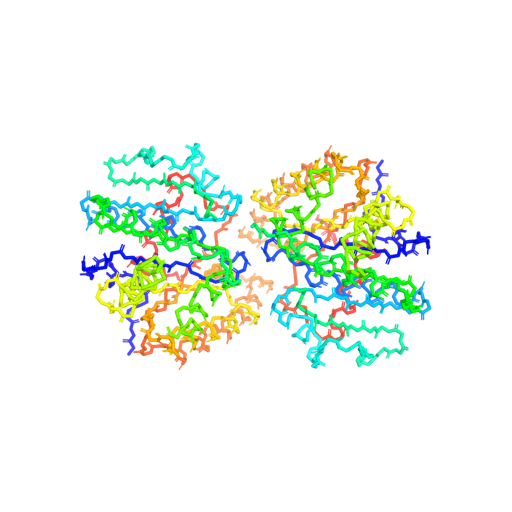S B N 1
ATOM 2552 C CA . LYS B 1 65 ? -25.650 -5.781 -30.820 1.00 80.20 76 LYS B CA 1
ATOM 2553 C C . LYS B 1 65 ? -24.369 -6.513 -31.241 1.00 78.35 76 LYS B C 1
ATOM 2554 O O . LYS B 1 65 ? -24.426 -7.453 -32.028 1.00 81.01 76 LYS B O 1
ATOM 2560 N N . PHE B 1 66 ? -23.212 -6.059 -30.768 1.00 74.32 77 PHE B N 1
ATOM 2561 C CA . PHE B 1 66 ? -21.981 -6.832 -30.960 1.00 73.62 77 PHE B CA 1
ATOM 2562 C C . PHE B 1 66 ? -21.442 -7.368 -29.649 1.00 76.25 77 PHE B C 1
ATOM 2563 O O . PHE B 1 66 ? -21.940 -7.027 -28.582 1.00 78.18 77 PHE B O 1
ATOM 2571 N N . GLY B 1 67 ? -20.421 -8.209 -29.729 1.00 77.00 78 GLY B N 1
ATOM 2572 C CA . GLY B 1 67 ? -19.949 -8.917 -28.552 1.00 80.69 78 GLY B CA 1
ATOM 2573 C C . GLY B 1 67 ? -18.533 -9.418 -28.724 1.00 79.86 78 GLY B C 1
ATOM 2574 O O . GLY B 1 67 ? -17.844 -9.073 -29.702 1.00 75.68 78 GLY B O 1
ATOM 2575 N N . LYS B 1 68 ? -18.098 -10.228 -27.761 1.00 84.23 79 LYS B N 1
ATOM 2576 C CA . LYS B 1 68 ? -16.730 -10.707 -27.738 1.00 84.31 79 LYS B CA 1
ATOM 2577 C C . LYS B 1 68 ? -16.623 -11.758 -28.814 1.00 86.13 79 LYS B C 1
ATOM 2578 O O . LYS B 1 68 ? -15.554 -12.281 -29.094 1.00 86.71 79 LYS B O 1
ATOM 2584 N N . GLU B 1 69 ? -17.763 -12.026 -29.436 1.00 87.53 80 GLU B N 1
ATOM 2585 C CA . GLU B 1 69 ? -17.896 -13.011 -30.484 1.00 89.93 80 GLU B CA 1
ATOM 2586 C C . GLU B 1 69 ? -18.055 -12.264 -31.798 1.00 85.06 80 GLU B C 1
ATOM 2587 O O . GLU B 1 69 ? -19.010 -11.521 -31.978 1.00 83.34 80 GLU B O 1
ATOM 2593 N N . ALA B 1 70 ? -17.132 -12.445 -32.727 1.00 83.29 81 ALA B N 1
ATOM 2594 C CA . ALA B 1 70 ? -17.231 -11.699 -33.968 1.00 79.24 81 ALA B CA 1
ATOM 2595 C C . ALA B 1 70 ? -18.540 -12.034 -34.649 1.00 82.04 81 ALA B C 1
ATOM 2596 O O . ALA B 1 70 ? -19.060 -13.132 -34.508 1.00 87.58 81 ALA B O 1
ATOM 2598 N N . ARG B 1 71 ? -19.090 -11.081 -35.383 1.00 78.91 82 ARG B N 1
ATOM 2599 C CA . ARG B 1 71 ? -20.214 -11.400 -36.237 1.00 81.85 82 ARG B CA 1
ATOM 2600 C C . ARG B 1 71 ? -20.304 -10.489 -37.434 1.00 78.45 82 ARG B C 1
ATOM 2601 O O . ARG B 1 71 ? -19.627 -9.470 -37.528 1.00 73.63 82 ARG B O 1
ATOM 2609 N N . LEU B 1 72 ? -21.135 -10.889 -38.372 1.00 81.81 83 LEU B N 1
ATOM 2610 C CA . LEU B 1 72 ? -21.273 -10.172 -39.614 1.00 79.89 83 LEU B CA 1
ATOM 2611 C C . LEU B 1 72 ? -22.096 -8.915 -39.406 1.00 77.19 83 LEU B C 1
ATOM 2612 O O . LEU B 1 72 ? -23.161 -8.960 -38.810 1.00 79.81 83 LEU B O 1
ATOM 2617 N N . VAL B 1 73 ? -21.611 -7.789 -39.895 1.00 72.52 84 VAL B N 1
ATOM 2618 C CA . VAL B 1 73 ? -22.368 -6.558 -39.757 1.00 70.60 84 VAL B CA 1
ATOM 2619 C C . VAL B 1 73 ? -23.545 -6.585 -40.695 1.00 74.51 84 VAL B C 1
ATOM 2620 O O . VAL B 1 73 ? -23.360 -6.737 -41.898 1.00 75.87 84 VAL B O 1
ATOM 2624 N N . GLU B 1 74 ? -24.754 -6.415 -40.169 1.00 76.89 85 GLU B N 1
ATOM 2625 C CA . GLU B 1 74 ? -25.948 -6.491 -41.016 1.00 81.47 85 GLU B CA 1
ATOM 2626 C C . GLU B 1 74 ? -25.824 -5.583 -42.227 1.00 79.80 85 GLU B C 1
ATOM 2627 O O . GLU B 1 74 ? -25.528 -4.398 -42.100 1.00 75.62 85 GLU B O 1
ATOM 2633 N N . GLY B 1 75 ? -26.032 -6.150 -43.405 1.00 83.74 86 GLY B N 1
ATOM 2634 C CA . GLY B 1 75 ? -25.985 -5.382 -44.640 1.00 83.72 86 GLY B CA 1
ATOM 2635 C C . GLY B 1 75 ? -24.692 -5.575 -45.410 1.00 81.88 86 GLY B C 1
ATOM 2636 O O . GLY B 1 75 ? -24.507 -5.022 -46.495 1.00 82.21 86 GLY B O 1
ATOM 2637 N N . PHE B 1 76 ? -23.787 -6.353 -44.834 1.00 80.44 87 PHE B N 1
ATOM 2638 C CA . PHE B 1 76 ? -22.515 -6.670 -45.466 1.00 79.27 87 PHE B CA 1
ATOM 2639 C C . PHE B 1 76 ? -22.390 -8.168 -45.378 1.00 83.24 87 PHE B C 1
ATOM 2640 O O . PHE B 1 76 ? -23.059 -8.783 -44.560 1.00 85.53 87 PHE B O 1
ATOM 2648 N N . ASP B 1 77 ? -21.554 -8.770 -46.210 1.00 84.64 88 ASP B N 1
ATOM 2649 C CA . ASP B 1 77 ? -21.354 -10.208 -46.114 1.00 88.74 88 ASP B CA 1
ATOM 2650 C C . ASP B 1 77 ? -19.879 -10.464 -45.934 1.00 86.16 88 ASP B C 1
ATOM 2651 O O . ASP B 1 77 ? -19.405 -11.605 -45.980 1.00 89.22 88 ASP B O 1
ATOM 2656 N N . ASN B 1 78 ? -19.180 -9.356 -45.680 1.00 80.70 89 ASN B N 1
ATOM 2657 C CA . ASN B 1 78 ? -17.752 -9.290 -45.751 1.00 78.18 89 ASN B CA 1
ATOM 2658 C C . ASN B 1 78 ? -17.134 -8.691 -44.493 1.00 73.44 89 ASN B C 1
ATOM 2659 O O . ASN B 1 78 ? -15.950 -8.891 -44.211 1.00 72.22 89 ASN B O 1
ATOM 2664 N N . LEU B 1 79 ? -17.940 -7.936 -43.750 1.00 71.17 90 LEU B N 1
ATOM 2665 C CA . LEU B 1 79 ? -17.467 -7.156 -42.610 1.00 66.51 90 LEU B CA 1
ATOM 2666 C C . LEU B 1 79 ? -17.949 -7.745 -41.295 1.00 67.49 90 LEU B C 1
ATOM 2667 O O . LEU B 1 79 ? -19.099 -8.152 -41.178 1.00 70.58 90 LEU B O 1
ATOM 2672 N N . TYR B 1 80 ? -17.069 -7.793 -40.304 1.00 65.51 91 TYR B N 1
ATOM 2673 C CA . TYR B 1 80 ? -17.428 -8.337 -39.001 1.00 66.78 91 TYR B CA 1
ATOM 2674 C C . TYR B 1 80 ? -17.013 -7.358 -37.934 1.00 62.73 91 TYR B C 1
ATOM 2675 O O . TYR B 1 80 ? -16.117 -6.556 -38.147 1.00 59.61 91 TYR B O 1
ATOM 2684 N N . ALA B 1 81 ? -17.643 -7.438 -36.773 1.00 63.56 92 ALA B N 1
ATOM 2685 C CA . ALA B 1 81 ? -17.264 -6.582 -35.666 1.00 60.48 92 ALA B CA 1
ATOM 2686 C C . ALA B 1 81 ? -17.349 -7.311 -34.342 1.00 63.36 92 ALA B C 1
ATOM 2687 O O . ALA B 1 81 ? -18.226 -8.141 -34.123 1.00 67.31 92 ALA B O 1
ATOM 2689 N N . MET B 1 82 ? -16.428 -7.008 -33.447 1.00 62.00 93 MET B N 1
ATOM 2690 C CA . MET B 1 82 ? -16.547 -7.540 -32.118 1.00 65.08 93 MET B CA 1
ATOM 2691 C C . MET B 1 82 ? -16.185 -6.502 -31.096 1.00 62.79 93 MET B C 1
ATOM 2692 O O . MET B 1 82 ? -15.476 -5.532 -31.402 1.00 58.95 93 MET B O 1
ATOM 2697 N N . GLU B 1 83 ? -16.701 -6.695 -29.888 1.00 65.65 94 GLU B N 1
ATOM 2698 C CA . GLU B 1 83 ? -16.416 -5.796 -28.788 1.00 64.37 94 GLU B CA 1
ATOM 2699 C C . GLU B 1 83 ? -15.909 -6.567 -27.600 1.00 68.65 94 GLU B C 1
ATOM 2700 O O . GLU B 1 83 ? -16.614 -7.413 -27.082 1.00 73.34 94 GLU B O 1
ATOM 2706 N N . ILE B 1 84 ? -14.686 -6.279 -27.165 1.00 67.80 95 ILE B N 1
ATOM 2707 C CA . ILE B 1 84 ? -14.094 -7.017 -26.046 1.00 72.68 95 ILE B CA 1
ATOM 2708 C C . ILE B 1 84 ? -13.623 -6.166 -24.875 1.00 72.79 95 ILE B C 1
ATOM 2709 O O . ILE B 1 84 ? -13.715 -4.934 -24.908 1.00 68.92 95 ILE B O 1
ATOM 2714 N N . ASP B 1 85 ? -13.100 -6.857 -23.856 1.00 77.83 96 ASP B N 1
ATOM 2715 C CA . ASP B 1 85 ? -12.404 -6.234 -22.722 1.00 79.27 96 ASP B CA 1
ATOM 2716 C C . ASP B 1 85 ? -11.112 -6.968 -22.303 1.00 83.19 96 ASP B C 1
ATOM 2717 O O . ASP B 1 85 ? -11.175 -7.956 -21.568 1.00 89.06 96 ASP B O 1
ATOM 2722 N N . PRO B 1 86 ? -9.934 -6.472 -22.755 1.00 80.55 97 PRO B N 1
ATOM 2723 C CA . PRO B 1 86 ? -8.641 -7.058 -22.373 1.00 84.40 97 PRO B CA 1
ATOM 2724 C C . PRO B 1 86 ? -8.628 -7.634 -20.958 1.00 91.34 97 PRO B C 1
ATOM 2725 O O . PRO B 1 86 ? -8.162 -6.964 -20.036 1.00 93.10 97 PRO B O 1
ATOM 2729 N N . ILE B 1 121 ? 1.514 -2.279 -14.881 1.00 122.44 132 ILE B N 1
ATOM 2730 C CA . ILE B 1 121 ? 2.632 -2.915 -15.555 1.00 119.20 132 ILE B CA 1
ATOM 2731 C C . ILE B 1 121 ? 2.182 -4.239 -16.183 1.00 116.88 132 ILE B C 1
ATOM 2732 O O . ILE B 1 121 ? 2.987 -4.945 -16.777 1.00 114.47 132 ILE B O 1
ATOM 2737 N N . ASP B 1 122 ? 0.899 -4.574 -16.064 1.00 117.94 133 ASP B N 1
ATOM 2738 C CA . ASP B 1 122 ? 0.422 -5.869 -16.563 1.00 116.69 133 ASP B CA 1
ATOM 2739 C C . ASP B 1 122 ? -1.060 -5.885 -16.957 1.00 117.48 133 ASP B C 1
ATOM 2740 O O . ASP B 1 122 ? -1.633 -6.956 -17.228 1.00 116.98 133 ASP B O 1
ATOM 2745 N N . GLU B 1 123 ? -1.675 -4.699 -16.989 1.00 119.25 134 GLU B N 1
ATOM 2746 C CA . GLU B 1 123 ? -3.021 -4.544 -17.550 1.00 119.89 134 GLU B CA 1
ATOM 2747 C C . GLU B 1 123 ? -2.950 -4.600 -19.077 1.00 116.38 134 GLU B C 1
ATOM 2748 O O . GLU B 1 123 ? -3.897 -4.237 -19.773 1.00 116.13 134 GLU B O 1
ATOM 2754 N N . ALA B 1 124 ? -1.808 -5.058 -19.584 1.00 114.07 135 ALA B N 1
ATOM 2755 C CA . ALA B 1 124 ? -1.528 -5.042 -21.015 1.00 110.87 135 ALA B CA 1
ATOM 2756 C C . ALA B 1 124 ? -0.881 -6.343 -21.503 1.00 108.86 135 ALA B C 1
ATOM 2757 O O . ALA B 1 124 ? -0.591 -6.496 -22.694 1.00 105.91 135 ALA B O 1
ATOM 2759 N N . MET B 1 125 ? -0.636 -7.267 -20.574 1.00 110.49 136 MET B N 1
ATOM 2760 C CA . MET B 1 125 ? -0.269 -8.629 -20.945 1.00 109.43 136 MET B CA 1
ATOM 2761 C C . MET B 1 125 ? -1.489 -9.277 -21.606 1.00 108.75 136 MET B C 1
ATOM 2762 O O . MET B 1 125 ? -1.397 -9.878 -22.687 1.00 106.67 136 MET B O 1
ATOM 2767 N N . SER B 1 126 ? -2.637 -9.123 -20.958 1.00 110.58 137 SER B N 1
ATOM 2768 C CA . SER B 1 126 ? -3.896 -9.612 -21.495 1.00 110.28 137 SER B CA 1
ATOM 2769 C C . SER B 1 126 ? -4.206 -9.007 -22.867 1.00 107.42 137 SER B C 1
ATOM 2770 O O . SER B 1 126 ? -4.676 -9.696 -23.773 1.00 106.23 137 SER B O 1
ATOM 2773 N N . PHE B 1 127 ? -3.926 -7.721 -23.022 1.00 106.25 138 PHE B N 1
ATOM 2774 C CA . PHE B 1 127 ? -4.105 -7.063 -24.308 1.00 103.68 138 PHE B CA 1
ATOM 2775 C C . PHE B 1 127 ? -3.275 -7.708 -25.423 1.00 100.20 138 PHE B C 1
ATOM 2776 O O . PHE B 1 127 ? -3.744 -7.852 -26.548 1.00 98.59 138 PHE B O 1
ATOM 2784 N N . ALA B 1 128 ? -2.043 -8.094 -25.107 1.00 99.00 139 ALA B N 1
ATOM 2785 C CA . ALA B 1 128 ? -1.146 -8.700 -26.086 1.00 96.47 139 ALA B CA 1
ATOM 2786 C C . ALA B 1 128 ? -1.684 -10.027 -26.577 1.00 96.39 139 ALA B C 1
ATOM 2787 O O . ALA B 1 128 ? -1.556 -10.372 -27.748 1.00 94.55 139 ALA B O 1
ATOM 2789 N N . GLU B 1 129 ? -2.288 -10.778 -25.672 1.00 98.72 140 GLU B N 1
ATOM 2790 C CA . GLU B 1 129 ? -2.806 -12.081 -26.023 1.00 99.33 140 GLU B CA 1
ATOM 2791 C C . GLU B 1 129 ? -3.933 -12.016 -27.028 1.00 98.80 140 GLU B C 1
ATOM 2792 O O . GLU B 1 129 ? -3.956 -12.766 -27.999 1.00 97.86 140 GLU B O 1
ATOM 2798 N N . VAL B 1 130 ? -4.878 -11.121 -26.791 1.00 99.70 141 VAL B N 1
ATOM 2799 C CA . VAL B 1 130 ? -5.930 -10.894 -27.762 1.00 99.25 141 VAL B CA 1
ATOM 2800 C C . VAL B 1 130 ? -5.355 -10.838 -29.158 1.00 96.30 141 VAL B C 1
ATOM 2801 O O . VAL B 1 130 ? -5.772 -11.570 -30.046 1.00 95.93 141 VAL B O 1
ATOM 2805 N N . LEU B 1 131 ? -4.390 -9.952 -29.354 1.00 94.47 142 LEU B N 1
ATOM 2806 C CA . LEU B 1 131 ? -3.818 -9.761 -30.676 1.00 91.84 142 LEU B CA 1
ATOM 2807 C C . LEU B 1 131 ? -3.305 -11.077 -31.227 1.00 91.31 142 LEU B C 1
ATOM 2808 O O . LEU B 1 131 ? -3.669 -11.488 -32.330 1.00 90.47 142 LEU B O 1
ATOM 2813 N N . LYS B 1 132 ? -2.459 -11.746 -30.457 1.00 92.09 143 LYS B N 1
ATOM 2814 C CA . LYS B 1 132 ? -1.888 -12.978 -30.941 1.00 91.97 143 LYS B CA 1
ATOM 2815 C C . LYS B 1 132 ? -3.013 -13.902 -31.351 1.00 93.30 143 LYS B C 1
ATOM 2816 O O . LYS B 1 132 ? -3.062 -14.372 -32.486 1.00 92.48 143 LYS B O 1
ATOM 2822 N N . GLN B 1 133 ? -3.934 -14.155 -30.434 1.00 95.66 144 GLN B N 1
ATOM 2823 C CA . GLN B 1 133 ? -5.019 -15.032 -30.782 1.00 97.40 144 GLN B CA 1
ATOM 2824 C C . GLN B 1 133 ? -5.740 -14.486 -32.012 1.00 95.99 144 GLN B C 1
ATOM 2825 O O . GLN B 1 133 ? -5.931 -15.209 -32.977 1.00 95.94 144 GLN B O 1
ATOM 2831 N N . VAL B 1 134 ? -6.121 -13.212 -31.996 1.00 95.06 145 VAL B N 1
ATOM 2832 C CA . VAL B 1 134 ? -6.846 -12.631 -33.132 1.00 93.92 145 VAL B CA 1
ATOM 2833 C C . VAL B 1 134 ? -6.036 -12.641 -34.408 1.00 91.38 145 VAL B C 1
ATOM 2834 O O . VAL B 1 134 ? -6.582 -12.739 -35.501 1.00 90.86 145 VAL B O 1
ATOM 2838 N N . ASN B 1 135 ? -4.728 -12.509 -34.281 1.00 89.97 146 ASN B N 1
ATOM 2839 C CA . ASN B 1 135 ? -3.908 -12.498 -35.468 1.00 88.11 146 ASN B CA 1
ATOM 2840 C C . ASN B 1 135 ? -3.893 -13.872 -36.115 1.00 89.21 146 ASN B C 1
ATOM 2841 O O . ASN B 1 135 ? -3.569 -14.004 -37.295 1.00 88.33 146 ASN B O 1
ATOM 2846 N N . SER B 1 136 ? -4.247 -14.898 -35.349 1.00 91.69 147 SER B N 1
ATOM 2847 C CA . SER B 1 136 ? -4.348 -16.237 -35.918 1.00 93.17 147 SER B CA 1
ATOM 2848 C C . SER B 1 136 ? -5.679 -16.460 -36.663 1.00 94.29 147 SER B C 1
ATOM 2849 O O . SER B 1 136 ? -5.841 -17.460 -37.348 1.00 95.64 147 SER B O 1
ATOM 2852 N N . LEU B 1 137 ? -6.631 -15.538 -36.528 1.00 94.31 148 LEU B N 1
ATOM 2853 C CA . LEU B 1 137 ? -7.899 -15.635 -37.264 1.00 95.58 148 LEU B CA 1
ATOM 2854 C C . LEU B 1 137 ? -7.708 -15.284 -38.754 1.00 93.89 148 LEU B C 1
ATOM 2855 O O . LEU B 1 137 ? -6.713 -14.663 -39.152 1.00 91.35 148 LEU B O 1
ATOM 2860 N N . SER B 1 138 ? -8.670 -15.672 -39.580 1.00 95.55 149 SER B N 1
ATOM 2861 C CA . SER B 1 138 ? -8.510 -15.518 -41.029 1.00 94.49 149 SER B CA 1
ATOM 2862 C C . SER B 1 138 ? -9.026 -14.196 -41.634 1.00 93.09 149 SER B C 1
ATOM 2863 O O . SER B 1 138 ? -9.289 -14.129 -42.836 1.00 92.43 149 SER B O 1
ATOM 2866 N N . TYR B 1 139 ? -9.174 -13.157 -40.813 1.00 79.23 150 TYR B N 1
ATOM 2867 C CA . TYR B 1 139 ? -9.621 -11.861 -41.314 1.00 75.20 150 TYR B CA 1
ATOM 2868 C C . TYR B 1 139 ? -8.457 -11.203 -42.038 1.00 74.13 150 TYR B C 1
ATOM 2869 O O . TYR B 1 139 ? -7.368 -11.127 -41.487 1.00 74.14 150 TYR B O 1
ATOM 2878 N N . GLU B 1 140 ? -8.665 -10.749 -43.272 1.00 74.03 151 GLU B N 1
ATOM 2879 C CA . GLU B 1 140 ? -7.550 -10.198 -44.034 1.00 74.12 151 GLU B CA 1
ATOM 2880 C C . GLU B 1 140 ? -7.024 -8.931 -43.396 1.00 69.85 151 GLU B C 1
ATOM 2881 O O . GLU B 1 140 ? -5.818 -8.703 -43.346 1.00 70.38 151 GLU B O 1
ATOM 2887 N N . THR B 1 141 ? -7.935 -8.107 -42.899 1.00 66.24 152 THR B N 1
ATOM 2888 C CA . THR B 1 141 ? -7.544 -6.836 -42.327 1.00 62.50 152 THR B CA 1
ATOM 2889 C C . THR B 1 141 ? -8.287 -6.515 -41.040 1.00 59.71 152 THR B C 1
ATOM 2890 O O . THR B 1 141 ? -9.461 -6.837 -40.904 1.00 59.79 152 THR B O 1
ATOM 2894 N N . ILE B 1 142 ? -7.597 -5.868 -40.106 1.00 57.73 153 ILE B N 1
ATOM 2895 C CA . ILE B 1 142 ? -8.211 -5.519 -38.830 1.00 55.73 153 ILE B CA 1
ATOM 2896 C C . ILE B 1 142 ? -8.150 -4.023 -38.537 1.00 52.07 153 ILE B C 1
ATOM 2897 O O . ILE B 1 142 ? -7.078 -3.415 -38.586 1.00 51.80 153 ILE B O 1
ATOM 2902 N N . VAL B 1 143 ? -9.305 -3.432 -38.246 1.00 49.74 154 VAL B N 1
ATOM 2903 C CA . VAL B 1 143 ? -9.354 -2.025 -37.915 1.00 46.58 154 VAL B CA 1
ATOM 2904 C C . VAL B 1 143 ? -9.689 -1.889 -36.437 1.00 46.08 154 VAL B C 1
ATOM 2905 O O . VAL B 1 143 ? -10.806 -2.215 -36.013 1.00 46.38 154 VAL B O 1
ATOM 2909 N N . PHE B 1 144 ? -8.710 -1.437 -35.650 1.00 45.72 155 PHE B N 1
ATOM 2910 C CA . PHE B 1 144 ? -8.878 -1.336 -34.213 1.00 45.93 155 PHE B CA 1
ATOM 2911 C C . PHE B 1 144 ? -9.409 0.026 -33.843 1.00 43.41 155 PHE B C 1
ATOM 2912 O O . PHE B 1 144 ? -8.887 1.043 -34.300 1.00 41.86 155 PHE B O 1
ATOM 2920 N N . ASP B 1 145 ? -10.441 0.040 -33.011 1.00 43.41 156 ASP B N 1
ATOM 2921 C CA . ASP B 1 145 ? -11.010 1.267 -32.528 1.00 41.91 156 ASP B CA 1
ATOM 2922 C C . ASP B 1 145 ? -10.576 1.305 -31.093 1.00 44.19 156 ASP B C 1
ATOM 2923 O O . ASP B 1 145 ? -10.912 0.376 -30.373 1.00 46.72 156 ASP B O 1
ATOM 2928 N N . THR B 1 146 ? -9.847 2.323 -30.627 1.00 44.99 157 THR B N 1
ATOM 2929 C CA . THR B 1 146 ? -9.306 2.183 -29.244 1.00 49.56 157 THR B CA 1
ATOM 2930 C C . THR B 1 146 ? -9.373 3.369 -28.241 1.00 50.23 157 THR B C 1
ATOM 2931 O O . THR B 1 146 ? -9.410 4.557 -28.644 1.00 48.89 157 THR B O 1
ATOM 2935 N N . ALA B 1 147 ? -9.390 3.022 -26.946 1.00 122.60 158 ALA B N 1
ATOM 2936 C CA . ALA B 1 147 ? -9.462 3.985 -25.838 1.00 126.43 158 ALA B CA 1
ATOM 2937 C C . ALA B 1 147 ? -8.277 4.966 -25.847 1.00 126.25 158 ALA B C 1
ATOM 2938 O O . ALA B 1 147 ? -7.127 4.545 -25.974 1.00 123.71 158 ALA B O 1
ATOM 2940 N N . PRO B 1 148 ? -8.556 6.277 -25.686 1.00 129.31 159 PRO B N 1
ATOM 2941 C CA . PRO B 1 148 ? -7.613 7.346 -26.026 1.00 129.37 159 PRO B CA 1
ATOM 2942 C C . PRO B 1 148 ? -6.181 7.137 -25.571 1.00 128.25 159 PRO B C 1
ATOM 2943 O O . PRO B 1 148 ? -5.921 6.531 -24.536 1.00 129.06 159 PRO B O 1
ATOM 2947 N N . THR B 1 149 ? -5.265 7.662 -26.377 1.00 126.67 160 THR B N 1
ATOM 2948 C CA . THR B 1 149 ? -3.862 7.298 -26.322 1.00 124.83 160 THR B CA 1
ATOM 2949 C C . THR B 1 149 ? -3.453 6.812 -24.933 1.00 126.47 160 THR B C 1
ATOM 2950 O O . THR B 1 149 ? -2.480 6.073 -24.804 1.00 124.35 160 THR B O 1
ATOM 2954 N N . GLY B 1 150 ? -4.198 7.213 -23.903 1.00 130.33 161 GLY B N 1
ATOM 2955 C CA . GLY B 1 150 ? -3.906 6.753 -22.538 1.00 132.11 161 GLY B CA 1
ATOM 2956 C C . GLY B 1 150 ? -3.475 5.289 -22.491 1.00 128.73 161 GLY B C 1
ATOM 2957 O O . GLY B 1 150 ? -2.363 4.979 -22.028 1.00 128.28 161 GLY B O 1
ATOM 2958 N N . HIS B 1 151 ? -4.333 4.393 -22.998 1.00 126.47 162 HIS B N 1
ATOM 2959 C CA . HIS B 1 151 ? -4.082 2.942 -22.966 1.00 123.51 162 HIS B CA 1
ATOM 2960 C C . HIS B 1 151 ? -3.321 2.443 -24.206 1.00 119.07 162 HIS B C 1
ATOM 2961 O O . HIS B 1 151 ? -2.496 1.519 -24.140 1.00 117.07 162 HIS B O 1
ATOM 2968 N N . THR B 1 152 ? -3.620 3.058 -25.343 1.00 117.59 163 THR B N 1
ATOM 2969 C CA . THR B 1 152 ? -2.819 2.871 -26.539 1.00 113.84 163 THR B CA 1
ATOM 2970 C C . THR B 1 152 ? -1.351 3.076 -26.157 1.00 113.93 163 THR B C 1
ATOM 2971 O O . THR B 1 152 ? -0.577 2.112 -26.034 1.00 112.12 163 THR B O 1
ATOM 2975 N N . LEU B 1 153 ? -1.006 4.357 -25.954 1.00 116.34 164 LEU B N 1
ATOM 2976 C CA . LEU B 1 153 ? 0.339 4.821 -25.596 1.00 117.28 164 LEU B CA 1
ATOM 2977 C C . LEU B 1 153 ? 0.944 4.042 -24.431 1.00 118.01 164 LEU B C 1
ATOM 2978 O O . LEU B 1 153 ? 2.167 3.943 -24.295 1.00 117.70 164 LEU B O 1
ATOM 2983 N N . ARG B 1 154 ? 0.081 3.518 -23.568 1.00 119.25 165 ARG B N 1
ATOM 2984 C CA . ARG B 1 154 ? 0.556 2.735 -22.445 1.00 119.97 165 ARG B CA 1
ATOM 2985 C C . ARG B 1 154 ? 1.016 1.390 -22.977 1.00 116.44 165 ARG B C 1
ATOM 2986 O O . ARG B 1 154 ? 2.068 0.899 -22.572 1.00 116.45 165 ARG B O 1
ATOM 2994 N N . PHE B 1 155 ? 0.271 0.788 -23.899 1.00 113.68 166 PHE B N 1
ATOM 2995 C CA . PHE B 1 155 ? 0.760 -0.481 -24.405 1.00 110.70 166 PHE B CA 1
ATOM 2996 C C . PHE B 1 155 ? 2.183 -0.369 -24.956 1.00 108.94 166 PHE B C 1
ATOM 2997 O O . PHE B 1 155 ? 3.088 -1.080 -24.517 1.00 108.62 166 PHE B O 1
ATOM 3005 N N . LEU B 1 156 ? 2.384 0.527 -25.912 1.00 107.87 167 LEU B N 1
ATOM 3006 C CA . LEU B 1 156 ? 3.725 0.760 -26.429 1.00 106.75 167 LEU B CA 1
ATOM 3007 C C . LEU B 1 156 ? 4.732 0.863 -25.288 1.00 108.99 167 LEU B C 1
ATOM 3008 O O . LEU B 1 156 ? 5.705 0.114 -25.244 1.00 108.08 167 LEU B O 1
ATOM 3013 N N . GLN B 1 157 ? 4.489 1.798 -24.373 1.00 112.27 168 GLN B N 1
ATOM 3014 C CA . GLN B 1 157 ? 5.334 1.987 -23.183 1.00 115.11 168 GLN B CA 1
ATOM 3015 C C . GLN B 1 157 ? 5.870 0.649 -22.697 1.00 114.37 168 GLN B C 1
ATOM 3016 O O . GLN B 1 157 ? 6.896 0.581 -22.005 1.00 115.75 168 GLN B O 1
ATOM 3022 N N . PHE B 1 158 ? 5.155 -0.408 -23.069 1.00 112.51 169 PHE B N 1
ATOM 3023 C CA . PHE B 1 158 ? 5.396 -1.737 -22.533 1.00 112.45 169 PHE B CA 1
ATOM 3024 C C . PHE B 1 158 ? 6.637 -2.430 -23.109 1.00 110.51 169 PHE B C 1
ATOM 3025 O O . PHE B 1 158 ? 7.635 -2.603 -22.399 1.00 111.75 169 PHE B O 1
ATOM 3033 N N . PRO B 1 159 ? 6.578 -2.847 -24.389 1.00 107.56 170 PRO B N 1
ATOM 3034 C CA . PRO B 1 159 ? 7.771 -3.497 -24.899 1.00 106.24 170 PRO B CA 1
ATOM 3035 C C . PRO B 1 159 ? 9.021 -2.760 -24.411 1.00 107.99 170 PRO B C 1
ATOM 3036 O O . PRO B 1 159 ? 9.834 -3.334 -23.672 1.00 109.18 170 PRO B O 1
ATOM 3040 N N . THR B 1 160 ? 9.149 -1.490 -24.789 1.00 108.32 171 THR B N 1
ATOM 3041 C CA . THR B 1 160 ? 10.326 -0.694 -24.431 1.00 110.06 171 THR B CA 1
ATOM 3042 C C . THR B 1 160 ? 10.576 -0.532 -22.926 1.00 112.85 171 THR B C 1
ATOM 3043 O O . THR B 1 160 ? 11.546 0.117 -22.533 1.00 115.14 171 THR B O 1
ATOM 3047 N N . VAL B 1 161 ? 9.718 -1.107 -22.083 1.00 112.86 172 VAL B N 1
ATOM 3048 C CA . VAL B 1 161 ? 9.964 -1.068 -20.628 1.00 115.30 172 VAL B CA 1
ATOM 3049 C C . VAL B 1 161 ? 10.431 -2.425 -20.059 1.00 114.83 172 VAL B C 1
ATOM 3050 O O . VAL B 1 161 ? 11.290 -2.464 -19.169 1.00 117.02 172 VAL B O 1
ATOM 3054 N N . LEU B 1 162 ? 9.897 -3.529 -20.592 1.00 111.82 173 LEU B N 1
ATOM 3055 C CA . LEU B 1 162 ? 10.204 -4.855 -20.059 1.00 111.15 173 LEU B CA 1
ATOM 3056 C C . LEU B 1 162 ? 11.672 -5.165 -20.172 1.00 111.22 173 LEU B C 1
ATOM 3057 O O . LEU B 1 162 ? 12.283 -5.676 -19.234 1.00 112.95 173 LEU B O 1
ATOM 3062 N N . GLU B 1 163 ? 12.242 -4.845 -21.327 1.00 109.43 174 GLU B N 1
ATOM 3063 C CA . GLU B 1 163 ? 13.668 -5.011 -21.507 1.00 109.73 174 GLU B CA 1
ATOM 3064 C C . GLU B 1 163 ? 13.951 -6.467 -21.828 1.00 108.53 174 GLU B C 1
ATOM 3065 O O . GLU B 1 163 ? 13.034 -7.202 -22.202 1.00 106.86 174 GLU B O 1
ATOM 3071 N N . MET B 1 200 ? 9.675 -20.570 -15.222 1.00 121.80 211 MET B N 1
ATOM 3072 C CA . MET B 1 200 ? 10.920 -20.196 -15.903 1.00 120.24 211 MET B CA 1
ATOM 3073 C C . MET B 1 200 ? 10.734 -19.806 -17.389 1.00 116.99 211 MET B C 1
ATOM 3074 O O . MET B 1 200 ? 10.732 -18.620 -17.726 1.00 114.86 211 MET B O 1
ATOM 3079 N N . GLU B 1 201 ? 10.589 -20.787 -18.278 1.00 116.80 212 GLU B N 1
ATOM 3080 C CA . GLU B 1 201 ? 10.399 -20.459 -19.694 1.00 114.07 212 GLU B CA 1
ATOM 3081 C C . GLU B 1 201 ? 9.070 -19.744 -19.857 1.00 112.40 212 GLU B C 1
ATOM 3082 O O . GLU B 1 201 ? 8.683 -19.386 -20.974 1.00 110.21 212 GLU B O 1
ATOM 3088 N N . LYS B 1 202 ? 8.357 -19.566 -18.746 1.00 113.55 213 LYS B N 1
ATOM 3089 C CA . LYS B 1 202 ? 7.111 -18.819 -18.775 1.00 112.55 213 LYS B CA 1
ATOM 3090 C C . LYS B 1 202 ? 7.413 -17.327 -18.645 1.00 110.97 213 LYS B C 1
ATOM 3091 O O . LYS B 1 202 ? 6.533 -16.491 -18.838 1.00 109.88 213 LYS B O 1
ATOM 3097 N N . LEU B 1 203 ? 8.668 -17.005 -18.330 1.00 111.18 214 LEU B N 1
ATOM 3098 C CA . LEU B 1 203 ? 9.167 -15.632 -18.416 1.00 109.83 214 LEU B CA 1
ATOM 3099 C C . LEU B 1 203 ? 9.566 -15.383 -19.861 1.00 107.21 214 LEU B C 1
ATOM 3100 O O . LEU B 1 203 ? 8.940 -14.585 -20.567 1.00 105.31 214 LEU B O 1
ATOM 3105 N N . ASP B 1 204 ? 10.608 -16.084 -20.302 1.00 107.36 215 ASP B N 1
ATOM 3106 C CA . ASP B 1 204 ? 10.997 -16.067 -21.707 1.00 105.29 215 ASP B CA 1
ATOM 3107 C C . ASP B 1 204 ? 9.733 -16.061 -22.587 1.00 103.54 215 ASP B C 1
ATOM 3108 O O . ASP B 1 204 ? 9.500 -15.116 -23.346 1.00 101.49 215 ASP B O 1
ATOM 3113 N N . SER B 1 205 ? 8.908 -17.104 -22.456 1.00 104.66 216 SER B N 1
ATOM 3114 C CA . SER B 1 205 ? 7.759 -17.331 -23.351 1.00 103.49 216 SER B CA 1
ATOM 3115 C C . SER B 1 205 ? 6.856 -16.108 -23.495 1.00 101.88 216 SER B C 1
ATOM 3116 O O . SER B 1 205 ? 6.531 -15.689 -24.610 1.00 99.83 216 SER B O 1
ATOM 3119 N N . LEU B 1 206 ? 6.439 -15.529 -22.378 1.00 103.05 217 LEU B N 1
ATOM 3120 C CA . LEU B 1 206 ? 5.694 -14.304 -22.500 1.00 101.89 217 LEU B CA 1
ATOM 3121 C C . LEU B 1 206 ? 6.506 -13.316 -23.328 1.00 99.80 217 LEU B C 1
ATOM 3122 O O . LEU B 1 206 ? 6.168 -13.034 -24.496 1.00 97.81 217 LEU B O 1
ATOM 3127 N N . ARG B 1 207 ? 7.597 -12.815 -22.734 1.00 100.48 218 ARG B N 1
ATOM 3128 C CA . ARG B 1 207 ? 8.395 -11.778 -23.397 1.00 99.04 218 ARG B CA 1
ATOM 3129 C C . ARG B 1 207 ? 8.530 -12.054 -24.889 1.00 96.90 218 ARG B C 1
ATOM 3130 O O . ARG B 1 207 ? 8.137 -11.236 -25.716 1.00 95.23 218 ARG B O 1
ATOM 3138 N N . VAL B 1 208 ? 9.087 -13.208 -25.230 1.00 97.20 219 VAL B N 1
ATOM 3139 C CA . VAL B 1 208 ? 9.203 -13.586 -26.623 1.00 95.59 219 VAL B CA 1
ATOM 3140 C C . VAL B 1 208 ? 7.963 -13.098 -27.338 1.00 93.96 219 VAL B C 1
ATOM 3141 O O . VAL B 1 208 ? 8.051 -12.308 -28.277 1.00 92.24 219 VAL B O 1
ATOM 3145 N N . THR B 1 209 ? 6.806 -13.555 -26.862 1.00 94.77 220 THR B N 1
ATOM 3146 C CA . THR B 1 209 ? 5.510 -13.273 -27.498 1.00 93.69 220 THR B CA 1
ATOM 3147 C C . THR B 1 209 ? 5.249 -11.764 -27.733 1.00 92.38 220 THR B C 1
ATOM 3148 O O . THR B 1 209 ? 4.631 -11.384 -28.730 1.00 90.86 220 THR B O 1
ATOM 3152 N N . ILE B 1 210 ? 5.733 -10.920 -26.819 1.00 93.26 221 ILE B N 1
ATOM 3153 C CA . ILE B 1 210 ? 5.743 -9.475 -27.008 1.00 92.55 221 ILE B CA 1
ATOM 3154 C C . ILE B 1 210 ? 6.716 -9.133 -28.116 1.00 90.95 221 ILE B C 1
ATOM 3155 O O . ILE B 1 210 ? 6.393 -8.399 -29.045 1.00 89.52 221 ILE B O 1
ATOM 3160 N N . SER B 1 211 ? 7.924 -9.671 -27.996 1.00 91.46 222 SER B N 1
ATOM 3161 C CA . SER B 1 211 ? 8.944 -9.504 -29.016 1.00 90.39 222 SER B CA 1
ATOM 3162 C C . SER B 1 211 ? 8.275 -9.555 -30.363 1.00 88.46 222 SER B C 1
ATOM 3163 O O . SER B 1 211 ? 8.346 -8.618 -31.141 1.00 87.33 222 SER B O 1
ATOM 3166 N N . GLU B 1 212 ? 7.616 -10.666 -30.633 1.00 88.34 223 GLU B N 1
ATOM 3167 C CA . GLU B 1 212 ? 6.942 -10.844 -31.898 1.00 86.80 223 GLU B CA 1
ATOM 3168 C C . GLU B 1 212 ? 5.928 -9.734 -32.154 1.00 85.83 223 GLU B C 1
ATOM 3169 O O . GLU B 1 212 ? 6.063 -8.954 -33.101 1.00 84.51 223 GLU B O 1
ATOM 3175 N N . VAL B 1 213 ? 4.902 -9.661 -31.317 1.00 86.74 224 VAL B N 1
ATOM 3176 C CA . VAL B 1 213 ? 3.933 -8.608 -31.479 1.00 86.28 224 VAL B CA 1
ATOM 3177 C C . VAL B 1 213 ? 4.688 -7.339 -31.800 1.00 85.67 224 VAL B C 1
ATOM 3178 O O . VAL B 1 213 ? 4.507 -6.747 -32.856 1.00 84.34 224 VAL B O 1
ATOM 3182 N N . ASN B 1 214 ? 5.558 -6.932 -30.887 1.00 86.91 225 ASN B N 1
ATOM 3183 C CA . ASN B 1 214 ? 6.285 -5.697 -31.089 1.00 86.92 225 ASN B CA 1
ATOM 3184 C C . ASN B 1 214 ? 6.878 -5.549 -32.490 1.00 85.30 225 ASN B C 1
ATOM 3185 O O . ASN B 1 214 ? 6.710 -4.515 -33.125 1.00 84.76 225 ASN B O 1
ATOM 3190 N N . ALA B 1 215 ? 7.573 -6.565 -32.981 1.00 84.78 226 ALA B N 1
ATOM 3191 C CA . ALA B 1 215 ? 8.139 -6.478 -34.320 1.00 83.51 226 ALA B CA 1
ATOM 3192 C C . ALA B 1 215 ? 7.015 -6.178 -35.290 1.00 82.05 226 ALA B C 1
ATOM 3193 O O . ALA B 1 215 ? 7.170 -5.374 -36.213 1.00 81.24 226 ALA B O 1
ATOM 3195 N N . GLN B 1 216 ? 5.876 -6.828 -35.054 1.00 81.98 227 GLN B N 1
ATOM 3196 C CA . GLN B 1 216 ? 4.682 -6.698 -35.894 1.00 80.90 227 GLN B CA 1
ATOM 3197 C C . GLN B 1 216 ? 4.293 -5.226 -36.030 1.00 80.78 227 GLN B C 1
ATOM 3198 O O . GLN B 1 216 ? 4.068 -4.724 -37.130 1.00 79.68 227 GLN B O 1
ATOM 3204 N N . PHE B 1 217 ? 4.233 -4.545 -34.891 1.00 82.20 228 PHE B N 1
ATOM 3205 C CA . PHE B 1 217 ? 3.907 -3.141 -34.841 1.00 82.77 228 PHE B CA 1
ATOM 3206 C C . PHE B 1 217 ? 4.864 -2.295 -35.632 1.00 82.36 228 PHE B C 1
ATOM 3207 O O . PHE B 1 217 ? 4.464 -1.358 -36.314 1.00 82.10 228 PHE B O 1
ATOM 3215 N N . LYS B 1 218 ? 6.143 -2.611 -35.514 1.00 82.62 229 LYS B N 1
ATOM 3216 C CA . LYS B 1 218 ? 7.174 -1.815 -36.154 1.00 82.75 229 LYS B CA 1
ATOM 3217 C C . LYS B 1 218 ? 7.317 -2.193 -37.614 1.00 81.03 229 LYS B C 1
ATOM 3218 O O . LYS B 1 218 ? 8.029 -1.527 -38.357 1.00 81.07 229 LYS B O 1
ATOM 3224 N N . ASP B 1 219 ? 6.634 -3.257 -38.028 1.00 79.81 230 ASP B N 1
ATOM 3225 C CA . ASP B 1 219 ? 6.668 -3.657 -39.427 1.00 78.40 230 ASP B CA 1
ATOM 3226 C C . ASP B 1 219 ? 5.711 -2.819 -40.232 1.00 77.62 230 ASP B C 1
ATOM 3227 O O . ASP B 1 219 ? 4.509 -3.009 -40.157 1.00 77.28 230 ASP B O 1
ATOM 3232 N N . GLU B 1 220 ? 6.245 -1.900 -41.017 1.00 77.57 231 GLU B N 1
ATOM 3233 C CA . GLU B 1 220 ? 5.404 -0.906 -41.644 1.00 78.43 231 GLU B CA 1
ATOM 3234 C C . GLU B 1 220 ? 4.485 -1.493 -42.700 1.00 77.68 231 GLU B C 1
ATOM 3235 O O . GLU B 1 220 ? 3.566 -0.818 -43.161 1.00 77.46 231 GLU B O 1
ATOM 3241 N N . ARG B 1 221 ? 4.726 -2.741 -43.094 1.00 79.41 232 ARG B N 1
ATOM 3242 C CA . ARG B 1 221 ? 3.872 -3.358 -44.102 1.00 79.74 232 ARG B CA 1
ATOM 3243 C C . ARG B 1 221 ? 2.625 -3.905 -43.437 1.00 76.04 232 ARG B C 1
ATOM 3244 O O . ARG B 1 221 ? 1.576 -4.042 -44.075 1.00 74.41 232 ARG B O 1
ATOM 3252 N N . LEU B 1 222 ? 2.751 -4.216 -42.147 1.00 75.57 233 LEU B N 1
ATOM 3253 C CA . LEU B 1 222 ? 1.683 -4.869 -41.390 1.00 73.01 233 LEU B CA 1
ATOM 3254 C C . LEU B 1 222 ? 0.820 -3.924 -40.549 1.00 68.07 233 LEU B C 1
ATOM 3255 O O . LEU B 1 222 ? -0.338 -4.226 -40.288 1.00 65.66 233 LEU B O 1
ATOM 3260 N N . THR B 1 223 ? 1.379 -2.783 -40.142 1.00 67.01 234 THR B N 1
ATOM 3261 C CA . THR B 1 223 ? 0.713 -1.900 -39.199 1.00 62.97 234 THR B CA 1
ATOM 3262 C C . THR B 1 223 ? 0.863 -0.399 -39.500 1.00 61.35 234 THR B C 1
ATOM 3263 O O . THR B 1 223 ? 1.957 0.063 -39.825 1.00 64.07 234 THR B O 1
ATOM 3267 N N . THR B 1 224 ? -0.236 0.358 -39.379 1.00 57.30 235 THR B N 1
ATOM 3268 C CA . THR B 1 224 ? -0.184 1.819 -39.374 1.00 55.47 235 THR B CA 1
ATOM 3269 C C . THR B 1 224 ? -1.160 2.334 -38.385 1.00 51.82 235 THR B C 1
ATOM 3270 O O . THR B 1 224 ? -2.033 1.617 -37.906 1.00 50.42 235 THR B O 1
ATOM 3274 N N . PHE B 1 225 ? -1.047 3.631 -38.164 1.00 50.75 236 PHE B N 1
ATOM 3275 C CA . PHE B 1 225 ? -1.993 4.359 -37.368 1.00 47.61 236 PHE B CA 1
ATOM 3276 C C . PHE B 1 225 ? -2.616 5.417 -38.197 1.00 46.07 236 PHE B C 1
ATOM 3277 O O . PHE B 1 225 ? -1.945 6.038 -39.025 1.00 48.14 236 PHE B O 1
ATOM 3285 N N . VAL B 1 226 ? -3.906 5.617 -37.972 1.00 43.18 237 VAL B N 1
ATOM 3286 C CA . VAL B 1 226 ? -4.607 6.751 -38.533 1.00 41.55 237 VAL B CA 1
ATOM 3287 C C . VAL B 1 226 ? -4.865 7.716 -37.407 1.00 39.97 237 VAL B C 1
ATOM 3288 O O . VAL B 1 226 ? -5.375 7.324 -36.357 1.00 38.88 237 VAL B O 1
ATOM 3292 N N . CYS B 1 227 ? -4.510 8.974 -37.596 1.00 40.31 238 CYS B N 1
ATOM 3293 C CA . CYS B 1 227 ? -4.812 9.939 -36.553 1.00 39.42 238 CYS B CA 1
ATOM 3294 C C . CYS B 1 227 ? -6.065 10.720 -36.868 1.00 37.78 238 CYS B C 1
ATOM 3295 O O . CYS B 1 227 ? -6.233 11.198 -38.008 1.00 38.77 238 CYS B O 1
ATOM 3298 N N . VAL B 1 228 ? -6.941 10.842 -35.881 1.00 35.70 239 VAL B N 1
ATOM 3299 C CA . VAL B 1 228 ? -8.146 11.591 -36.082 1.00 34.57 239 VAL B CA 1
ATOM 3300 C C . VAL B 1 228 ? -8.082 12.799 -35.161 1.00 35.35 239 VAL B C 1
ATOM 3301 O O . VAL B 1 228 ? -7.687 12.700 -33.980 1.00 36.21 239 VAL B O 1
ATOM 3305 N N . CYS B 1 229 ? -8.473 13.959 -35.672 1.00 35.58 240 CYS B N 1
ATOM 3306 C CA . CYS B 1 229 ? -8.576 15.117 -34.798 1.00 35.65 240 CYS B CA 1
ATOM 3307 C C . CYS B 1 229 ? -9.571 16.079 -35.391 1.00 35.54 240 CYS B C 1
ATOM 3308 O O . CYS B 1 229 ? -10.069 15.887 -36.509 1.00 35.30 240 CYS B O 1
ATOM 3311 N N . ILE B 1 230 ? -9.861 17.121 -34.627 1.00 36.17 241 ILE B N 1
ATOM 3312 C CA . ILE B 1 230 ? -10.675 18.217 -35.122 1.00 36.79 241 ILE B CA 1
ATOM 3313 C C . ILE B 1 230 ? -9.796 19.445 -35.095 1.00 38.86 241 ILE B C 1
ATOM 3314 O O . ILE B 1 230 ? -8.674 19.380 -34.629 1.00 39.65 241 ILE B O 1
ATOM 3319 N N . PRO B 1 231 ? -10.283 20.564 -35.612 1.00 40.54 242 PRO B N 1
ATOM 3320 C CA . PRO B 1 231 ? -9.430 21.732 -35.668 1.00 43.69 242 PRO B CA 1
ATOM 3321 C C . PRO B 1 231 ? -9.516 22.589 -34.408 1.00 44.90 242 PRO B C 1
ATOM 3322 O O . PRO B 1 231 ? -9.765 23.786 -34.492 1.00 47.42 242 PRO B O 1
ATOM 3326 N N . GLU B 1 232 ? -9.307 21.989 -33.246 1.00 43.67 243 GLU B N 1
ATOM 3327 C CA . GLU B 1 232 ? -9.162 22.776 -32.047 1.00 45.30 243 GLU B CA 1
ATOM 3328 C C . GLU B 1 232 ? -7.805 22.499 -31.416 1.00 46.50 243 GLU B C 1
ATOM 3329 O O . GLU B 1 232 ? -7.139 21.551 -31.768 1.00 45.42 243 GLU B O 1
ATOM 3335 N N . PHE B 1 233 ? -7.390 23.372 -30.513 1.00 49.39 244 PHE B N 1
ATOM 3336 C CA . PHE B 1 233 ? -6.038 23.385 -30.001 1.00 51.87 244 PHE B CA 1
ATOM 3337 C C . PHE B 1 233 ? -5.606 22.070 -29.398 1.00 50.57 244 PHE B C 1
ATOM 3338 O O . PHE B 1 233 ? -4.606 21.514 -29.789 1.00 51.02 244 PHE B O 1
ATOM 3346 N N . LEU B 1 234 ? -6.366 21.584 -28.425 1.00 49.49 245 LEU B N 1
ATOM 3347 C CA . LEU B 1 234 ? -5.967 20.418 -27.651 1.00 49.21 245 LEU B CA 1
ATOM 3348 C C . LEU B 1 234 ? -5.853 19.191 -28.520 1.00 46.69 245 LEU B C 1
ATOM 3349 O O . LEU B 1 234 ? -4.978 18.361 -28.315 1.00 47.60 245 LEU B O 1
ATOM 3354 N N . SER B 1 235 ? -6.755 19.069 -29.483 1.00 44.17 246 SER B N 1
ATOM 3355 C CA . SER B 1 235 ? -6.771 17.917 -30.367 1.00 41.87 246 SER B CA 1
ATOM 3356 C C . SER B 1 235 ? -5.514 17.878 -31.222 1.00 43.54 246 SER B C 1
ATOM 3357 O O . SER B 1 235 ? -4.823 16.869 -31.239 1.00 44.11 246 SER B O 1
ATOM 3360 N N . LEU B 1 236 ? -5.201 18.971 -31.917 1.00 45.19 247 LEU B N 1
ATOM 3361 C CA . LEU B 1 236 ? -3.991 19.035 -32.737 1.00 47.32 247 LEU B CA 1
ATOM 3362 C C . LEU B 1 236 ? -2.760 18.773 -31.917 1.00 50.06 247 LEU B C 1
ATOM 3363 O O . LEU B 1 236 ? -1.850 18.069 -32.349 1.00 51.60 247 LEU B O 1
ATOM 3368 N N . TYR B 1 237 ? -2.718 19.366 -30.735 1.00 51.49 248 TYR B N 1
ATOM 3369 C CA . TYR B 1 237 ? -1.591 19.185 -29.853 1.00 54.75 248 TYR B CA 1
ATOM 3370 C C . TYR B 1 237 ? -1.370 17.703 -29.580 1.00 53.64 248 TYR B C 1
ATOM 3371 O O . TYR B 1 237 ? -0.272 17.183 -29.695 1.00 55.87 248 TYR B O 1
ATOM 3380 N N . GLU B 1 238 ? -2.429 17.013 -29.203 1.00 50.67 249 GLU B N 1
ATOM 3381 C CA . GLU B 1 238 ? -2.289 15.615 -28.910 1.00 50.28 249 GLU B CA 1
ATOM 3382 C C . GLU B 1 238 ? -1.896 14.811 -30.156 1.00 49.34 249 GLU B C 1
ATOM 3383 O O . GLU B 1 238 ? -1.138 13.845 -30.077 1.00 50.90 249 GLU B O 1
ATOM 3389 N N . THR B 1 239 ? -2.420 15.209 -31.305 1.00 47.25 250 THR B N 1
ATOM 3390 C CA . THR B 1 239 ? -2.024 14.595 -32.552 1.00 47.00 250 THR B CA 1
ATOM 3391 C C . THR B 1 239 ? -0.532 14.771 -32.825 1.00 50.92 250 THR B C 1
ATOM 3392 O O . THR B 1 239 ? 0.141 13.870 -33.333 1.00 51.92 250 THR B O 1
ATOM 3396 N N . GLU B 1 240 ? 0.006 15.920 -32.469 1.00 53.49 251 GLU B N 1
ATOM 3397 C CA . GLU B 1 240 ? 1.431 16.048 -32.590 1.00 58.15 251 GLU B CA 1
ATOM 3398 C C . GLU B 1 240 ? 2.151 15.075 -31.672 1.00 59.98 251 GLU B C 1
ATOM 3399 O O . GLU B 1 240 ? 3.037 14.374 -32.101 1.00 62.42 251 GLU B O 1
ATOM 3405 N N . ARG B 1 241 ? 1.774 15.026 -30.410 1.00 59.55 252 ARG B N 1
ATOM 3406 C CA . ARG B 1 241 ? 2.448 14.149 -29.489 1.00 62.11 252 ARG B CA 1
ATOM 3407 C C . ARG B 1 241 ? 2.357 12.730 -29.979 1.00 60.50 252 ARG B C 1
ATOM 3408 O O . ARG B 1 241 ? 3.305 11.974 -29.898 1.00 63.67 252 ARG B O 1
ATOM 3416 N N . MET B 1 242 ? 1.202 12.350 -30.485 1.00 56.15 253 MET B N 1
ATOM 3417 C CA . MET B 1 242 ? 1.009 10.971 -30.856 1.00 55.00 253 MET B CA 1
ATOM 3418 C C . MET B 1 242 ? 1.944 10.644 -32.022 1.00 57.04 253 MET B C 1
ATOM 3419 O O . MET B 1 242 ? 2.673 9.656 -31.994 1.00 59.43 253 MET B O 1
ATOM 3424 N N . ILE B 1 243 ? 1.929 11.491 -33.046 1.00 56.66 254 ILE B N 1
ATOM 3425 C CA . ILE B 1 243 ? 2.761 11.278 -34.221 1.00 58.88 254 ILE B CA 1
ATOM 3426 C C . ILE B 1 243 ? 4.179 11.075 -33.763 1.00 63.88 254 ILE B C 1
ATOM 3427 O O . ILE B 1 243 ? 4.879 10.187 -34.235 1.00 66.18 254 ILE B O 1
ATOM 3432 N N . GLN B 1 244 ? 4.574 11.889 -32.802 1.00 65.96 255 GLN B N 1
ATOM 3433 C CA . GLN B 1 244 ? 5.914 11.855 -32.242 1.00 71.79 255 GLN B CA 1
ATOM 3434 C C . GLN B 1 244 ? 6.238 10.606 -31.428 1.00 73.39 255 GLN B C 1
ATOM 3435 O O . GLN B 1 244 ? 7.376 10.156 -31.389 1.00 78.25 255 GLN B O 1
ATOM 3441 N N . GLU B 1 245 ? 5.246 10.074 -30.733 1.00 70.12 256 GLU B N 1
ATOM 3442 C CA . GLU B 1 245 ? 5.430 8.838 -29.997 1.00 71.59 256 GLU B CA 1
ATOM 3443 C C . GLU B 1 245 ? 5.621 7.719 -30.995 1.00 71.41 256 GLU B C 1
ATOM 3444 O O . GLU B 1 245 ? 6.582 6.967 -30.923 1.00 75.91 256 GLU B O 1
ATOM 3450 N N . LEU B 1 246 ? 4.698 7.613 -31.937 1.00 66.78 257 LEU B N 1
ATOM 3451 C CA . LEU B 1 246 ? 4.748 6.523 -32.876 1.00 66.77 257 LEU B CA 1
ATOM 3452 C C . LEU B 1 246 ? 6.119 6.491 -33.532 1.00 71.86 257 LEU B C 1
ATOM 3453 O O . LEU B 1 246 ? 6.731 5.433 -33.683 1.00 74.76 257 LEU B O 1
ATOM 3458 N N . ALA B 1 247 ? 6.607 7.662 -33.907 1.00 73.35 258 ALA B N 1
ATOM 3459 C CA . ALA B 1 247 ? 7.943 7.748 -34.427 1.00 78.91 258 ALA B CA 1
ATOM 3460 C C . ALA B 1 247 ? 8.900 7.092 -33.439 1.00 83.88 258 ALA B C 1
ATOM 3461 O O . ALA B 1 247 ? 9.615 6.157 -33.789 1.00 87.54 258 ALA B O 1
ATOM 3463 N N . ASN B 1 248 ? 8.919 7.573 -32.204 1.00 84.64 259 ASN B N 1
ATOM 3464 C CA . ASN B 1 248 ? 9.903 7.086 -31.254 1.00 90.37 259 ASN B CA 1
ATOM 3465 C C . ASN B 1 248 ? 9.849 5.587 -31.146 1.00 90.86 259 ASN B C 1
ATOM 3466 O O . ASN B 1 248 ? 10.876 4.932 -30.996 1.00 96.54 259 ASN B O 1
ATOM 3471 N N . TYR B 1 249 ? 8.641 5.049 -31.238 1.00 85.43 260 TYR B N 1
ATOM 3472 C CA . TYR B 1 249 ? 8.442 3.609 -31.123 1.00 85.95 260 TYR B CA 1
ATOM 3473 C C . TYR B 1 249 ? 8.667 2.882 -32.436 1.00 86.33 260 TYR B C 1
ATOM 3474 O O . TYR B 1 249 ? 8.694 1.653 -32.487 1.00 87.67 260 TYR B O 1
ATOM 3483 N N . GLY B 1 250 ? 8.855 3.664 -33.491 1.00 85.77 261 GLY B N 1
ATOM 3484 C CA . GLY B 1 250 ? 9.078 3.121 -34.816 1.00 86.49 261 GLY B CA 1
ATOM 3485 C C . GLY B 1 250 ? 7.824 2.501 -35.384 1.00 81.23 261 GLY B C 1
ATOM 3486 O O . GLY B 1 250 ? 7.886 1.541 -36.145 1.00 82.52 261 GLY B O 1
ATOM 3487 N N . ILE B 1 251 ? 6.673 3.038 -35.011 1.00 75.89 262 ILE B N 1
ATOM 3488 C CA . ILE B 1 251 ? 5.435 2.569 -35.600 1.00 71.26 262 ILE B CA 1
ATOM 3489 C C . ILE B 1 251 ? 5.022 3.520 -36.693 1.00 68.74 262 ILE B C 1
ATOM 3490 O O . ILE B 1 251 ? 5.087 4.730 -36.534 1.00 68.20 262 ILE B O 1
ATOM 3495 N N . ASP B 1 252 ? 4.624 2.967 -37.822 1.00 68.08 263 ASP B N 1
ATOM 3496 C CA . ASP B 1 252 ? 4.338 3.781 -38.980 1.00 67.09 263 ASP B CA 1
ATOM 3497 C C . ASP B 1 252 ? 3.031 4.551 -38.881 1.00 62.13 263 ASP B C 1
ATOM 3498 O O . ASP B 1 252 ? 2.008 4.025 -38.444 1.00 59.02 263 ASP B O 1
ATOM 3503 N N . THR B 1 253 ? 3.048 5.794 -39.327 1.00 61.99 264 THR B N 1
ATOM 3504 C CA . THR B 1 253 ? 1.810 6.518 -39.447 1.00 57.77 264 THR B CA 1
ATOM 3505 C C . THR B 1 253 ? 1.943 7.521 -40.557 1.00 59.24 264 THR B C 1
ATOM 3506 O O . THR B 1 253 ? 2.964 8.196 -40.693 1.00 62.60 264 THR B O 1
ATOM 3510 N N . HIS B 1 254 ? 0.907 7.605 -41.374 1.00 57.25 265 HIS B N 1
ATOM 3511 C CA . HIS B 1 254 ? 0.962 8.510 -42.507 1.00 59.16 265 HIS B CA 1
ATOM 3512 C C . HIS B 1 254 ? -0.410 9.058 -42.947 1.00 56.28 265 HIS B C 1
ATOM 3513 O O . HIS B 1 254 ? -0.575 9.501 -44.100 1.00 58.32 265 HIS B O 1
ATOM 3520 N N . CYS B 1 255 ? -1.376 9.050 -42.029 1.00 52.04 266 CYS B N 1
ATOM 3521 C CA . CYS B 1 255 ? -2.691 9.565 -42.341 1.00 49.44 266 CYS B CA 1
ATOM 3522 C C . CYS B 1 255 ? -3.260 10.355 -41.226 1.00 46.80 266 CYS B C 1
ATOM 3523 O O . CYS B 1 255 ? -3.366 9.875 -40.100 1.00 45.21 266 CYS B O 1
ATOM 3526 N N . ILE B 1 256 ? -3.695 11.559 -41.548 1.00 46.91 267 ILE B N 1
ATOM 3527 C CA . ILE B 1 256 ? -4.456 12.332 -40.591 1.00 44.12 267 ILE B CA 1
ATOM 3528 C C . ILE B 1 256 ? -5.830 12.565 -41.171 1.00 42.74 267 ILE B C 1
ATOM 3529 O O . ILE B 1 256 ? -5.978 12.871 -42.363 1.00 44.59 267 ILE B O 1
ATOM 3534 N N . VAL B 1 257 ? -6.835 12.344 -40.337 1.00 39.95 268 VAL B N 1
ATOM 3535 C CA . VAL B 1 257 ? -8.201 12.640 -40.705 1.00 39.09 268 VAL B CA 1
ATOM 3536 C C . VAL B 1 257 ? -8.614 13.845 -39.879 1.00 38.32 268 VAL B C 1
ATOM 3537 O O . VAL B 1 257 ? -8.697 13.781 -38.643 1.00 36.74 268 VAL B O 1
ATOM 3541 N N . VAL B 1 258 ? -8.829 14.963 -40.552 1.00 39.85 269 VAL B N 1
ATOM 3542 C CA . VAL B 1 258 ? -9.286 16.134 -39.841 1.00 39.71 269 VAL B CA 1
ATOM 3543 C C . VAL B 1 258 ? -10.785 16.177 -39.973 1.00 38.89 269 VAL B C 1
ATOM 3544 O O . VAL B 1 258 ? -11.306 16.460 -41.043 1.00 40.61 269 VAL B O 1
ATOM 3548 N N . ASN B 1 259 ? -11.469 15.904 -38.871 1.00 36.87 270 ASN B N 1
ATOM 3549 C CA . ASN B 1 259 ? -12.894 15.697 -38.892 1.00 36.10 270 ASN B CA 1
ATOM 3550 C C . ASN B 1 259 ? -13.683 16.922 -38.464 1.00 36.94 270 ASN B C 1
ATOM 3551 O O . ASN B 1 259 ? -13.118 17.899 -37.983 1.00 37.94 270 ASN B O 1
ATOM 3556 N N . GLN B 1 260 ? -14.996 16.856 -38.640 1.00 37.23 271 GLN B N 1
ATOM 3557 C CA . GLN B 1 260 ? -15.911 17.902 -38.212 1.00 38.13 271 GLN B CA 1
ATOM 3558 C C . GLN B 1 260 ? -15.583 19.294 -38.720 1.00 40.42 271 GLN B C 1
ATOM 3559 O O . GLN B 1 260 ? -15.811 20.265 -38.020 1.00 41.31 271 GLN B O 1
ATOM 3565 N N . LEU B 1 261 ? -15.072 19.397 -39.942 1.00 42.13 272 LEU B N 1
ATOM 3566 C CA . LEU B 1 261 ? -14.858 20.706 -40.558 1.00 45.21 272 LEU B CA 1
ATOM 3567 C C . LEU B 1 261 ? -16.182 21.383 -40.950 1.00 47.54 272 LEU B C 1
ATOM 3568 O O . LEU B 1 261 ? -17.039 20.784 -41.587 1.00 48.14 272 LEU B O 1
ATOM 3573 N N . LEU B 1 262 ? -16.363 22.622 -40.538 1.00 49.11 273 LEU B N 1
ATOM 3574 C CA . LEU B 1 262 ? -17.537 23.335 -40.933 1.00 52.19 273 LEU B CA 1
ATOM 3575 C C . LEU B 1 262 ? -17.166 24.041 -42.229 1.00 56.32 273 LEU B C 1
ATOM 3576 O O . LEU B 1 262 ? -16.260 24.873 -42.255 1.00 57.91 273 LEU B O 1
ATOM 3581 N N . PHE B 1 263 ? -17.832 23.672 -43.316 1.00 58.50 274 PHE B N 1
ATOM 3582 C CA . PHE B 1 263 ? -17.709 24.410 -44.557 1.00 63.26 274 PHE B CA 1
ATOM 3583 C C . PHE B 1 263 ? -18.962 25.290 -44.702 1.00 67.09 274 PHE B C 1
ATOM 3584 O O . PHE B 1 263 ? -20.041 24.775 -44.997 1.00 68.15 274 PHE B O 1
ATOM 3592 N N . PRO B 1 264 ? -18.848 26.617 -44.514 1.00 69.81 275 PRO B N 1
ATOM 3593 C CA . PRO B 1 264 ? -20.081 27.359 -44.753 1.00 73.80 275 PRO B CA 1
ATOM 3594 C C . PRO B 1 264 ? -20.562 27.087 -46.162 1.00 78.07 275 PRO B C 1
ATOM 3595 O O . PRO B 1 264 ? -19.755 26.739 -47.034 1.00 78.96 275 PRO B O 1
ATOM 3599 N N . LYS B 1 265 ? -21.862 27.235 -46.391 1.00 81.28 276 LYS B N 1
ATOM 3600 C CA . LYS B 1 265 ? -22.383 27.175 -47.765 1.00 86.77 276 LYS B CA 1
ATOM 3601 C C . LYS B 1 265 ? -22.112 28.465 -48.520 1.00 92.91 276 LYS B C 1
ATOM 3602 O O . LYS B 1 265 ? -22.261 29.568 -47.983 1.00 94.64 276 LYS B O 1
ATOM 3608 N N . PRO B 1 266 ? -21.735 28.317 -49.788 1.00 96.82 277 PRO B N 1
ATOM 3609 C CA . PRO B 1 266 ? -21.207 29.362 -50.655 1.00 102.95 277 PRO B CA 1
ATOM 3610 C C . PRO B 1 266 ? -22.258 30.417 -50.900 1.00 109.18 277 PRO B C 1
ATOM 3611 O O . PRO B 1 266 ? -23.389 30.084 -51.273 1.00 111.60 277 PRO B O 1
ATOM 3615 N N . GLY B 1 267 ? -21.880 31.683 -50.700 1.00 112.33 278 GLY B N 1
ATOM 3616 C CA . GLY B 1 267 ? -22.739 32.827 -50.886 1.00 118.99 278 GLY B CA 1
ATOM 3617 C C . GLY B 1 267 ? -23.568 33.028 -49.614 1.00 115.83 278 GLY B C 1
ATOM 3618 O O . GLY B 1 267 ? -24.245 34.036 -49.448 1.00 120.32 278 GLY B O 1
ATOM 3619 N N . SER B 1 268 ? -23.507 32.046 -48.719 1.00 108.58 279 SER B N 1
ATOM 3620 C CA . SER B 1 268 ? -24.215 32.122 -47.424 1.00 105.43 279 SER B CA 1
ATOM 3621 C C . SER B 1 268 ? -23.336 32.924 -46.498 1.00 103.33 279 SER B C 1
ATOM 3622 O O . SER B 1 268 ? -22.212 32.523 -46.196 1.00 98.95 279 SER B O 1
ATOM 3625 N N . ASP B 1 269 ? -23.839 34.061 -46.046 1.00 106.85 280 ASP B N 1
ATOM 3626 C CA . ASP B 1 269 ? -23.097 34.850 -45.099 1.00 105.43 280 ASP B CA 1
ATOM 3627 C C . ASP B 1 269 ? -23.691 34.604 -43.711 1.00 101.22 280 ASP B C 1
ATOM 3628 O O . ASP B 1 269 ? -24.875 34.836 -43.475 1.00 103.76 280 ASP B O 1
ATOM 3633 N N . CYS B 1 270 ? -22.853 34.133 -42.802 1.00 95.26 281 CYS B N 1
ATOM 3634 C CA . CYS B 1 270 ? -23.246 33.856 -41.442 1.00 91.33 281 CYS B CA 1
ATOM 3635 C C . CYS B 1 270 ? -22.148 34.363 -40.555 1.00 89.72 281 CYS B C 1
ATOM 3636 O O . CYS B 1 270 ? -20.986 34.051 -40.778 1.00 87.57 281 CYS B O 1
ATOM 3639 N N . GLU B 1 271 ? -22.451 35.104 -39.516 1.00 90.90 282 GLU B N 1
ATOM 3640 C CA . GLU B 1 271 ? -21.317 35.429 -38.697 1.00 89.27 282 GLU B CA 1
ATOM 3641 C C . GLU B 1 271 ? -20.699 34.195 -38.110 1.00 82.77 282 GLU B C 1
ATOM 3642 O O . GLU B 1 271 ? -19.515 33.922 -38.325 1.00 80.97 282 GLU B O 1
ATOM 3648 N N . GLN B 1 272 ? -21.500 33.437 -37.370 1.00 79.92 283 GLN B N 1
ATOM 3649 C CA . GLN B 1 272 ? -20.963 32.263 -36.685 1.00 74.16 283 GLN B CA 1
ATOM 3650 C C . GLN B 1 272 ? -20.327 31.366 -37.696 1.00 71.61 283 GLN B C 1
ATOM 3651 O O . GLN B 1 272 ? -19.138 31.078 -37.638 1.00 69.57 283 GLN B O 1
ATOM 3657 N N . CYS B 1 273 ? -21.144 30.891 -38.619 1.00 72.38 284 CYS B N 1
ATOM 3658 C CA . CYS B 1 273 ? -20.631 30.064 -39.684 1.00 70.67 284 CYS B CA 1
ATOM 3659 C C . CYS B 1 273 ? -19.309 30.580 -40.275 1.00 72.04 284 CYS B C 1
ATOM 3660 O O . CYS B 1 273 ? -18.324 29.848 -40.338 1.00 68.80 284 CYS B O 1
ATOM 3663 N N . THR B 1 274 ? -19.276 31.842 -40.690 1.00 77.14 285 THR B N 1
ATOM 3664 C CA . THR B 1 274 ? -18.053 32.382 -41.262 1.00 79.41 285 THR B CA 1
ATOM 3665 C C . THR B 1 274 ? -16.909 32.329 -40.274 1.00 76.56 285 THR B C 1
ATOM 3666 O O . THR B 1 274 ? -15.888 31.695 -40.536 1.00 74.66 285 THR B O 1
ATOM 3670 N N . ALA B 1 275 ? -17.086 33.017 -39.148 1.00 76.95 286 ALA B N 1
ATOM 3671 C CA . ALA B 1 275 ? -16.069 33.117 -38.109 1.00 75.23 286 ALA B CA 1
ATOM 3672 C C . ALA B 1 275 ? -15.546 31.751 -37.697 1.00 69.63 286 ALA B C 1
ATOM 3673 O O . ALA B 1 275 ? -14.395 31.585 -37.286 1.00 68.53 286 ALA B O 1
ATOM 3675 N N . ARG B 1 276 ? -16.412 30.765 -37.805 1.00 66.60 287 ARG B N 1
ATOM 3676 C CA . ARG B 1 276 ? -16.069 29.450 -37.361 1.00 61.81 287 ARG B CA 1
ATOM 3677 C C . ARG B 1 276 ? -15.126 28.799 -38.322 1.00 61.08 287 ARG B C 1
ATOM 3678 O O . ARG B 1 276 ? -14.165 28.145 -37.938 1.00 58.83 287 ARG B O 1
ATOM 3686 N N . ARG B 1 277 ? -15.427 28.972 -39.594 1.00 63.68 288 ARG B N 1
ATOM 3687 C CA . ARG B 1 277 ? -14.587 28.457 -40.632 1.00 63.70 288 ARG B CA 1
ATOM 3688 C C . ARG B 1 277 ? -13.305 29.239 -40.600 1.00 66.21 288 ARG B C 1
ATOM 3689 O O . ARG B 1 277 ? -12.257 28.739 -40.958 1.00 65.95 288 ARG B O 1
ATOM 3697 N N . ARG B 1 278 ? -13.380 30.475 -40.149 1.00 69.29 289 ARG B N 1
ATOM 3698 C CA . ARG B 1 278 ? -12.193 31.271 -40.100 1.00 72.55 289 ARG B CA 1
ATOM 3699 C C . ARG B 1 278 ? -11.198 30.632 -39.148 1.00 69.40 289 ARG B C 1
ATOM 3700 O O . ARG B 1 278 ? -10.038 30.446 -39.511 1.00 70.39 289 ARG B O 1
ATOM 3708 N N . MET B 1 279 ? -11.658 30.264 -37.948 1.00 66.11 290 MET B N 1
ATOM 3709 C CA . MET B 1 279 ? -10.759 29.762 -36.895 1.00 63.89 290 MET B CA 1
ATOM 3710 C C . MET B 1 279 ? -10.202 28.380 -37.209 1.00 60.32 290 MET B C 1
ATOM 3711 O O . MET B 1 279 ? -9.009 28.130 -37.053 1.00 60.66 290 MET B O 1
ATOM 3716 N N . GLN B 1 280 ? -11.071 27.487 -37.658 1.00 57.52 291 GLN B N 1
ATOM 3717 C CA . GLN B 1 280 ? -10.639 26.165 -38.085 1.00 54.89 291 GLN B CA 1
ATOM 3718 C C . GLN B 1 280 ? -9.617 26.254 -39.210 1.00 57.69 291 GLN B C 1
ATOM 3719 O O . GLN B 1 280 ? -8.679 25.465 -39.274 1.00 56.76 291 GLN B O 1
ATOM 3725 N N . LYS B 1 281 ? -9.810 27.202 -40.114 1.00 61.66 292 LYS B N 1
ATOM 3726 C CA . LYS B 1 281 ? -8.985 27.247 -41.303 1.00 64.97 292 LYS B CA 1
ATOM 3727 C C . LYS B 1 281 ? -7.576 27.584 -40.880 1.00 66.99 292 LYS B C 1
ATOM 3728 O O . LYS B 1 281 ? -6.608 27.130 -41.487 1.00 68.47 292 LYS B O 1
ATOM 3734 N N . LYS B 1 282 ? -7.466 28.361 -39.813 1.00 67.37 293 LYS B N 1
ATOM 3735 C CA . LYS B 1 282 ? -6.168 28.677 -39.271 1.00 69.78 293 LYS B CA 1
ATOM 3736 C C . LYS B 1 282 ? -5.481 27.445 -38.693 1.00 66.35 293 LYS B C 1
ATOM 3737 O O . LYS B 1 282 ? -4.260 27.395 -38.620 1.00 68.79 293 LYS B O 1
ATOM 3743 N N . TYR B 1 283 ? -6.252 26.449 -38.273 1.00 61.52 294 TYR B N 1
ATOM 3744 C CA . TYR B 1 283 ? -5.647 25.186 -37.832 1.00 58.63 294 TYR B CA 1
ATOM 3745 C C . TYR B 1 283 ? -5.265 24.345 -39.038 1.00 58.79 294 TYR B C 1
ATOM 3746 O O . TYR B 1 283 ? -4.104 23.970 -39.207 1.00 60.65 294 TYR B O 1
ATOM 3755 N N . LEU B 1 284 ? -6.253 24.061 -39.877 1.00 57.52 295 LEU B N 1
ATOM 3756 C CA . LEU B 1 284 ? -6.038 23.361 -41.136 1.00 58.41 295 LEU B CA 1
ATOM 3757 C C . LEU B 1 284 ? -4.765 23.771 -41.873 1.00 63.21 295 LEU B C 1
ATOM 3758 O O . LEU B 1 284 ? -3.873 22.956 -42.138 1.00 63.48 295 LEU B O 1
ATOM 3763 N N . ASP B 1 285 ? -4.706 25.041 -42.230 1.00 67.25 296 ASP B N 1
ATOM 3764 C CA . ASP B 1 285 ? -3.516 25.577 -42.823 1.00 72.82 296 ASP B CA 1
ATOM 3765 C C . ASP B 1 285 ? -2.271 24.988 -42.174 1.00 72.77 296 ASP B C 1
ATOM 3766 O O . ASP B 1 285 ? -1.364 24.497 -42.857 1.00 75.23 296 ASP B O 1
ATOM 3771 N N . GLN B 1 286 ? -2.241 25.037 -40.848 1.00 70.35 297 GLN B N 1
ATOM 3772 C CA . GLN B 1 286 ? -1.078 24.587 -40.101 1.00 71.11 297 GLN B CA 1
ATOM 3773 C C . GLN B 1 286 ? -0.900 23.092 -40.221 1.00 68.06 297 GLN B C 1
ATOM 3774 O O . GLN B 1 286 ? 0.201 22.592 -40.431 1.00 70.69 297 GLN B O 1
ATOM 3780 N N . ILE B 1 287 ? -1.985 22.360 -40.117 1.00 63.12 298 ILE B N 1
ATOM 3781 C CA . ILE B 1 287 ? -1.856 20.938 -40.270 1.00 60.72 298 ILE B CA 1
ATOM 3782 C C . ILE B 1 287 ? -1.169 20.566 -41.586 1.00 64.12 298 ILE B C 1
ATOM 3783 O O . ILE B 1 287 ? -0.305 19.694 -41.628 1.00 65.00 298 ILE B O 1
ATOM 3788 N N . GLU B 1 288 ? -1.536 21.232 -42.667 1.00 66.65 299 GLU B N 1
ATOM 3789 C CA . GLU B 1 288 ? -0.978 20.849 -43.943 1.00 70.27 299 GLU B CA 1
ATOM 3790 C C . GLU B 1 288 ? 0.441 21.355 -44.078 1.00 75.89 299 GLU B C 1
ATOM 3791 O O . GLU B 1 288 ? 1.281 20.719 -44.707 1.00 78.84 299 GLU B O 1
ATOM 3797 N N . GLU B 1 289 ? 0.714 22.512 -43.508 1.00 78.06 300 GLU B N 1
ATOM 3798 C CA . GLU B 1 289 ? 2.030 23.063 -43.671 1.00 84.12 300 GLU B CA 1
ATOM 3799 C C . GLU B 1 289 ? 3.006 22.147 -42.990 1.00 83.68 300 GLU B C 1
ATOM 3800 O O . GLU B 1 289 ? 4.175 22.118 -43.325 1.00 88.85 300 GLU B O 1
ATOM 3806 N N . LEU B 1 290 ? 2.507 21.364 -42.052 1.00 78.15 301 LEU B N 1
ATOM 3807 C CA . LEU B 1 290 ? 3.371 20.531 -41.240 1.00 78.09 301 LEU B CA 1
ATOM 3808 C C . LEU B 1 290 ? 3.453 19.066 -41.665 1.00 76.21 301 LEU B C 1
ATOM 3809 O O . LEU B 1 290 ? 4.477 18.409 -41.470 1.00 78.61 301 LEU B O 1
ATOM 3814 N N . TYR B 1 291 ? 2.376 18.549 -42.234 1.00 72.32 302 TYR B N 1
ATOM 3815 C CA . TYR B 1 291 ? 2.290 17.122 -42.470 1.00 70.18 302 TYR B CA 1
ATOM 3816 C C . TYR B 1 291 ? 1.974 16.867 -43.937 1.00 71.76 302 TYR B C 1
ATOM 3817 O O . TYR B 1 291 ? 2.000 15.738 -44.427 1.00 71.29 302 TYR B O 1
ATOM 3826 N N . ASP B 1 292 ? 1.661 17.954 -44.617 1.00 74.01 303 ASP B N 1
ATOM 3827 C CA . ASP B 1 292 ? 1.467 17.985 -46.046 1.00 77.22 303 ASP B CA 1
ATOM 3828 C C . ASP B 1 292 ? 2.223 16.938 -46.841 1.00 80.16 303 ASP B C 1
ATOM 3829 O O . ASP B 1 292 ? 1.679 16.321 -47.756 1.00 80.20 303 ASP B O 1
ATOM 3834 N N . GLU B 1 293 ? 3.502 16.779 -46.535 1.00 83.43 304 GLU B N 1
ATOM 3835 C CA . GLU B 1 293 ? 4.366 16.017 -47.411 1.00 87.85 304 GLU B CA 1
ATOM 3836 C C . GLU B 1 293 ? 4.610 14.587 -46.992 1.00 85.54 304 GLU B C 1
ATOM 3837 O O . GLU B 1 293 ? 5.110 13.794 -47.776 1.00 89.07 304 GLU B O 1
ATOM 3843 N N . GLU B 1 294 ? 4.267 14.226 -45.773 1.00 80.47 305 GLU B N 1
ATOM 3844 C CA . GLU B 1 294 ? 4.369 12.818 -45.434 1.00 78.57 305 GLU B CA 1
ATOM 3845 C C . GLU B 1 294 ? 3.131 12.269 -44.739 1.00 72.09 305 GLU B C 1
ATOM 3846 O O . GLU B 1 294 ? 3.196 11.248 -44.042 1.00 70.13 305 GLU B O 1
ATOM 3852 N N . PHE B 1 295 ? 2.008 12.952 -44.927 1.00 69.29 306 PHE B N 1
ATOM 3853 C CA . PHE B 1 295 ? 0.733 12.439 -44.474 1.00 63.67 306 PHE B CA 1
ATOM 3854 C C . PHE B 1 295 ? -0.344 12.686 -45.505 1.00 63.15 306 PHE B C 1
ATOM 3855 O O . PHE B 1 295 ? -0.404 13.743 -46.128 1.00 65.57 306 PHE B O 1
ATOM 3863 N N . ASN B 1 296 ? -1.192 11.694 -45.697 1.00 60.54 307 ASN B N 1
ATOM 3864 C CA . ASN B 1 296 ? -2.435 11.959 -46.362 1.00 59.62 307 ASN B CA 1
ATOM 3865 C C . ASN B 1 296 ? -3.327 12.709 -45.381 1.00 55.91 307 ASN B C 1
ATOM 3866 O O . ASN B 1 296 ? -3.680 12.183 -44.303 1.00 52.41 307 ASN B O 1
ATOM 3871 N N . VAL B 1 297 ? -3.683 13.940 -45.736 1.00 57.00 308 VAL B N 1
ATOM 3872 C CA . VAL B 1 297 ? -4.520 14.734 -44.852 1.00 53.91 308 VAL B CA 1
ATOM 3873 C C . VAL B 1 297 ? -5.981 14.825 -45.320 1.00 52.57 308 VAL B C 1
ATOM 3874 O O . VAL B 1 297 ? -6.355 15.744 -46.031 1.00 54.95 308 VAL B O 1
ATOM 3878 N N . VAL B 1 298 ? -6.805 13.860 -44.926 1.00 49.36 309 VAL B N 1
ATOM 3879 C CA . VAL B 1 298 ? -8.200 13.856 -45.351 1.00 49.05 309 VAL B CA 1
ATOM 3880 C C . VAL B 1 298 ? -8.959 14.949 -44.627 1.00 47.90 309 VAL B C 1
ATOM 3881 O O . VAL B 1 298 ? -8.544 15.384 -43.556 1.00 46.72 309 VAL B O 1
ATOM 3885 N N . LYS B 1 299 ? -10.094 15.376 -45.166 1.00 48.70 310 LYS B N 1
ATOM 3886 C CA . LYS B 1 299 ? -10.823 16.454 -44.522 1.00 47.55 310 LYS B CA 1
ATOM 3887 C C . LYS B 1 299 ? -12.314 16.203 -44.503 1.00 46.63 310 LYS B C 1
ATOM 3888 O O . LYS B 1 299 ? -12.990 16.578 -45.425 1.00 49.87 310 LYS B O 1
ATOM 3894 N N . MET B 1 300 ? -12.836 15.573 -43.464 1.00 43.45 311 MET B N 1
ATOM 3895 C CA . MET B 1 300 ? -14.275 15.290 -43.383 1.00 43.09 311 MET B CA 1
ATOM 3896 C C . MET B 1 300 ? -15.117 16.468 -42.909 1.00 43.59 311 MET B C 1
ATOM 3897 O O . MET B 1 300 ? -14.784 17.124 -41.924 1.00 42.32 311 MET B O 1
ATOM 3902 N N . PRO B 1 301 ? -16.242 16.722 -43.589 1.00 45.96 312 PRO B N 1
ATOM 3903 C CA . PRO B 1 301 ? -17.115 17.821 -43.211 1.00 46.98 312 PRO B CA 1
ATOM 3904 C C . PRO B 1 301 ? -17.996 17.463 -42.042 1.00 44.75 312 PRO B C 1
ATOM 3905 O O . PRO B 1 301 ? -18.370 16.307 -41.868 1.00 43.52 312 PRO B O 1
ATOM 3909 N N . LEU B 1 302 ? -18.340 18.468 -41.259 1.00 44.86 313 LEU B N 1
ATOM 3910 C CA . LEU B 1 302 ? -19.234 18.292 -40.148 1.00 43.80 313 LEU B CA 1
ATOM 3911 C C . LEU B 1 302 ? -20.653 18.157 -40.658 1.00 46.22 313 LEU B C 1
ATOM 3912 O O . LEU B 1 302 ? -21.137 19.051 -41.309 1.00 49.08 313 LEU B O 1
ATOM 3917 N N . LEU B 1 303 ? -21.331 17.057 -40.365 1.00 45.74 314 LEU B N 1
ATOM 3918 C CA . LEU B 1 303 ? -22.712 16.884 -40.853 1.00 49.17 314 LEU B CA 1
ATOM 3919 C C . LEU B 1 303 ? -23.773 17.331 -39.845 1.00 50.23 314 LEU B C 1
ATOM 3920 O O . LEU B 1 303 ? -23.542 17.343 -38.653 1.00 48.44 314 LEU B O 1
ATOM 3925 N N . VAL B 1 304 ? -24.950 17.688 -40.320 1.00 53.97 315 VAL B N 1
ATOM 3926 C CA . VAL B 1 304 ? -25.975 18.139 -39.409 1.00 55.66 315 VAL B CA 1
ATOM 3927 C C . VAL B 1 304 ? -26.470 17.031 -38.496 1.00 55.00 315 VAL B C 1
ATOM 3928 O O . VAL B 1 304 ? -26.790 17.286 -37.353 1.00 55.42 315 VAL B O 1
ATOM 3932 N N . GLU B 1 305 ? -26.551 15.797 -38.961 1.00 54.96 316 GLU B N 1
ATOM 3933 C CA . GLU B 1 305 ? -26.950 14.747 -38.036 1.00 54.46 316 GLU B CA 1
ATOM 3934 C C . GLU B 1 305 ? -25.773 13.849 -37.660 1.00 50.60 316 GLU B C 1
ATOM 3935 O O . GLU B 1 305 ? -24.712 13.870 -38.303 1.00 48.44 316 GLU B O 1
ATOM 3941 N N . GLU B 1 306 ? -25.916 13.097 -36.582 1.00 49.98 317 GLU B N 1
ATOM 3942 C CA . GLU B 1 306 ? -24.833 12.197 -36.246 1.00 46.96 317 GLU B CA 1
ATOM 3943 C C . GLU B 1 306 ? -24.706 11.266 -37.438 1.00 47.48 317 GLU B C 1
ATOM 3944 O O . GLU B 1 306 ? -25.654 11.077 -38.221 1.00 50.84 317 GLU B O 1
ATOM 3950 N N . VAL B 1 307 ? -23.528 10.688 -37.577 1.00 44.75 318 VAL B N 1
ATOM 3951 C CA . VAL B 1 307 ? -23.311 9.634 -38.548 1.00 45.39 318 VAL B CA 1
ATOM 3952 C C . VAL B 1 307 ? -23.592 8.240 -37.947 1.00 46.26 318 VAL B C 1
ATOM 3953 O O . VAL B 1 307 ? -22.705 7.637 -37.350 1.00 44.44 318 VAL B O 1
ATOM 3957 N N . ARG B 1 308 ? -24.823 7.743 -38.113 1.00 49.66 319 ARG B N 1
ATOM 3958 C CA . ARG B 1 308 ? -25.218 6.419 -37.617 1.00 51.41 319 ARG B CA 1
ATOM 3959 C C . ARG B 1 308 ? -25.911 5.508 -38.644 1.00 55.09 319 ARG B C 1
ATOM 3960 O O . ARG B 1 308 ? -26.577 5.953 -39.587 1.00 57.38 319 ARG B O 1
ATOM 3968 N N . GLY B 1 309 ? -25.799 4.209 -38.420 1.00 56.10 320 GLY B N 1
ATOM 3969 C CA . GLY B 1 309 ? -26.497 3.268 -39.257 1.00 60.10 320 GLY B CA 1
ATOM 3970 C C . GLY B 1 309 ? -25.715 2.997 -40.513 1.00 59.42 320 GLY B C 1
ATOM 3971 O O . GLY B 1 309 ? -24.893 3.809 -40.938 1.00 56.35 320 GLY B O 1
ATOM 3972 N N . LYS B 1 310 ? -25.976 1.843 -41.109 1.00 62.74 321 LYS B N 1
ATOM 3973 C CA . LYS B 1 310 ? -25.205 1.435 -42.248 1.00 62.75 321 LYS B CA 1
ATOM 3974 C C . LYS B 1 310 ? -25.193 2.546 -43.286 1.00 62.77 321 LYS B C 1
ATOM 3975 O O . LYS B 1 310 ? -24.135 2.944 -43.779 1.00 60.41 321 LYS B O 1
ATOM 3981 N N . GLU B 1 311 ? -26.366 3.069 -43.606 1.00 65.97 322 GLU B N 1
ATOM 3982 C CA . GLU B 1 311 ? -26.457 4.037 -44.676 1.00 67.19 322 GLU B CA 1
ATOM 3983 C C . GLU B 1 311 ? -25.591 5.250 -44.501 1.00 63.11 322 GLU B C 1
ATOM 3984 O O . GLU B 1 311 ? -24.660 5.506 -45.267 1.00 62.07 322 GLU B O 1
ATOM 3990 N N . ARG B 1 312 ? -25.930 6.040 -43.503 1.00 61.40 323 ARG B N 1
ATOM 3991 C CA . ARG B 1 312 ? -25.199 7.262 -43.313 1.00 57.99 323 ARG B CA 1
ATOM 3992 C C . ARG B 1 312 ? -23.705 7.004 -43.175 1.00 54.08 323 ARG B C 1
ATOM 3993 O O . ARG B 1 312 ? -22.919 7.821 -43.638 1.00 53.07 323 ARG B O 1
ATOM 4001 N N . LEU B 1 313 ? -23.293 5.888 -42.574 1.00 52.55 324 LEU B N 1
ATOM 4002 C CA . LEU B 1 313 ? -21.850 5.667 -42.418 1.00 49.30 324 LEU B CA 1
ATOM 4003 C C . LEU B 1 313 ? -21.188 5.430 -43.771 1.00 50.71 324 LEU B C 1
ATOM 4004 O O . LEU B 1 313 ? -20.090 5.931 -44.043 1.00 48.84 324 LEU B O 1
ATOM 4009 N N . GLU B 1 314 ? -21.856 4.666 -44.625 1.00 54.48 325 GLU B N 1
ATOM 4010 C CA . GLU B 1 314 ? -21.331 4.425 -45.955 1.00 56.81 325 GLU B CA 1
ATOM 4011 C C . GLU B 1 314 ? -21.136 5.710 -46.733 1.00 57.39 325 GLU B C 1
ATOM 4012 O O . GLU B 1 314 ? -20.088 5.923 -47.343 1.00 56.90 325 GLU B O 1
ATOM 4018 N N . LYS B 1 315 ? -22.151 6.562 -46.740 1.00 58.89 326 LYS B N 1
ATOM 4019 C CA . LYS B 1 315 ? -21.994 7.824 -47.419 1.00 59.99 326 LYS B CA 1
ATOM 4020 C C . LYS B 1 315 ? -20.791 8.544 -46.833 1.00 55.99 326 LYS B C 1
ATOM 4021 O O . LYS B 1 315 ? -19.830 8.854 -47.546 1.00 56.58 326 LYS B O 1
ATOM 4027 N N . PHE B 1 316 ? -20.825 8.797 -45.531 1.00 52.53 327 PHE B N 1
ATOM 4028 C CA . PHE B 1 316 ? -19.703 9.438 -44.902 1.00 48.92 327 PHE B CA 1
ATOM 4029 C C . PHE B 1 316 ? -18.408 8.830 -45.416 1.00 48.54 327 PHE B C 1
ATOM 4030 O O . PHE B 1 316 ? -17.553 9.560 -45.901 1.00 49.09 327 PHE B O 1
ATOM 4038 N N . SER B 1 317 ? -18.268 7.504 -45.342 1.00 48.39 328 SER B N 1
ATOM 4039 C CA . SER B 1 317 ? -16.996 6.844 -45.682 1.00 47.94 328 SER B CA 1
ATOM 4040 C C . SER B 1 317 ? -16.468 7.136 -47.098 1.00 50.96 328 SER B C 1
ATOM 4041 O O . SER B 1 317 ? -15.264 7.198 -47.323 1.00 50.59 328 SER B O 1
ATOM 4044 N N . GLU B 1 318 ? -17.362 7.300 -48.057 1.00 54.54 329 GLU B N 1
ATOM 4045 C CA . GLU B 1 318 ? -16.923 7.658 -49.394 1.00 58.41 329 GLU B CA 1
ATOM 4046 C C . GLU B 1 318 ? -15.980 8.868 -49.348 1.00 57.39 329 GLU B C 1
ATOM 4047 O O . GLU B 1 318 ? -15.019 8.950 -50.117 1.00 59.44 329 GLU B O 1
ATOM 4053 N N . MET B 1 319 ? -16.258 9.812 -48.456 1.00 54.58 330 MET B N 1
ATOM 4054 C CA . MET B 1 319 ? -15.480 11.044 -48.418 1.00 54.33 330 MET B CA 1
ATOM 4055 C C . MET B 1 319 ? -14.043 10.830 -47.944 1.00 52.34 330 MET B C 1
ATOM 4056 O O . MET B 1 319 ? -13.150 11.616 -48.239 1.00 53.83 330 MET B O 1
ATOM 4061 N N . LEU B 1 320 ? -13.835 9.758 -47.201 1.00 49.78 331 LEU B N 1
ATOM 4062 C CA . LEU B 1 320 ? -12.524 9.290 -46.824 1.00 48.43 331 LEU B CA 1
ATOM 4063 C C . LEU B 1 320 ? -11.682 8.957 -48.067 1.00 52.17 331 LEU B C 1
ATOM 4064 O O . LEU B 1 320 ? -10.461 9.111 -48.065 1.00 52.63 331 LEU B O 1
ATOM 4069 N N . ILE B 1 321 ? -12.331 8.453 -49.109 1.00 55.25 332 ILE B N 1
ATOM 4070 C CA . ILE B 1 321 ? -11.589 7.934 -50.249 1.00 59.27 332 ILE B CA 1
ATOM 4071 C C . ILE B 1 321 ? -11.601 8.872 -51.412 1.00 63.69 332 ILE B C 1
ATOM 4072 O O . ILE B 1 321 ? -10.659 8.923 -52.191 1.00 66.93 332 ILE B O 1
ATOM 4077 N N . LYS B 1 322 ? -12.674 9.605 -51.577 1.00 64.43 333 LYS B N 1
ATOM 4078 C CA . LYS B 1 322 ? -12.540 10.599 -52.581 1.00 68.72 333 LYS B CA 1
ATOM 4079 C C . LYS B 1 322 ? -13.023 11.934 -51.961 1.00 67.09 333 LYS B C 1
ATOM 4080 O O . LYS B 1 322 ? -14.087 12.046 -51.315 1.00 64.70 333 LYS B O 1
ATOM 4086 N N . PRO B 1 323 ? -12.102 12.901 -52.016 1.00 68.13 334 PRO B N 1
ATOM 4087 C CA . PRO B 1 323 ? -12.072 14.158 -51.295 1.00 66.32 334 PRO B CA 1
ATOM 4088 C C . PRO B 1 323 ? -13.342 14.949 -51.451 1.00 67.63 334 PRO B C 1
ATOM 4089 O O . PRO B 1 323 ? -13.865 15.153 -52.533 1.00 72.45 334 PRO B O 1
ATOM 4093 N N . PHE B 1 324 ? -13.832 15.393 -50.325 1.00 64.06 335 PHE B N 1
ATOM 4094 C CA . PHE B 1 324 ? -14.937 16.302 -50.295 1.00 65.35 335 PHE B CA 1
ATOM 4095 C C . PHE B 1 324 ? -14.422 17.651 -50.757 1.00 68.75 335 PHE B C 1
ATOM 4096 O O . PHE B 1 324 ? -13.400 18.148 -50.286 1.00 67.53 335 PHE B O 1
ATOM 4104 N N . VAL B 1 325 ? -15.114 18.260 -51.688 1.00 73.73 336 VAL B N 1
ATOM 4105 C CA . VAL B 1 325 ? -14.696 19.591 -52.070 1.00 77.87 336 VAL B CA 1
ATOM 4106 C C . VAL B 1 325 ? -15.881 20.350 -52.637 1.00 82.43 336 VAL B C 1
ATOM 4107 O O . VAL B 1 325 ? -16.220 20.180 -53.823 1.00 87.68 336 VAL B O 1
ATOM 4111 N N . PRO B 1 326 ? -16.511 21.187 -51.790 1.00 80.71 337 PRO B N 1
ATOM 4112 C CA . PRO B 1 326 ? -17.593 22.091 -52.133 1.00 85.00 337 PRO B CA 1
ATOM 4113 C C . PRO B 1 326 ? -17.028 23.493 -52.338 1.00 89.01 337 PRO B C 1
ATOM 4114 O O . PRO B 1 326 ? -16.406 24.039 -51.412 1.00 86.00 337 PRO B O 1
#

Sequence (515 aa):
SMEPTLQSILDQRSLRWIFVGGKGGVGKTTTSCSLAIQLAKVRRSVLLLSTDPAHNLSDAFSQKFGKEARLVEGFDNLYAMEIDPPGIDEAMSFAEVLKQVNSLSYETIVFDTAPTGHTLRFLQFPTVLDVMEKLDSLRVTISEVNAQFKDERLTTFVCVCIPEFLSLYETERMIQELANYGIDTHCIVVNQLLFPKPGSDCEQCTARRRMQKKYLDQIEELYDEEFNVVKMPLLVEEVRGKERLEKFSEMLIKPFVPPESMEPTLQSILDQRSLRWIFVGGKGGVGKTTTSCSLAIQLAKVRRSVLLLSTDPAHNLSDAFSQKFGKEARLVEGFDNLYAMEIDPIDEAMSFAEVLKQVNSLSYETIVFDTAPTGHTLRFLQFPTVLEMEKLDSLRVTISEVNAQFKDERLTTFVCVCIPEFLSLYETERMIQELANYGIDTHCIVVNQLLFPKPGSDCEQCTARRRMQKKYLDQIEELYDEEFNVVKMPLLVEEVRGKERLEKFSEMLIKPFVP

CATH classification: 3.40.50.300

Solvent-accessible surface area: 23871 Å² total; per-residue (Å²): 117,59,132,41,7,0,74,39,0,14,93,50,133,64,1,45,5,0,0,0,7,0,49,15,48,3,14,23,25,34,3,0,0,0,0,0,2,12,0,9,109,59,18,161,12,0,0,0,3,1,24,40,87,22,86,16,0,12,36,10,14,84,42,142,2,14,142,108,31,91,72,0,137,52,33,126,28,0,57,0,19,8,26,110,65,135,16,64,82,64,6,18,42,23,0,75,27,0,83,111,7,40,85,60,89,35,40,0,0,0,3,6,13,26,50,15,33,69,20,34,105,9,13,90,39,10,107,111,101,151,98,102,128,128,141,89,47,55,99,69,13,7,46,84,4,45,56,29,5,112,35,112,156,48,0,0,10,0,0,0,0,37,3,42,45,41,1,23,100,12,5,76,93,11,23,103,44,8,65,101,46,40,9,35,20,36,0,0,0,0,7,61,0,3,42,36,117,88,89,54,130,16,117,26,5,51,26,18,47,155,28,14,93,104,12,10,74,98,9,50,148,102,27,49,131,103,10,11,5,1,50,1,10,46,53,62,88,41,22,80,20,74,121,87,0,43,142,9,0,62,32,1,23,118,58,67,122,50,110,213,118,58,129,42,6,0,72,38,0,14,98,54,142,60,1,49,2,0,10,2,9,0,45,16,48,4,14,23,25,33,4,0,0,0,0,0,2,11,0,10,111,60,17,159,14,0,0,0,3,1,18,40,81,43,36,21,0,16,38,9,14,82,39,159,6,17,141,114,33,86,70,0,137,52,33,124,28,0,58,0,22,17,30,102,74,178,84,94,16,55,55,30,4,58,16,0,93,111,6,40,95,76,98,38,36,0,0,0,7,8,20,15,51,13,28,77,23,21,110,3,10,71,18,22,86,82,61,182,148,129,144,120,85,62,54,114,51,19,7,48,101,9,29,62,25,8,110,33,111,152,54,0,1,6,0,0,0,0,37,3,40,47,43,1,24,98,23,6,75,112,4,22,102,41,1,62,103,38,38,9,42,20,38,0,0,0,0,9,58,0,3,39,39,115,128,89,47,130,16,124,29,4,49,26,27,48,153,29,15,93,104,13,9,72,98,12,48,149,102,26,49,135,105,10,11,4,2,50,1,8,53,57,59,88,39,21,84,20,74,124,87,0,42,150,9,0,62,26,0,24,115,53,68,128,114

Organism: Chaetomium thermophilum (strain DSM 1495 / CBS 144.50 / IMI 039719) (NCBI:txid759272)

InterPro domains:
  IPR016300 Arsenical pump ATPase, ArsA/GET3 [PTHR10803] (19-335)
  IPR016300 Arsenical pump ATPase, ArsA/GET3 [TIGR00345] (31-331)
  IPR025723 ArsA/GET3, Anion-transporting ATPase-like domain [PF02374] (28-332)
  IPR027417 P-loop containing nucleoside triphosphate hydrolase [G3DSA:3.40.50.300] (2-339)
  IPR027417 P-loop containing nucleoside triphosphate hydrolase [SSF52540] (23-328)
  IPR027542 Arsenical pump ATPase, ArsA/GET3, eukaryotic [MF_03112] (14-339)

Secondary structure (DSSP, 8-state):
---SSSHHHHH-TT--EEEEE-STTSSHHHHHHHHHHHHTTSSS-EEEEE--SS-HHHHHHTS---SS-EEPTT-SSEEEEE-----HHHHHHHHHHHHHHHTSS-SEEEEE---HHHHHHHHTHHHH---HHHHHHHHHHHHHHHHHHT-TTTEEEEEEE-SSHHHHHHHHHHHHHHHHTT--EEEEEEEEE--PPTT---HHHHHHHHHHHHHHHHHHHHHTTTSEEEEEEPPSS---HHHHHHHHHHHHHS------/---SSSHHHHH-TT--EEEEE-STTS-HHHHHHHHHHHHTTSSS-EEEEE--SS-HHHHHHTS---SS-EEPTT-SSEEEEE-----TTHHHHHHHHHHHTS--SEEEEE-STTTTHHHHHHTHHHH--HHHHHHHHHHHHHHHHHH-TTTEEEEEEE-SSHHHHHHHHHHHHHHHHHT--EEEEEEEEE--PPTT---HHHHHHHHHHHHHHHHHHHHHTTTSEEEEEEPPSS---HHHHHHHHHHHHHS----

Radius of gyration: 23.37 Å; Cα contacts (8 Å, |Δi|>4): 930; chains: 2; bounding box: 52×58×64 Å

Nearest PDB structures (foldseek):
  3iqx-assembly1_B  TM=9.998E-01  e=2.428E-48  Thermochaetoides thermophila
  3iqw-assembly1_A  TM=9.887E-01  e=1.474E-48  Thermochaetoides thermophila
  3iqx-assembly1_A  TM=9.885E-01  e=1.808E-45  Thermochaetoides thermophila
  8odv-assembly1_B  TM=9.315E-01  e=4.430E-41  Thermochaetoides thermophila DSM 1495
  8odu-assembly1_B  TM=9.339E-01  e=4.480E-39  Thermochaetoides thermophila DSM 1495

B-factor: mean 57.45, std 31.79, range [9.02, 198.95]

Foldseek 3Di:
DDAQFCVVVLVLQQAAEEEEAFAPPLCRPLQLVLVQVVNLVRDQAEEEEEADPDPVNCVQAVHDAEQDWDDRPPGPGYIYHYDHFVCPCSLLRVLVVVVVVSPDDGSHYYYRYHHPVPVVVSLVELVPYVPCVVVVVRNVSVVVVLVQQQDASHYEYEYGAEQDDVGVVSVVVNVVSCVVSNGHYAEYEHDAQQDDDPPDDDPCSVVVNVSSVVRVVVVCVPRVVRHNYAYFHRDPDDQHHPVSSNVRSVCNHPPDDDPD/DDALFPVVVLVLQLAAEEEEAFDPPLCLLLQLLLVQVVNLVRDQAEEEEEADPDDCNCVQAVHDAEQDWDDRPPGPGYIYHYDYACCSCLRVLVCCVVVVPDDGSHYYYRYDHVPVVVVNLVNLVVVVVVVNVVSNVSVVVVLVQQLPASHYEYEYGAEQDDVGVVVVVVVCVSCVVSNGHYAEYEHEAQQDDDPPDDDPCSVVVNVSSVVSVVVVCVPRVPRHNNAYFHRDPDDQHHPVSSNVSSVCNHPPDDD